Protein AF-0000000077140661 (afdb_homodimer)

Sequence (456 aa):
MSRAQVIERSPKKRAVLEKDKLSKRTSIIQAAATLLQKKDWAELSMDEVAKRAKIAKGTLYLYFPTKEDLCLRIHSADYESWFMDLNEFLINTPKMNADIFSNWFVNSMDRHSRFLKLLPIVPTILEKNASIQTIREFKTNLKNQITSVLPLIIQYFPFLTEQSGFLFLMQCHALAVGSWSHGFPSNQVKEAVKDTELEMFVLDYKKFLEISILNLLKGHSSPQTQTIMSRAQVIERSPKKRAVLEKDKLSKRTSIIQAAATLLQKKDWAELSMDEVAKRAKIAKGTLYLYFPTKEDLCLRIHSADYESWFMDLNEFLINTPKMNADIFSNWFVNSMDRHSRFLKLLPIVPTILEKNASIQTIREFKTNLKNQITSVLPLIIQYFPFLTEQSGFLFLMQCHALAVGSWSHGFPSNQVKEAVKDTELEMFVLDYKKFLEISILNLLKGHSSPQTQTI

Solvent-accessible surface area (backbone atoms only — not comparable to full-atom values): 24532 Å² total; per-residue (Å²): 136,83,76,80,73,79,71,72,70,51,73,66,58,50,49,52,51,50,50,48,46,51,48,50,52,51,38,43,51,52,31,41,48,54,47,45,67,77,40,55,76,90,71,63,46,68,64,61,29,18,57,68,43,70,48,55,57,69,57,47,39,73,78,33,77,37,74,32,34,47,49,48,54,51,47,44,52,38,48,52,53,51,49,51,52,49,45,51,50,62,72,68,47,91,76,72,51,52,66,58,50,22,52,47,58,45,56,49,43,74,81,34,52,54,44,59,67,47,51,56,44,35,67,75,45,30,48,60,63,27,49,43,66,54,50,34,53,42,51,50,53,49,49,53,52,50,64,65,42,47,64,58,53,30,71,68,38,68,73,38,48,76,67,55,43,50,48,48,53,51,48,52,49,10,37,54,34,32,35,40,46,30,43,59,53,42,74,38,44,49,61,39,22,57,99,45,86,54,43,75,63,56,42,61,46,54,60,52,50,26,54,48,45,28,17,36,50,47,14,59,61,43,82,73,78,71,82,119,134,84,78,79,73,79,73,71,70,50,72,66,58,51,50,51,52,48,49,49,48,50,48,49,52,50,39,42,51,53,32,43,49,56,50,46,67,78,40,56,77,89,72,64,46,69,63,60,29,18,58,67,42,71,46,56,57,70,57,47,39,73,76,32,76,36,73,34,34,48,51,48,53,50,47,43,53,38,49,51,53,51,48,49,52,50,46,52,49,63,73,68,48,90,76,70,50,53,65,56,50,21,50,47,56,46,56,50,42,76,81,35,52,53,44,59,69,48,50,55,41,35,69,74,46,29,47,60,63,25,48,44,66,54,51,33,50,42,50,50,53,50,48,53,51,49,64,65,41,47,62,59,53,28,69,67,39,68,73,39,48,74,68,55,42,50,48,48,54,51,50,53,49,10,37,56,34,31,35,40,45,32,45,58,54,42,72,39,44,50,61,39,21,54,98,46,85,53,42,73,63,56,43,63,45,56,61,51,50,26,53,50,44,29,19,34,50,48,14,59,62,44,80,72,80,70,81,119

Organism: Leptospira biflexa serovar Patoc (strain Patoc 1 / ATCC 23582 / Paris) (NCBI:txid456481)

Radius of gyration: 26.0 Å; Cα contacts (8 Å, |Δi|>4): 465; chains: 2; bounding box: 91×81×71 Å

Nearest PDB structures (foldseek):
  2zcx-assembly1_A-2  TM=8.922E-01  e=1.834E-07  Streptomyces coelicolor
  6ho0-assembly1_A-2  TM=6.049E-01  e=1.338E-04  Mycobacterium tuberculosis H37Rv
  6ho6-assembly1_A  TM=6.032E-01  e=2.446E-04  Mycobacterium tuberculosis CDC1551
  3mnl-assembly1_B  TM=6.147E-01  e=4.076E-04  Mycobacterium tuberculosis H37Rv
  2qib-assembly1_A  TM=5.173E-01  e=5.909E-04  Streptomyces coelicolor A3(2)

InterPro domains:
  IPR001647 DNA-binding HTH domain, TetR-type [PF00440] (28-73)
  IPR001647 DNA-binding HTH domain, TetR-type [PR00455] (28-41)
  IPR001647 DNA-binding HTH domain, TetR-type [PR00455] (49-72)
  IPR001647 DNA-binding HTH domain, TetR-type [PS50977] (22-82)
  IPR009057 Homedomain-like superfamily [SSF46689] (19-83)
  IPR041483 Tetracyclin repressor-like, C-terminal domain 34 [PF17929] (77-221)
  IPR050109 HTH-type, TetR-like transcriptional regulator [PTHR30055] (18-79)

Secondary structure (DSSP, 8-state):
----------HHHHHHHHHHHHHHHHHHHHHHHHHHHHS-GGG--HHHHHHHHTS-HHHHHHH-SSHHHHHHHHHHHHHHHHHHHHHHHHHH-SS--HHHHHHHHHHHGGG-HHHHHHTTHIIIIIHHHS-HHHHHHHHHHHHHHHHHHHHHHHHH-TT--HHHHHHHHHHHHHHHHHTHHHHS--HHHHHHHTTSGGGGGS--HHHHHHHHHHHHHHHHHS------/----------HHHHHHHHHHHHHHHHHHHHHHHHHHHHS-GGG--HHHHHHHHTS-HHHHHHH-SSHHHHHHHHHHHHHHHHHHHHHHHHHH-SS--HHHHHHHHHHHGGG-HHHHHHTTHIIIIIHHHS-HHHHHHHHHHHHHHHHHHHHHHHHH-TT--HHHHHHHHHHHHHHHHHTHHHHS--HHHHHHHTTSGGGGGS--HHHHHHHHHHHHHHHHHS------

pLDDT: mean 91.39, std 14.26, range [26.33, 98.75]

Structure (mmCIF, N/CA/C/O backbone):
data_AF-0000000077140661-model_v1
#
loop_
_entity.id
_entity.type
_entity.pdbx_description
1 polymer 'Putative transcriptional regulator, TetR family'
#
loop_
_atom_site.group_PDB
_atom_site.id
_atom_site.type_symbol
_atom_site.label_atom_id
_atom_site.label_alt_id
_atom_site.label_comp_id
_atom_site.label_asym_id
_atom_site.label_entity_id
_atom_site.label_seq_id
_atom_site.pdbx_PDB_ins_code
_atom_site.Cartn_x
_atom_site.Cartn_y
_atom_site.Cartn_z
_atom_site.occupancy
_atom_site.B_iso_or_equiv
_atom_site.auth_seq_id
_atom_site.auth_comp_id
_atom_site.auth_asym_id
_atom_site.auth_atom_id
_atom_site.pdbx_PDB_model_num
ATOM 1 N N . MET A 1 1 ? 65.625 -3.193 2.391 1 33.84 1 MET A N 1
ATOM 2 C CA . MET A 1 1 ? 64.188 -3.229 2.164 1 33.84 1 MET A CA 1
ATOM 3 C C . MET A 1 1 ? 63.656 -1.82 1.989 1 33.84 1 MET A C 1
ATOM 5 O O . MET A 1 1 ? 63.812 -0.976 2.875 1 33.84 1 MET A O 1
ATOM 9 N N . SER A 1 2 ? 63.562 -1.236 0.762 1 41.53 2 SER A N 1
ATOM 10 C CA . SER A 1 2 ? 63.156 0.105 0.338 1 41.53 2 SER A CA 1
ATOM 11 C C . SER A 1 2 ? 61.719 0.417 0.742 1 41.53 2 SER A C 1
ATOM 13 O O . SER A 1 2 ? 60.812 -0.4 0.536 1 41.53 2 SER A O 1
ATOM 15 N N . ARG A 1 3 ? 61.469 1.246 1.67 1 41.91 3 ARG A N 1
ATOM 16 C CA . ARG A 1 3 ? 60.188 1.73 2.148 1 41.91 3 ARG A CA 1
ATOM 17 C C . ARG A 1 3 ? 59.375 2.357 1.016 1 41.91 3 ARG A C 1
ATOM 19 O O . ARG A 1 3 ? 59.844 3.279 0.348 1 41.91 3 ARG A O 1
ATOM 26 N N . ALA A 1 4 ? 58.531 1.628 0.254 1 47.25 4 ALA A N 1
ATOM 27 C CA . ALA A 1 4 ? 57.531 2.176 -0.658 1 47.25 4 ALA A CA 1
ATOM 28 C C . ALA A 1 4 ? 56.875 3.439 -0.084 1 47.25 4 ALA A C 1
ATOM 30 O O . ALA A 1 4 ? 56.25 3.4 0.977 1 47.25 4 ALA A O 1
ATOM 31 N N . GLN A 1 5 ? 57.375 4.625 -0.254 1 40.5 5 GLN A N 1
ATOM 32 C CA . GLN A 1 5 ? 56.812 5.926 0.118 1 40.5 5 GLN A CA 1
ATOM 33 C C . GLN A 1 5 ? 55.375 6.059 -0.328 1 40.5 5 GLN A C 1
ATOM 35 O O . GLN A 1 5 ? 55.062 5.91 -1.512 1 40.5 5 GLN A O 1
ATOM 40 N N . VAL A 1 6 ? 54.344 5.73 0.514 1 51.34 6 VAL A N 1
ATOM 41 C CA . VAL A 1 6 ? 52.969 6.113 0.331 1 51.34 6 VAL A CA 1
ATOM 42 C C . VAL A 1 6 ? 52.875 7.531 -0.229 1 51.34 6 VAL A C 1
ATOM 44 O O . VAL A 1 6 ? 53.25 8.492 0.45 1 51.34 6 VAL A O 1
ATOM 47 N N . ILE A 1 7 ? 53.188 7.758 -1.425 1 51.25 7 ILE A N 1
ATOM 48 C CA . ILE A 1 7 ? 53.031 9.062 -2.051 1 51.25 7 ILE A CA 1
ATOM 49 C C . ILE A 1 7 ? 51.625 9.609 -1.723 1 51.25 7 ILE A C 1
ATOM 51 O O . ILE A 1 7 ? 50.625 9.055 -2.162 1 51.25 7 ILE A O 1
ATOM 55 N N . GLU A 1 8 ? 51.5 10.164 -0.583 1 55.34 8 GLU A N 1
ATOM 56 C CA . GLU A 1 8 ? 50.312 10.938 -0.293 1 55.34 8 GLU A CA 1
ATOM 57 C C . GLU A 1 8 ? 49.938 11.836 -1.47 1 55.34 8 GLU A C 1
ATOM 59 O O . GLU A 1 8 ? 50.781 12.586 -1.973 1 55.34 8 GLU A O 1
ATOM 64 N N . ARG A 1 9 ? 49.031 11.32 -2.223 1 65.69 9 ARG A N 1
ATOM 65 C CA . ARG A 1 9 ? 48.562 12.156 -3.32 1 65.69 9 ARG A CA 1
ATOM 66 C C . ARG A 1 9 ? 48.375 13.602 -2.865 1 65.69 9 ARG A C 1
ATOM 68 O O . ARG A 1 9 ? 48 13.844 -1.717 1 65.69 9 ARG A O 1
ATOM 75 N N . SER A 1 10 ? 48.781 14.5 -3.49 1 66 10 SER A N 1
ATOM 76 C CA . SER A 1 10 ? 48.625 15.914 -3.184 1 66 10 SER A CA 1
ATOM 77 C C . SER A 1 10 ? 47.156 16.25 -2.945 1 66 10 SER A C 1
ATOM 79 O O . SER A 1 10 ? 46.25 15.602 -3.49 1 66 10 SER A O 1
ATOM 81 N N . PRO A 1 11 ? 46.844 17.188 -1.986 1 65.38 11 PRO A N 1
ATOM 82 C CA . PRO A 1 11 ? 45.469 17.609 -1.714 1 65.38 11 PRO A CA 1
ATOM 83 C C . PRO A 1 11 ? 44.719 18 -2.982 1 65.38 11 PRO A C 1
ATOM 85 O O . PRO A 1 11 ? 43.5 17.734 -3.082 1 65.38 11 PRO A O 1
ATOM 88 N N . LYS A 1 12 ? 45.344 18.469 -3.922 1 64.25 12 LYS A N 1
ATOM 89 C CA . LYS A 1 12 ? 44.719 18.875 -5.176 1 64.25 12 LYS A CA 1
ATOM 90 C C . LYS A 1 12 ? 44.25 17.641 -5.965 1 64.25 12 LYS A C 1
ATOM 92 O O . LYS A 1 12 ? 43.125 17.625 -6.508 1 64.25 12 LYS A O 1
ATOM 97 N N . LYS A 1 13 ? 45.094 16.688 -6.172 1 59.25 13 LYS A N 1
ATOM 98 C CA . LYS A 1 13 ? 44.75 15.469 -6.902 1 59.25 13 LYS A CA 1
ATOM 99 C C . LYS A 1 13 ? 43.594 14.727 -6.23 1 59.25 13 LYS A C 1
ATOM 101 O O . LYS A 1 13 ? 42.719 14.188 -6.906 1 59.25 13 LYS A O 1
ATOM 106 N N . ARG A 1 14 ? 43.688 14.695 -4.914 1 62.53 14 ARG A N 1
ATOM 107 C CA . ARG A 1 14 ? 42.625 14.07 -4.16 1 62.53 14 ARG A CA 1
ATOM 108 C C . ARG A 1 14 ? 41.281 14.781 -4.402 1 62.53 14 ARG A C 1
ATOM 110 O O . ARG A 1 14 ? 40.25 14.141 -4.535 1 62.53 14 ARG A O 1
ATOM 117 N N . ALA A 1 15 ? 41.375 16.031 -4.324 1 61.91 15 ALA A N 1
ATOM 118 C CA . ALA A 1 15 ? 40.188 16.828 -4.582 1 61.91 15 ALA A CA 1
ATOM 119 C C . ALA A 1 15 ? 39.656 16.594 -5.996 1 61.91 15 ALA A C 1
ATOM 121 O O . ALA A 1 15 ? 38.469 16.531 -6.211 1 61.91 15 ALA A O 1
ATOM 122 N N . VAL A 1 16 ? 40.5 16.531 -6.996 1 58.41 16 VAL A N 1
ATOM 123 C CA . VAL A 1 16 ? 40.125 16.281 -8.383 1 58.41 16 VAL A CA 1
ATOM 124 C C . VAL A 1 16 ? 39.5 14.883 -8.516 1 58.41 16 VAL A C 1
ATOM 126 O O . VAL A 1 16 ? 38.5 14.703 -9.195 1 58.41 16 VAL A O 1
ATOM 129 N N . LEU A 1 17 ? 40.031 13.914 -7.82 1 62.69 17 LEU A N 1
ATOM 130 C CA . LEU A 1 17 ? 39.531 12.547 -7.836 1 62.69 17 LEU A CA 1
ATOM 131 C C . LEU A 1 17 ? 38.156 12.469 -7.195 1 62.69 17 LEU A C 1
ATOM 133 O O . LEU A 1 17 ? 37.25 11.758 -7.688 1 62.69 17 LEU A O 1
ATOM 137 N N . GLU A 1 18 ? 38.062 13.234 -6.098 1 65.56 18 GLU A N 1
ATOM 138 C CA . GLU A 1 18 ? 36.781 13.273 -5.434 1 65.56 18 GLU A CA 1
ATOM 139 C C . GLU A 1 18 ? 35.719 13.953 -6.316 1 65.56 18 GLU A C 1
ATOM 141 O O . GLU A 1 18 ? 34.562 13.539 -6.352 1 65.56 18 GLU A O 1
ATOM 146 N N . LYS A 1 19 ? 36.094 15.023 -6.875 1 67.38 19 LYS A N 1
ATOM 147 C CA . LYS A 1 19 ? 35.188 15.719 -7.797 1 67.38 19 LYS A CA 1
ATOM 148 C C . LYS A 1 19 ? 34.844 14.828 -8.984 1 67.38 19 LYS A C 1
ATOM 150 O O . LYS A 1 19 ? 33.688 14.82 -9.43 1 67.38 19 LYS A O 1
ATOM 155 N N . ASP A 1 20 ? 35.719 14.156 -9.406 1 67.19 20 ASP A N 1
ATOM 156 C CA . ASP A 1 20 ? 35.469 13.211 -10.492 1 67.19 20 ASP A CA 1
ATOM 157 C C . ASP A 1 20 ? 34.5 12.109 -10.07 1 67.19 20 ASP A C 1
ATOM 159 O O . ASP A 1 20 ? 33.625 11.719 -10.836 1 67.19 20 ASP A O 1
ATOM 163 N N . LYS A 1 21 ? 34.719 11.711 -8.867 1 73.69 21 LYS A N 1
ATOM 164 C CA . LYS A 1 21 ? 33.812 10.695 -8.32 1 73.69 21 LYS A CA 1
ATOM 165 C C . LYS A 1 21 ? 32.406 11.219 -8.188 1 73.69 21 LYS A C 1
ATOM 167 O O . LYS A 1 21 ? 31.438 10.508 -8.508 1 73.69 21 LYS A O 1
ATOM 172 N N . LEU A 1 22 ? 32.375 12.367 -7.742 1 73.62 22 LEU A N 1
ATOM 173 C CA . LEU A 1 22 ? 31.062 12.984 -7.59 1 73.62 22 LEU A CA 1
ATOM 174 C C . LEU A 1 22 ? 30.406 13.203 -8.945 1 73.62 22 LEU A C 1
ATOM 176 O O . LEU A 1 22 ? 29.203 13.031 -9.086 1 73.62 22 LEU A O 1
ATOM 180 N N . SER A 1 23 ? 31.219 13.508 -9.805 1 81.56 23 SER A N 1
ATOM 181 C CA . SER A 1 23 ? 30.703 13.727 -11.156 1 81.56 23 SER A CA 1
ATOM 182 C C . SER A 1 23 ? 30.156 12.438 -11.758 1 81.56 23 SER A C 1
ATOM 184 O O . SER A 1 23 ? 29.078 12.422 -12.344 1 81.56 23 SER A O 1
ATOM 186 N N . LYS A 1 24 ? 30.844 11.32 -11.492 1 89.88 24 LYS A N 1
ATOM 187 C CA . LYS A 1 24 ? 30.375 10.039 -12.023 1 89.88 24 LYS A CA 1
ATOM 188 C C . LYS A 1 24 ? 29.094 9.594 -11.344 1 89.88 24 LYS A C 1
ATOM 190 O O . LYS A 1 24 ? 28.156 9.133 -12.008 1 89.88 24 LYS A O 1
ATOM 195 N N . ARG A 1 25 ? 29.094 9.82 -10.117 1 93.25 25 ARG A N 1
ATOM 196 C CA . ARG A 1 25 ? 27.906 9.469 -9.359 1 93.25 25 ARG A CA 1
ATOM 197 C C . ARG A 1 25 ? 26.688 10.219 -9.875 1 93.25 25 ARG A C 1
ATOM 199 O O . ARG A 1 25 ? 25.625 9.625 -10.094 1 93.25 25 ARG A O 1
ATOM 206 N N . THR A 1 26 ? 26.891 11.484 -10.039 1 93.75 26 THR A N 1
ATOM 207 C CA . THR A 1 26 ? 25.812 12.336 -10.523 1 93.75 26 THR A CA 1
ATOM 208 C C . THR A 1 26 ? 25.391 11.922 -11.93 1 93.75 26 THR A C 1
ATOM 210 O O . THR A 1 26 ? 24.188 11.898 -12.234 1 93.75 26 THR A O 1
ATOM 213 N N . SER A 1 27 ? 26.328 11.594 -12.711 1 94.88 27 SER A N 1
ATOM 214 C CA . SER A 1 27 ? 26.031 11.172 -14.078 1 94.88 27 SER A CA 1
ATOM 215 C C . SER A 1 27 ? 25.219 9.883 -14.086 1 94.88 27 SER A C 1
ATOM 217 O O . SER A 1 27 ? 24.297 9.727 -14.891 1 94.88 27 SER A O 1
ATOM 219 N N . ILE A 1 28 ? 25.562 8.961 -13.219 1 96.88 28 ILE A N 1
ATOM 220 C CA . ILE A 1 28 ? 24.844 7.691 -13.109 1 96.88 28 ILE A CA 1
ATOM 221 C C . ILE A 1 28 ? 23.406 7.941 -12.664 1 96.88 28 ILE A C 1
ATOM 223 O O . ILE A 1 28 ? 22.469 7.426 -13.273 1 96.88 28 ILE A O 1
ATOM 227 N N . ILE A 1 29 ? 23.297 8.789 -11.703 1 97.12 29 ILE A N 1
ATOM 228 C CA . ILE A 1 29 ? 21.969 9.086 -11.156 1 97.12 29 ILE A CA 1
ATOM 229 C C . ILE A 1 29 ? 21.109 9.766 -12.219 1 97.12 29 ILE A C 1
ATOM 231 O O . ILE A 1 29 ? 19.953 9.398 -12.406 1 97.12 29 ILE A O 1
ATOM 235 N N . GLN A 1 30 ? 21.688 10.688 -12.961 1 96.81 30 GLN A N 1
ATOM 236 C CA . GLN A 1 30 ? 20.953 11.398 -13.992 1 96.81 30 GLN A CA 1
ATOM 237 C C . GLN A 1 30 ? 20.531 10.461 -15.117 1 96.81 30 GLN A C 1
ATOM 239 O O . GLN A 1 30 ? 19.422 10.547 -15.625 1 96.81 30 GLN A O 1
ATOM 244 N N . ALA A 1 31 ? 21.391 9.586 -15.484 1 97.5 31 ALA A N 1
ATOM 245 C CA . ALA A 1 31 ? 21.078 8.609 -16.531 1 97.5 31 ALA A CA 1
ATOM 246 C C . ALA A 1 31 ? 19.938 7.703 -16.109 1 97.5 31 ALA A C 1
ATOM 248 O O . ALA A 1 31 ? 18.969 7.512 -16.859 1 97.5 31 ALA A O 1
ATOM 249 N N . ALA A 1 32 ? 20.031 7.172 -14.914 1 97.81 32 ALA A N 1
ATOM 250 C CA . ALA A 1 32 ? 19 6.273 -14.406 1 97.81 32 ALA A CA 1
ATOM 251 C C . ALA A 1 32 ? 17.672 7.004 -14.227 1 97.81 32 ALA A C 1
ATOM 253 O O . ALA A 1 32 ? 16.609 6.461 -14.547 1 97.81 32 ALA A O 1
ATOM 254 N N . ALA A 1 33 ? 17.766 8.25 -13.758 1 97.44 33 ALA A N 1
ATOM 255 C CA . ALA A 1 33 ? 16.562 9.055 -13.562 1 97.44 33 ALA A CA 1
ATOM 256 C C . ALA A 1 33 ? 15.844 9.297 -14.883 1 97.44 33 ALA A C 1
ATOM 258 O O . ALA A 1 33 ? 14.617 9.219 -14.945 1 97.44 33 ALA A O 1
ATOM 259 N N . THR A 1 34 ? 16.562 9.562 -15.883 1 96.81 34 THR A N 1
ATOM 260 C CA . THR A 1 34 ? 16.016 9.789 -17.203 1 96.81 34 THR A CA 1
ATOM 261 C C . THR A 1 34 ? 15.312 8.531 -17.719 1 96.81 34 THR A C 1
ATOM 263 O O . THR A 1 34 ? 14.219 8.602 -18.281 1 96.81 34 THR A O 1
ATOM 266 N N . LEU A 1 35 ? 15.914 7.414 -17.531 1 97.06 35 LEU A N 1
ATOM 267 C CA . LEU A 1 35 ? 15.336 6.145 -17.969 1 97.06 35 LEU A CA 1
ATOM 268 C C . LEU A 1 35 ? 14.062 5.832 -17.203 1 97.06 35 LEU A C 1
ATOM 270 O O . LEU A 1 35 ? 13.07 5.391 -17.781 1 97.06 35 LEU A O 1
ATOM 274 N N . LEU A 1 36 ? 14.047 6.141 -15.914 1 96.69 36 LEU A N 1
ATOM 275 C CA . LEU A 1 36 ? 12.922 5.832 -15.047 1 96.69 36 LEU A CA 1
ATOM 276 C C . LEU A 1 36 ? 11.758 6.789 -15.305 1 96.69 36 LEU A C 1
ATOM 278 O O . LEU A 1 36 ? 10.633 6.531 -14.883 1 96.69 36 LEU A O 1
ATOM 282 N N . GLN A 1 37 ? 12.07 7.898 -15.945 1 94.69 37 GLN A N 1
ATOM 283 C CA . GLN A 1 37 ? 11 8.805 -16.359 1 94.69 37 GLN A CA 1
ATOM 284 C C . GLN A 1 37 ? 10.188 8.211 -17.5 1 94.69 37 GLN A C 1
ATOM 286 O O . GLN A 1 37 ? 8.984 8.477 -17.609 1 94.69 37 GLN A O 1
ATOM 291 N N . LYS A 1 38 ? 10.844 7.352 -18.25 1 92.06 38 LYS A N 1
ATOM 292 C CA . LYS A 1 38 ? 10.234 6.84 -19.469 1 92.06 38 LYS A CA 1
ATOM 293 C C . LYS A 1 38 ? 9.805 5.383 -19.297 1 92.06 38 LYS A C 1
ATOM 295 O O . LYS A 1 38 ? 8.914 4.91 -20 1 92.06 38 LYS A O 1
ATOM 300 N N . LYS A 1 39 ? 10.539 4.711 -18.359 1 92 39 LYS A N 1
ATOM 301 C CA . LYS A 1 39 ? 10.328 3.273 -18.203 1 92 39 LYS A CA 1
ATOM 302 C C . LYS A 1 39 ? 9.914 2.934 -16.781 1 92 39 LYS A C 1
ATOM 304 O O . LYS A 1 39 ? 10.133 3.719 -15.859 1 92 39 LYS A O 1
ATOM 309 N N . ASP A 1 40 ? 9.281 1.76 -16.656 1 89.69 40 ASP A N 1
ATOM 310 C CA . ASP A 1 40 ? 8.977 1.235 -15.336 1 89.69 40 ASP A CA 1
ATOM 311 C C . ASP A 1 40 ? 10.227 0.643 -14.68 1 89.69 40 ASP A C 1
ATOM 313 O O . ASP A 1 40 ? 11.164 0.25 -15.375 1 89.69 40 ASP A O 1
ATOM 317 N N . TRP A 1 41 ? 10.188 0.6 -13.438 1 90.94 41 TRP A N 1
ATOM 318 C CA . TRP A 1 41 ? 11.289 0.063 -12.641 1 90.94 41 TRP A CA 1
ATOM 319 C C . TRP A 1 41 ? 11.711 -1.309 -13.156 1 90.94 41 TRP A C 1
ATOM 321 O O . TRP A 1 41 ? 12.906 -1.612 -13.219 1 90.94 41 TRP A O 1
ATOM 331 N N . ALA A 1 42 ? 10.75 -2.125 -13.484 1 87.81 42 ALA A N 1
ATOM 332 C CA . ALA A 1 42 ? 11.031 -3.5 -13.883 1 87.81 42 ALA A CA 1
ATOM 333 C C . ALA A 1 42 ? 11.828 -3.541 -15.188 1 87.81 42 ALA A C 1
ATOM 335 O O . ALA A 1 42 ? 12.531 -4.512 -15.461 1 87.81 42 ALA A O 1
ATOM 336 N N . GLU A 1 43 ? 11.789 -2.525 -15.938 1 92.44 43 GLU A N 1
ATOM 337 C CA . GLU A 1 43 ? 12.422 -2.471 -17.25 1 92.44 43 GLU A CA 1
ATOM 338 C C . GLU A 1 43 ? 13.797 -1.821 -17.172 1 92.44 43 GLU A C 1
ATOM 340 O O . GLU A 1 43 ? 14.547 -1.812 -18.156 1 92.44 43 GLU A O 1
ATOM 345 N N . LEU A 1 44 ? 14.094 -1.264 -16.047 1 95 44 LEU A N 1
ATOM 346 C CA . LEU A 1 44 ? 15.383 -0.601 -15.898 1 95 44 LEU A CA 1
ATOM 347 C C . LEU A 1 44 ? 16.516 -1.615 -15.914 1 95 44 LEU A C 1
ATOM 349 O O . LEU A 1 44 ? 16.484 -2.604 -15.18 1 95 44 LEU A O 1
ATOM 353 N N . SER A 1 45 ? 17.531 -1.382 -16.734 1 95.62 45 SER A N 1
ATOM 354 C CA . SER A 1 45 ? 18.719 -2.225 -16.844 1 95.62 45 SER A CA 1
ATOM 355 C C . SER A 1 45 ? 19.984 -1.459 -16.453 1 95.62 45 SER A C 1
ATOM 357 O O . SER A 1 45 ? 20.219 -0.359 -16.953 1 95.62 45 SER A O 1
ATOM 359 N N . MET A 1 46 ? 20.797 -2.18 -15.656 1 97.38 46 MET A N 1
ATOM 360 C CA . MET A 1 46 ? 22.047 -1.55 -15.242 1 97.38 46 MET A CA 1
ATOM 361 C C . MET A 1 46 ? 22.984 -1.379 -16.422 1 97.38 46 MET A C 1
ATOM 363 O O . MET A 1 46 ? 23.75 -0.413 -16.484 1 97.38 46 MET A O 1
ATOM 367 N N . ASP A 1 47 ? 22.797 -2.248 -17.359 1 97.31 47 ASP A N 1
ATOM 368 C CA . ASP A 1 47 ? 23.578 -2.129 -18.594 1 97.31 47 ASP A CA 1
ATOM 369 C C . ASP A 1 47 ? 23.203 -0.868 -19.359 1 97.31 47 ASP A C 1
ATOM 371 O O . ASP A 1 47 ? 24.062 -0.129 -19.828 1 97.31 47 ASP A O 1
ATOM 375 N N . GLU A 1 48 ? 21.922 -0.642 -19.516 1 97.44 48 GLU A N 1
ATOM 376 C CA . GLU A 1 48 ? 21.422 0.54 -20.219 1 97.44 48 GLU A CA 1
ATOM 377 C C . GLU A 1 48 ? 21.844 1.821 -19.5 1 97.44 48 GLU A C 1
ATOM 379 O O . GLU A 1 48 ? 22.172 2.818 -20.141 1 97.44 48 GLU A O 1
ATOM 384 N N . VAL A 1 49 ? 21.828 1.806 -18.172 1 98.06 49 VAL A N 1
ATOM 385 C CA . VAL A 1 49 ? 22.219 2.957 -17.359 1 98.06 49 VAL A CA 1
ATOM 386 C C . VAL A 1 49 ? 23.703 3.271 -17.609 1 98.06 49 VAL A C 1
ATOM 388 O O . VAL A 1 49 ? 24.062 4.426 -17.828 1 98.06 49 VAL A O 1
ATOM 391 N N . ALA A 1 50 ? 24.531 2.221 -17.547 1 97.81 50 ALA A N 1
ATOM 392 C CA . ALA A 1 50 ? 25.969 2.389 -17.75 1 97.81 50 ALA A CA 1
ATOM 393 C C . ALA A 1 50 ? 26.25 2.996 -19.125 1 97.81 50 ALA A C 1
ATOM 395 O O . ALA A 1 50 ? 27.047 3.932 -19.25 1 97.81 50 ALA A O 1
ATOM 396 N N . LYS A 1 51 ? 25.609 2.523 -20.125 1 97.62 51 LYS A N 1
ATOM 397 C CA . LYS A 1 51 ? 25.781 3.02 -21.484 1 97.62 51 LYS A CA 1
ATOM 398 C C . LYS A 1 51 ? 25.391 4.492 -21.578 1 97.62 51 LYS A C 1
ATOM 400 O O . LYS A 1 51 ? 26.125 5.293 -22.172 1 97.62 51 LYS A O 1
ATOM 405 N N . ARG A 1 52 ? 24.312 4.852 -21 1 96.56 52 ARG A N 1
ATOM 406 C CA . ARG A 1 52 ? 23.828 6.227 -21.062 1 96.56 52 ARG A CA 1
ATOM 407 C C . ARG A 1 52 ? 24.766 7.168 -20.297 1 96.56 52 ARG A C 1
ATOM 409 O O . ARG A 1 52 ? 24.953 8.312 -20.719 1 96.56 52 ARG A O 1
ATOM 416 N N . ALA A 1 53 ? 25.266 6.66 -19.203 1 96.81 53 ALA A N 1
ATOM 417 C CA . ALA A 1 53 ? 26.172 7.457 -18.375 1 96.81 53 ALA A CA 1
ATOM 418 C C . ALA A 1 53 ? 27.578 7.445 -18.953 1 96.81 53 ALA A C 1
ATOM 420 O O . ALA A 1 53 ? 28.484 8.117 -18.453 1 96.81 53 ALA A O 1
ATOM 421 N N . LYS A 1 54 ? 27.797 6.664 -19.969 1 96.12 54 LYS A N 1
ATOM 422 C CA . LYS A 1 54 ? 29.078 6.551 -20.656 1 96.12 54 LYS A CA 1
ATOM 423 C C . LYS A 1 54 ? 30.172 6.074 -19.703 1 96.12 54 LYS A C 1
ATOM 425 O O . LYS A 1 54 ? 31.25 6.664 -19.656 1 96.12 54 LYS A O 1
ATOM 430 N N . ILE A 1 55 ? 29.812 5.055 -18.953 1 95.69 55 ILE A N 1
ATOM 431 C CA . ILE A 1 55 ? 30.781 4.426 -18.062 1 95.69 55 ILE A CA 1
ATOM 432 C C . ILE A 1 55 ? 30.703 2.908 -18.203 1 95.69 55 ILE A C 1
ATOM 434 O O . ILE A 1 55 ? 29.766 2.379 -18.797 1 95.69 55 ILE A O 1
ATOM 438 N N . ALA A 1 56 ? 31.812 2.254 -17.688 1 95.19 56 ALA A N 1
ATOM 439 C CA . ALA A 1 56 ? 31.812 0.793 -17.672 1 95.19 56 ALA A CA 1
ATOM 440 C C . ALA A 1 56 ? 30.828 0.257 -16.625 1 95.19 56 ALA A C 1
ATOM 442 O O . ALA A 1 56 ? 30.672 0.849 -15.562 1 95.19 56 ALA A O 1
ATOM 443 N N . LYS A 1 57 ? 30.203 -0.896 -16.969 1 94.94 57 LYS A N 1
ATOM 444 C CA . LYS A 1 57 ? 29.25 -1.532 -16.078 1 94.94 57 LYS A CA 1
ATOM 445 C C . LYS A 1 57 ? 29.875 -1.812 -14.711 1 94.94 57 LYS A C 1
ATOM 447 O O . LYS A 1 57 ? 29.234 -1.618 -13.672 1 94.94 57 LYS A O 1
ATOM 452 N N . GLY A 1 58 ? 31.125 -2.244 -14.703 1 95.06 58 GLY A N 1
ATOM 453 C CA . GLY A 1 58 ? 31.828 -2.502 -13.453 1 95.06 58 GLY A CA 1
ATOM 454 C C . GLY A 1 58 ? 31.953 -1.271 -12.578 1 95.06 58 GLY A C 1
ATOM 455 O O . GLY A 1 58 ? 31.812 -1.355 -11.359 1 95.06 58 GLY A O 1
ATOM 456 N N . THR A 1 59 ? 32.25 -0.175 -13.211 1 95.12 59 THR A N 1
ATOM 457 C CA . THR A 1 59 ? 32.344 1.093 -12.492 1 95.12 59 THR A CA 1
ATOM 458 C C . THR A 1 59 ? 31 1.469 -11.859 1 95.12 59 THR A C 1
ATOM 460 O O . THR A 1 59 ? 30.969 1.937 -10.719 1 95.12 59 THR A O 1
ATOM 463 N N . LEU A 1 60 ? 29.922 1.271 -12.602 1 96.81 60 LEU A N 1
ATOM 464 C CA . LEU A 1 60 ? 28.578 1.547 -12.086 1 96.81 60 LEU A CA 1
ATOM 465 C C . LEU A 1 60 ? 28.344 0.814 -10.766 1 96.81 60 LEU A C 1
ATOM 467 O O . LEU A 1 60 ? 27.859 1.404 -9.797 1 96.81 60 LEU A O 1
ATOM 471 N N . TYR A 1 61 ? 28.812 -0.394 -10.664 1 96 61 TYR A N 1
ATOM 472 C CA . TYR A 1 61 ? 28.547 -1.241 -9.508 1 96 61 TYR A CA 1
ATOM 473 C C . TYR A 1 61 ? 29.438 -0.856 -8.336 1 96 61 TYR A C 1
ATOM 475 O O . TYR A 1 61 ? 29.156 -1.236 -7.191 1 96 61 TYR A O 1
ATOM 483 N N . LEU A 1 62 ? 30.547 -0.105 -8.641 1 94.62 62 LEU A N 1
ATOM 484 C CA . LEU A 1 62 ? 31.359 0.443 -7.562 1 94.62 62 LEU A CA 1
ATOM 485 C C . LEU A 1 62 ? 30.594 1.529 -6.809 1 94.62 62 LEU A C 1
ATOM 487 O O . LEU A 1 62 ? 30.766 1.688 -5.598 1 94.62 62 LEU A O 1
ATOM 491 N N . TYR A 1 63 ? 29.734 2.199 -7.523 1 94.81 63 TYR A N 1
ATOM 492 C CA . TYR A 1 63 ? 29 3.305 -6.926 1 94.81 63 TYR A CA 1
ATOM 493 C C . TYR A 1 63 ? 27.656 2.83 -6.375 1 94.81 63 TYR A C 1
ATOM 495 O O . TYR A 1 63 ? 27.219 3.291 -5.32 1 94.81 63 TYR A O 1
ATOM 503 N N . PHE A 1 64 ? 27.047 1.957 -7.125 1 97 64 PHE A N 1
ATOM 504 C CA . PHE A 1 64 ? 25.75 1.416 -6.766 1 97 64 PHE A CA 1
ATOM 505 C C . PHE A 1 64 ? 25.734 -0.102 -6.895 1 97 64 PHE A C 1
ATOM 507 O O . PHE A 1 64 ? 25.391 -0.638 -7.949 1 97 64 PHE A O 1
ATOM 514 N N . PRO A 1 65 ? 25.984 -0.68 -5.797 1 95 65 PRO A N 1
ATOM 515 C CA . PRO A 1 65 ? 26.172 -2.131 -5.805 1 95 65 PRO A CA 1
ATOM 516 C C . PRO A 1 65 ? 24.953 -2.893 -6.289 1 95 65 PRO A C 1
ATOM 518 O O . PRO A 1 65 ? 25.062 -4.004 -6.809 1 95 65 PRO A O 1
ATOM 521 N N . THR A 1 66 ? 23.766 -2.293 -6.07 1 95.56 66 THR A N 1
ATOM 522 C CA . THR A 1 66 ? 22.547 -2.934 -6.555 1 95.56 66 THR A CA 1
ATOM 523 C C . THR A 1 66 ? 21.672 -1.937 -7.316 1 95.56 66 THR A C 1
ATOM 525 O O . THR A 1 66 ? 21.812 -0.724 -7.133 1 95.56 66 THR A O 1
ATOM 528 N N . LYS A 1 67 ? 20.828 -2.486 -8.156 1 97 67 LYS A N 1
ATOM 529 C CA . LYS A 1 67 ? 19.812 -1.684 -8.844 1 97 67 LYS A CA 1
ATOM 530 C C . LYS A 1 67 ? 18.938 -0.938 -7.84 1 97 67 LYS A C 1
ATOM 532 O O . LYS A 1 67 ? 18.562 0.212 -8.078 1 97 67 LYS A O 1
ATOM 537 N N . GLU A 1 68 ? 18.656 -1.562 -6.73 1 97.94 68 GLU A N 1
ATOM 538 C CA . GLU A 1 68 ? 17.797 -1.007 -5.688 1 97.94 68 GLU A CA 1
ATOM 539 C C . GLU A 1 68 ? 18.484 0.15 -4.965 1 97.94 68 GLU A C 1
ATOM 541 O O . GLU A 1 68 ? 17.844 1.139 -4.613 1 97.94 68 GLU A O 1
ATOM 546 N N . ASP A 1 69 ? 19.781 0.058 -4.781 1 98 69 ASP A N 1
ATOM 547 C CA . ASP A 1 69 ? 20.531 1.176 -4.215 1 98 69 ASP A CA 1
ATOM 548 C C . ASP A 1 69 ? 20.391 2.426 -5.078 1 98 69 ASP A C 1
ATOM 550 O O . ASP A 1 69 ? 20.125 3.516 -4.566 1 98 69 ASP A O 1
ATOM 554 N N . LEU A 1 70 ? 20.609 2.201 -6.355 1 98.06 70 LEU A N 1
ATOM 555 C CA . LEU A 1 70 ? 20.531 3.301 -7.309 1 98.06 70 LEU A CA 1
ATOM 556 C C . LEU A 1 70 ? 19.125 3.898 -7.336 1 98.06 70 LEU A C 1
ATOM 558 O O . LEU A 1 70 ? 18.969 5.117 -7.242 1 98.06 70 LEU A O 1
ATOM 562 N N . CYS A 1 71 ? 18.125 3.094 -7.41 1 98 71 CYS A N 1
ATOM 563 C CA . CYS A 1 71 ? 16.734 3.551 -7.504 1 98 71 CYS A CA 1
ATOM 564 C C . CYS A 1 71 ? 16.328 4.285 -6.234 1 98 71 CYS A C 1
ATOM 566 O O . CYS A 1 71 ? 15.609 5.289 -6.301 1 98 71 CYS A O 1
ATOM 568 N N . LEU A 1 72 ? 16.734 3.775 -5.109 1 97.94 72 LEU A N 1
ATOM 569 C CA . LEU A 1 72 ? 16.375 4.422 -3.85 1 97.94 72 LEU A CA 1
ATOM 570 C C . LEU A 1 72 ? 17.016 5.805 -3.754 1 97.94 72 LEU A C 1
ATOM 572 O O . LEU A 1 72 ? 16.406 6.73 -3.203 1 97.94 72 LEU A O 1
ATOM 576 N N . ARG A 1 73 ? 18.188 5.941 -4.277 1 97.31 73 ARG A N 1
ATOM 577 C CA . ARG A 1 73 ? 18.828 7.254 -4.305 1 97.31 73 ARG A CA 1
ATOM 578 C C . ARG A 1 73 ? 18.047 8.219 -5.195 1 97.31 73 ARG A C 1
ATOM 580 O O . ARG A 1 73 ? 17.875 9.383 -4.844 1 97.31 73 ARG A O 1
ATOM 587 N N . ILE A 1 74 ? 17.609 7.758 -6.273 1 97.81 74 ILE A N 1
ATOM 588 C CA . ILE A 1 74 ? 16.781 8.555 -7.18 1 97.81 74 ILE A CA 1
ATOM 589 C C . ILE A 1 74 ? 15.477 8.938 -6.488 1 97.81 74 ILE A C 1
ATOM 591 O O . ILE A 1 74 ? 15.047 10.086 -6.555 1 97.81 74 ILE A O 1
ATOM 595 N N . HIS A 1 75 ? 14.883 8.008 -5.848 1 98 75 HIS A N 1
ATOM 596 C CA . HIS A 1 75 ? 13.617 8.258 -5.168 1 98 75 HIS A CA 1
ATOM 597 C C . HIS A 1 75 ? 13.797 9.25 -4.023 1 98 75 HIS A C 1
ATOM 599 O O . HIS A 1 75 ? 12.891 10.031 -3.732 1 98 75 HIS A O 1
ATOM 605 N N . SER A 1 76 ? 14.938 9.164 -3.363 1 97.94 76 SER A N 1
ATOM 606 C CA . SER A 1 76 ? 15.25 10.141 -2.324 1 97.94 76 SER A CA 1
ATOM 607 C C . SER A 1 76 ? 15.227 11.562 -2.879 1 97.94 76 SER A C 1
ATOM 609 O O . SER A 1 76 ? 14.664 12.469 -2.264 1 97.94 76 SER A O 1
ATOM 611 N N . ALA A 1 77 ? 15.82 11.719 -3.984 1 97 77 ALA A N 1
ATOM 612 C CA . ALA A 1 77 ? 15.82 13.023 -4.641 1 97 77 ALA A CA 1
ATOM 613 C C . ALA A 1 77 ? 14.406 13.422 -5.051 1 97 77 ALA A C 1
ATOM 615 O O . ALA A 1 77 ? 14.039 14.602 -4.977 1 97 77 ALA A O 1
ATOM 616 N N . ASP A 1 78 ? 13.641 12.484 -5.535 1 97.44 78 ASP A N 1
ATOM 617 C CA . ASP A 1 78 ? 12.25 12.742 -5.875 1 97.44 78 ASP A CA 1
ATOM 618 C C . ASP A 1 78 ? 11.469 13.234 -4.656 1 97.44 78 ASP A C 1
ATOM 620 O O . ASP A 1 78 ? 10.68 14.172 -4.758 1 97.44 78 ASP A O 1
ATOM 624 N N . TYR A 1 79 ? 11.688 12.609 -3.512 1 97.81 79 TYR A N 1
ATOM 625 C CA . TYR A 1 79 ? 11.062 13.055 -2.27 1 97.81 79 TYR A CA 1
ATOM 626 C C . TYR A 1 79 ? 11.453 14.492 -1.948 1 97.81 79 TYR A C 1
ATOM 628 O O . TYR A 1 79 ? 10.602 15.305 -1.591 1 97.81 79 TYR A O 1
ATOM 636 N N . GLU A 1 80 ? 12.727 14.727 -2.051 1 97.69 80 GLU A N 1
ATOM 637 C CA . GLU A 1 80 ? 13.211 16.078 -1.761 1 97.69 80 GLU A CA 1
ATOM 638 C C . GLU A 1 80 ? 12.508 17.109 -2.631 1 97.69 80 GLU A C 1
ATOM 640 O O . GLU A 1 80 ? 12.086 18.156 -2.139 1 97.69 80 GLU A O 1
ATOM 645 N N . SER A 1 81 ? 12.438 16.781 -3.873 1 97.69 81 SER A N 1
ATOM 646 C CA . SER A 1 81 ? 11.773 17.688 -4.805 1 97.69 81 SER A CA 1
ATOM 647 C C . SER A 1 81 ? 10.305 17.891 -4.434 1 97.69 81 SER A C 1
ATOM 649 O O . SER A 1 81 ? 9.797 19.016 -4.457 1 97.69 81 SER A O 1
ATOM 651 N N . TRP A 1 82 ? 9.609 16.859 -4.098 1 98.12 82 TRP A N 1
ATOM 652 C CA . TRP A 1 82 ? 8.203 16.938 -3.729 1 98.12 82 TRP A CA 1
ATOM 653 C C . TRP A 1 82 ? 8.023 17.766 -2.457 1 98.12 82 TRP A C 1
ATOM 655 O O . TRP A 1 82 ? 7.137 18.625 -2.383 1 98.12 82 TRP A O 1
ATOM 665 N N . PHE A 1 83 ? 8.875 17.516 -1.487 1 98.12 83 PHE A N 1
ATOM 666 C CA . PHE A 1 83 ? 8.766 18.234 -0.221 1 98.12 83 PHE A CA 1
ATOM 667 C C . PHE A 1 83 ? 9.125 19.703 -0.398 1 98.12 83 PHE A C 1
ATOM 669 O O . PHE A 1 83 ? 8.578 20.562 0.295 1 98.12 83 PHE A O 1
ATOM 676 N N . MET A 1 84 ? 10.008 19.938 -1.308 1 97.5 84 MET A N 1
ATOM 677 C CA . MET A 1 84 ? 10.312 21.328 -1.622 1 97.5 84 MET A CA 1
ATOM 678 C C . MET A 1 84 ? 9.078 22.047 -2.156 1 97.5 84 MET A C 1
ATOM 680 O O . MET A 1 84 ? 8.781 23.172 -1.745 1 97.5 84 MET A O 1
ATOM 684 N N . ASP A 1 85 ? 8.359 21.406 -3.051 1 97.88 85 ASP A N 1
ATOM 685 C CA . ASP A 1 85 ? 7.113 21.969 -3.568 1 97.88 85 ASP A CA 1
ATOM 686 C C . ASP A 1 85 ? 6.086 22.141 -2.453 1 97.88 85 ASP A C 1
ATOM 688 O O . ASP A 1 85 ? 5.348 23.125 -2.43 1 97.88 85 ASP A O 1
ATOM 692 N N . LEU A 1 86 ? 6.035 21.156 -1.552 1 98.12 86 LEU A N 1
ATOM 693 C CA . LEU A 1 86 ? 5.105 21.25 -0.431 1 98.12 86 LEU A CA 1
ATOM 694 C C . LEU A 1 86 ? 5.441 22.438 0.461 1 98.12 86 LEU A C 1
ATOM 696 O O . LEU A 1 86 ? 4.551 23.203 0.851 1 98.12 86 LEU A O 1
ATOM 700 N N . ASN A 1 87 ? 6.699 22.562 0.746 1 97.5 87 ASN A N 1
ATOM 701 C CA . ASN A 1 87 ? 7.152 23.688 1.551 1 97.5 87 ASN A CA 1
ATOM 702 C C . ASN A 1 87 ? 6.773 25.031 0.91 1 97.5 87 ASN A C 1
ATOM 704 O O . ASN A 1 87 ? 6.254 25.922 1.583 1 97.5 87 ASN A O 1
ATOM 708 N N . GLU A 1 88 ? 7.031 25.141 -0.349 1 97.5 88 GLU A N 1
ATOM 709 C CA . GLU A 1 88 ? 6.703 26.375 -1.075 1 97.5 88 GLU A CA 1
ATOM 710 C C . GLU A 1 88 ? 5.203 26.656 -1.029 1 97.5 88 GLU A C 1
ATOM 712 O O . GLU A 1 88 ? 4.785 27.797 -0.823 1 97.5 88 GLU A O 1
ATOM 717 N N . PHE A 1 89 ? 4.426 25.641 -1.237 1 97.94 89 PHE A N 1
ATOM 718 C CA . PHE A 1 89 ? 2.973 25.75 -1.182 1 97.94 89 PHE A CA 1
ATOM 719 C C . PHE A 1 89 ? 2.516 26.234 0.187 1 97.94 89 PHE A C 1
ATOM 721 O O . PHE A 1 89 ? 1.702 27.156 0.281 1 97.94 89 PHE A O 1
ATOM 728 N N . LEU A 1 90 ? 3.068 25.656 1.255 1 97.56 90 LEU A N 1
ATOM 729 C CA . LEU A 1 90 ? 2.656 25.984 2.617 1 97.56 90 LEU A CA 1
ATOM 730 C C . LEU A 1 90 ? 3.072 27.406 2.992 1 97.56 90 LEU A C 1
ATOM 732 O O . LEU A 1 90 ? 2.336 28.109 3.686 1 97.56 90 LEU A O 1
ATOM 736 N N . ILE A 1 91 ? 4.18 27.844 2.514 1 96.44 91 ILE A N 1
ATOM 737 C CA . ILE A 1 91 ? 4.711 29.156 2.85 1 96.44 91 ILE A CA 1
ATOM 738 C C . ILE A 1 91 ? 3.93 30.234 2.104 1 96.44 91 ILE A C 1
ATOM 740 O O . ILE A 1 91 ? 3.693 31.312 2.637 1 96.44 91 ILE A O 1
ATOM 744 N N . ASN A 1 92 ? 3.432 29.922 0.943 1 95.94 92 ASN A N 1
ATOM 745 C CA . ASN A 1 92 ? 2.902 30.953 0.062 1 95.94 92 ASN A CA 1
ATOM 746 C C . ASN A 1 92 ? 1.378 30.938 0.031 1 95.94 92 ASN A C 1
ATOM 748 O O . ASN A 1 92 ? 0.758 31.781 -0.624 1 95.94 92 ASN A O 1
ATOM 752 N N . THR A 1 93 ? 0.83 30 0.663 1 95.31 93 THR A N 1
ATOM 753 C CA . THR A 1 93 ? -0.626 29.922 0.659 1 95.31 93 THR A CA 1
ATOM 754 C C . THR A 1 93 ? -1.221 30.75 1.796 1 95.31 93 THR A C 1
ATOM 756 O O . THR A 1 93 ? -0.929 30.5 2.967 1 95.31 93 THR A O 1
ATOM 759 N N . PRO A 1 94 ? -2.012 31.781 1.433 1 93.06 94 PRO A N 1
ATOM 760 C CA . PRO A 1 94 ? -2.531 32.688 2.471 1 93.06 94 PRO A CA 1
ATOM 761 C C . PRO A 1 94 ? -3.602 32.031 3.336 1 93.06 94 PRO A C 1
ATOM 763 O O . PRO A 1 94 ? -3.691 32.281 4.535 1 93.06 94 PRO A O 1
ATOM 766 N N . LYS A 1 95 ? -4.5 31.219 2.713 1 94.88 95 LYS A N 1
ATOM 767 C CA . LYS A 1 95 ? -5.57 30.516 3.414 1 94.88 95 LYS A CA 1
ATOM 768 C C . LYS A 1 95 ? -5.523 29.016 3.131 1 94.88 95 LYS A C 1
ATOM 770 O O . LYS A 1 95 ? -5.355 28.609 1.983 1 94.88 95 LYS A O 1
ATOM 775 N N . MET A 1 96 ? -5.656 28.312 4.25 1 95.19 96 MET A N 1
ATOM 776 C CA . MET A 1 96 ? -5.543 26.859 4.129 1 95.19 96 MET A CA 1
ATOM 777 C C . MET A 1 96 ? -6.73 26.172 4.781 1 95.19 96 MET A C 1
ATOM 779 O O . MET A 1 96 ? -7.184 26.578 5.852 1 95.19 96 MET A O 1
ATOM 783 N N . ASN A 1 97 ? -7.305 25.297 4.133 1 95.12 97 ASN A N 1
ATOM 784 C CA . ASN A 1 97 ? -8.242 24.328 4.695 1 95.12 97 ASN A CA 1
ATOM 785 C C . ASN A 1 97 ? -8.055 22.953 4.082 1 95.12 97 ASN A C 1
ATOM 787 O O . ASN A 1 97 ? -7.145 22.734 3.277 1 95.12 97 ASN A O 1
ATOM 791 N N . ALA A 1 98 ? -8.82 22.047 4.512 1 95.81 98 ALA A N 1
ATOM 792 C CA . ALA A 1 98 ? -8.656 20.656 4.098 1 95.81 98 ALA A CA 1
ATOM 793 C C . ALA A 1 98 ? -8.82 20.5 2.588 1 95.81 98 ALA A C 1
ATOM 795 O O . ALA A 1 98 ? -8.102 19.734 1.946 1 95.81 98 ALA A O 1
ATOM 796 N N . ASP A 1 99 ? -9.734 21.234 2.002 1 96.31 99 ASP A N 1
ATOM 797 C CA . ASP A 1 99 ? -9.992 21.172 0.566 1 96.31 99 ASP A CA 1
ATOM 798 C C . ASP A 1 99 ? -8.789 21.688 -0.231 1 96.31 99 ASP A C 1
ATOM 800 O O . ASP A 1 99 ? -8.375 21.047 -1.204 1 96.31 99 ASP A O 1
ATOM 804 N N . ILE A 1 100 ? -8.281 22.781 0.176 1 97.5 100 ILE A N 1
ATOM 805 C CA . ILE A 1 100 ? -7.141 23.375 -0.51 1 97.5 100 ILE A CA 1
ATOM 806 C C . ILE A 1 100 ? -5.934 22.453 -0.427 1 97.5 100 ILE A C 1
ATOM 808 O O . ILE A 1 100 ? -5.254 22.219 -1.43 1 97.5 100 ILE A O 1
ATOM 812 N N . PHE A 1 101 ? -5.684 21.891 0.747 1 97.88 101 PHE A N 1
ATOM 813 C CA . PHE A 1 101 ? -4.547 21 0.942 1 97.88 101 PHE A CA 1
ATOM 814 C C . PHE A 1 101 ? -4.688 19.75 0.092 1 97.88 101 PHE A C 1
ATOM 816 O O . PHE A 1 101 ? -3.762 19.375 -0.629 1 97.88 101 PHE A O 1
ATOM 823 N N . SER A 1 102 ? -5.84 19.062 0.202 1 97.62 102 SER A N 1
ATOM 824 C CA . SER A 1 102 ? -6.062 17.828 -0.534 1 97.62 102 SER A CA 1
ATOM 825 C C . SER A 1 102 ? -5.969 18.062 -2.039 1 97.62 102 SER A C 1
ATOM 827 O O . SER A 1 102 ? -5.402 17.234 -2.762 1 97.62 102 SER A O 1
ATOM 829 N N . ASN A 1 103 ? -6.496 19.172 -2.477 1 96.88 103 ASN A N 1
ATOM 830 C CA . ASN A 1 103 ? -6.43 19.516 -3.893 1 96.88 103 ASN A CA 1
ATOM 831 C C . ASN A 1 103 ? -4.992 19.734 -4.352 1 96.88 103 ASN A C 1
ATOM 833 O O . ASN A 1 103 ? -4.586 19.234 -5.402 1 96.88 103 ASN A O 1
ATOM 837 N N . TRP A 1 104 ? -4.258 20.469 -3.621 1 97.75 104 TRP A N 1
ATOM 838 C CA . TRP A 1 104 ? -2.857 20.672 -3.969 1 97.75 104 TRP A CA 1
ATOM 839 C C . TRP A 1 104 ? -2.105 19.344 -4.02 1 97.75 104 TRP A C 1
ATOM 841 O O . TRP A 1 104 ? -1.328 19.094 -4.945 1 97.75 104 TRP A O 1
ATOM 851 N N . PHE A 1 105 ? -2.295 18.547 -2.965 1 97.38 105 PHE A N 1
ATOM 852 C CA . PHE A 1 105 ? -1.606 17.266 -2.848 1 97.38 105 PHE A CA 1
ATOM 853 C C . PHE A 1 105 ? -1.764 16.453 -4.121 1 97.38 105 PHE A C 1
ATOM 855 O O . PHE A 1 105 ? -0.773 16.016 -4.711 1 97.38 105 PHE A O 1
ATOM 862 N N . VAL A 1 106 ? -2.924 16.297 -4.613 1 96.12 106 VAL A N 1
ATOM 863 C CA . VAL A 1 106 ? -3.18 15.422 -5.75 1 96.12 106 VAL A CA 1
ATOM 864 C C . VAL A 1 106 ? -2.688 16.094 -7.035 1 96.12 106 VAL A C 1
ATOM 866 O O . VAL A 1 106 ? -2.213 15.406 -7.949 1 96.12 106 VAL A O 1
ATOM 869 N N . ASN A 1 107 ? -2.793 17.359 -7.133 1 95.75 107 ASN A N 1
ATOM 870 C CA . ASN A 1 107 ? -2.307 18.062 -8.32 1 95.75 107 ASN A CA 1
ATOM 871 C C . ASN A 1 107 ? -0.784 18.031 -8.398 1 95.75 107 ASN A C 1
ATOM 873 O O . ASN A 1 107 ? -0.214 18.062 -9.492 1 95.75 107 ASN A O 1
ATOM 877 N N . SER A 1 108 ? -0.163 18.031 -7.242 1 96 108 SER A N 1
ATOM 878 C CA . SER A 1 108 ? 1.295 17.969 -7.219 1 96 108 SER A CA 1
ATOM 879 C C . SER A 1 108 ? 1.803 16.703 -7.879 1 96 108 SER A C 1
ATOM 881 O O . SER A 1 108 ? 2.951 16.641 -8.32 1 96 108 SER A O 1
ATOM 883 N N . MET A 1 109 ? 1 15.664 -7.914 1 91.19 109 MET A N 1
ATOM 884 C CA . MET A 1 109 ? 1.353 14.367 -8.477 1 91.19 109 MET A CA 1
ATOM 885 C C . MET A 1 109 ? 1.665 14.484 -9.969 1 91.19 109 MET A C 1
ATOM 887 O O . MET A 1 109 ? 2.482 13.727 -10.5 1 91.19 109 MET A O 1
ATOM 891 N N . ASP A 1 110 ? 0.991 15.445 -10.625 1 92.06 110 ASP A N 1
ATOM 892 C CA . ASP A 1 110 ? 1.196 15.633 -12.055 1 92.06 110 ASP A CA 1
ATOM 893 C C . ASP A 1 110 ? 2.633 16.047 -12.352 1 92.06 110 ASP A C 1
ATOM 895 O O . ASP A 1 110 ? 3.186 15.695 -13.398 1 92.06 110 ASP A O 1
ATOM 899 N N . ARG A 1 111 ? 3.266 16.719 -11.438 1 93.75 111 ARG A N 1
ATOM 900 C CA . ARG A 1 111 ? 4.625 17.219 -11.633 1 93.75 111 ARG A CA 1
ATOM 901 C C . ARG A 1 111 ? 5.652 16.219 -11.094 1 93.75 111 ARG A C 1
ATOM 903 O O . ARG A 1 111 ? 6.855 16.406 -11.281 1 93.75 111 ARG A O 1
ATOM 910 N N . HIS A 1 112 ? 5.188 15.219 -10.438 1 95.94 112 HIS A N 1
ATOM 911 C CA . HIS A 1 112 ? 6.078 14.281 -9.773 1 95.94 112 HIS A CA 1
ATOM 912 C C . HIS A 1 112 ? 5.723 12.844 -10.125 1 95.94 112 HIS A C 1
ATOM 914 O O . HIS A 1 112 ? 5.57 12 -9.234 1 95.94 112 HIS A O 1
ATOM 920 N N . SER A 1 113 ? 5.672 12.617 -11.406 1 93.56 113 SER A N 1
ATOM 921 C CA . SER A 1 113 ? 5.172 11.336 -11.898 1 93.56 113 SER A CA 1
ATOM 922 C C . SER A 1 113 ? 6.121 10.203 -11.531 1 93.56 113 SER A C 1
ATOM 924 O O . SER A 1 113 ? 5.68 9.117 -11.141 1 93.56 113 SER A O 1
ATOM 926 N N . ARG A 1 114 ? 7.441 10.375 -11.703 1 95.19 114 ARG A N 1
ATOM 927 C CA . ARG A 1 114 ? 8.406 9.344 -11.352 1 95.19 114 ARG A CA 1
ATOM 928 C C . ARG A 1 114 ? 8.336 9.016 -9.859 1 95.19 114 ARG A C 1
ATOM 930 O O . ARG A 1 114 ? 8.414 7.848 -9.477 1 95.19 114 ARG A O 1
ATOM 937 N N . PHE A 1 115 ? 8.148 10.078 -9.078 1 96.12 115 PHE A N 1
ATOM 938 C CA . PHE A 1 115 ? 7.988 9.922 -7.641 1 96.12 115 PHE A CA 1
ATOM 939 C C . PHE A 1 115 ? 6.855 8.953 -7.328 1 96.12 115 PHE A C 1
ATOM 941 O O . PHE A 1 115 ? 7.039 7.996 -6.57 1 96.12 115 PHE A O 1
ATOM 948 N N . LEU A 1 116 ? 5.766 9.148 -7.957 1 94.56 116 LEU A N 1
ATOM 949 C CA . LEU A 1 116 ? 4.562 8.359 -7.695 1 94.56 116 LEU A CA 1
ATOM 950 C C . LEU A 1 116 ? 4.742 6.922 -8.172 1 94.56 116 LEU A C 1
ATOM 952 O O . LEU A 1 116 ? 4.277 5.988 -7.516 1 94.56 116 LEU A O 1
ATOM 956 N N . LYS A 1 117 ? 5.387 6.809 -9.234 1 93.75 117 LYS A N 1
ATOM 957 C CA . LYS A 1 117 ? 5.582 5.488 -9.828 1 93.75 117 LYS A CA 1
ATOM 958 C C . LYS A 1 117 ? 6.473 4.617 -8.945 1 93.75 117 LYS A C 1
ATOM 960 O O . LYS A 1 117 ? 6.289 3.398 -8.883 1 93.75 117 LYS A O 1
ATOM 965 N N . LEU A 1 118 ? 7.441 5.184 -8.297 1 95.56 118 LEU A N 1
ATOM 966 C CA . LEU A 1 118 ? 8.414 4.445 -7.496 1 95.56 118 LEU A CA 1
ATOM 967 C C . LEU A 1 118 ? 7.895 4.227 -6.078 1 95.56 118 LEU A C 1
ATOM 969 O O . LEU A 1 118 ? 8.344 3.309 -5.383 1 95.56 118 LEU A O 1
ATOM 973 N N . LEU A 1 119 ? 6.895 4.98 -5.676 1 96.12 119 LEU A N 1
ATOM 974 C CA . LEU A 1 119 ? 6.398 5 -4.305 1 96.12 119 LEU A CA 1
ATOM 975 C C . LEU A 1 119 ? 5.961 3.607 -3.865 1 96.12 119 LEU A C 1
ATOM 977 O O . LEU A 1 119 ? 6.391 3.117 -2.82 1 96.12 119 LEU A O 1
ATOM 981 N N . PRO A 1 120 ? 5.207 2.932 -4.66 1 94.75 120 PRO A N 1
ATOM 982 C CA . PRO A 1 120 ? 4.699 1.642 -4.188 1 94.75 120 PRO A CA 1
ATOM 983 C C . PRO A 1 120 ? 5.754 0.542 -4.223 1 94.75 120 PRO A C 1
ATOM 985 O O . PRO A 1 120 ? 5.574 -0.516 -3.611 1 94.75 120 PRO A O 1
ATOM 988 N N . ILE A 1 121 ? 6.84 0.742 -4.902 1 94.06 121 ILE A N 1
ATOM 989 C CA . ILE A 1 121 ? 7.867 -0.28 -5.074 1 94.06 121 ILE A CA 1
ATOM 990 C C . ILE A 1 121 ? 8.859 -0.222 -3.912 1 94.06 121 ILE A C 1
ATOM 992 O O . ILE A 1 121 ? 9.516 -1.216 -3.598 1 94.06 121 ILE A O 1
ATOM 996 N N . VAL A 1 122 ? 8.898 0.844 -3.244 1 96.44 122 VAL A N 1
ATOM 997 C CA . VAL A 1 122 ? 9.898 1.093 -2.211 1 96.44 122 VAL A CA 1
ATOM 998 C C . VAL A 1 122 ? 9.75 0.072 -1.085 1 96.44 122 VAL A C 1
ATOM 1000 O O . VAL A 1 122 ? 10.672 -0.688 -0.796 1 96.44 122 VAL A O 1
ATOM 1003 N N . PRO A 1 123 ? 8.562 -0.061 -0.542 1 93.75 123 PRO A N 1
ATOM 1004 C CA . PRO A 1 123 ? 8.461 -0.949 0.619 1 93.75 123 PRO A CA 1
ATOM 1005 C C . PRO A 1 123 ? 8.594 -2.424 0.247 1 93.75 123 PRO A C 1
ATOM 1007 O O . PRO A 1 123 ? 9.062 -3.23 1.059 1 93.75 123 PRO A O 1
ATOM 1010 N N . THR A 1 124 ? 8.281 -2.812 -0.967 1 89 124 THR A N 1
ATOM 1011 C CA . THR A 1 124 ? 8.195 -4.238 -1.273 1 89 124 THR A CA 1
ATOM 1012 C C . THR A 1 124 ? 9.453 -4.719 -1.988 1 89 124 THR A C 1
ATOM 1014 O O . THR A 1 124 ? 9.758 -5.914 -1.975 1 89 124 THR A O 1
ATOM 1017 N N . ILE A 1 125 ? 10.141 -3.834 -2.615 1 92.31 125 ILE A N 1
ATOM 1018 C CA . ILE A 1 125 ? 11.266 -4.293 -3.428 1 92.31 125 ILE A CA 1
ATOM 1019 C C . ILE A 1 125 ? 12.539 -3.557 -3.016 1 92.31 125 ILE A C 1
ATOM 1021 O O . ILE A 1 125 ? 13.516 -4.18 -2.598 1 92.31 125 ILE A O 1
ATOM 1025 N N . LEU A 1 126 ? 12.5 -2.23 -3.037 1 96.06 126 LEU A N 1
ATOM 1026 C CA . LEU A 1 126 ? 13.719 -1.453 -2.859 1 96.06 126 LEU A CA 1
ATOM 1027 C C . LEU A 1 126 ? 14.289 -1.649 -1.458 1 96.06 126 LEU A C 1
ATOM 1029 O O . LEU A 1 126 ? 15.461 -2.01 -1.303 1 96.06 126 LEU A O 1
ATOM 1033 N N . GLU A 1 127 ? 13.461 -1.52 -0.459 1 96.44 127 GLU A N 1
ATOM 1034 C CA . GLU A 1 127 ? 13.922 -1.561 0.925 1 96.44 127 GLU A CA 1
ATOM 1035 C C . GLU A 1 127 ? 14.242 -2.988 1.358 1 96.44 127 GLU A C 1
ATOM 1037 O O . GLU A 1 127 ? 14.781 -3.207 2.447 1 96.44 127 GLU A O 1
ATOM 1042 N N . LYS A 1 128 ? 13.953 -3.971 0.59 1 93.44 128 LYS A N 1
ATOM 1043 C CA . LYS A 1 128 ? 14.305 -5.355 0.9 1 93.44 128 LYS A CA 1
ATOM 1044 C C . LYS A 1 128 ? 15.664 -5.723 0.315 1 93.44 128 LYS A C 1
ATOM 1046 O O . LYS A 1 128 ? 16.328 -6.648 0.797 1 93.44 128 LYS A O 1
ATOM 1051 N N . ASN A 1 129 ? 16.109 -4.949 -0.7 1 94.38 129 ASN A N 1
ATOM 1052 C CA . ASN A 1 129 ? 17.25 -5.402 -1.475 1 94.38 129 ASN A CA 1
ATOM 1053 C C . ASN A 1 129 ? 18.359 -4.355 -1.5 1 94.38 129 ASN A C 1
ATOM 1055 O O . ASN A 1 129 ? 19.484 -4.641 -1.935 1 94.38 129 ASN A O 1
ATOM 1059 N N . ALA A 1 130 ? 18.062 -3.166 -1.044 1 96.94 130 ALA A N 1
ATOM 1060 C CA . ALA A 1 130 ? 19.094 -2.125 -0.977 1 96.94 130 ALA A CA 1
ATOM 1061 C C . ALA A 1 130 ? 20.016 -2.334 0.225 1 96.94 130 ALA A C 1
ATOM 1063 O O . ALA A 1 130 ? 19.672 -3.064 1.157 1 96.94 130 ALA A O 1
ATOM 1064 N N . SER A 1 131 ? 21.156 -1.729 0.174 1 96.94 131 SER A N 1
ATOM 1065 C CA . SER A 1 131 ? 22.094 -1.813 1.287 1 96.94 131 SER A CA 1
ATOM 1066 C C . SER A 1 131 ? 21.562 -1.077 2.514 1 96.94 131 SER A C 1
ATOM 1068 O O . SER A 1 131 ? 20.781 -0.126 2.387 1 96.94 131 SER A O 1
ATOM 1070 N N . ILE A 1 132 ? 22.031 -1.513 3.672 1 97.38 132 ILE A N 1
ATOM 1071 C CA . ILE A 1 132 ? 21.656 -0.903 4.941 1 97.38 132 ILE A CA 1
ATOM 1072 C C . ILE A 1 132 ? 22.016 0.58 4.934 1 97.38 132 ILE A C 1
ATOM 1074 O O . ILE A 1 132 ? 21.234 1.422 5.359 1 97.38 132 ILE A O 1
ATOM 1078 N N . GLN A 1 133 ? 23.125 0.846 4.41 1 96.75 133 GLN A N 1
ATOM 1079 C CA . GLN A 1 133 ? 23.609 2.227 4.367 1 96.75 133 GLN A CA 1
ATOM 1080 C C . GLN A 1 133 ? 22.703 3.092 3.496 1 96.75 133 GLN A C 1
ATOM 1082 O O . GLN A 1 133 ? 22.328 4.203 3.883 1 96.75 133 GLN A O 1
ATOM 1087 N N . THR A 1 134 ? 22.344 2.59 2.342 1 97.5 134 THR A N 1
ATOM 1088 C CA . THR A 1 134 ? 21.469 3.33 1.438 1 97.5 134 THR A CA 1
ATOM 1089 C C . THR A 1 134 ? 20.109 3.566 2.076 1 97.5 134 THR A C 1
ATOM 1091 O O . THR A 1 134 ? 19.562 4.664 1.986 1 97.5 134 THR A O 1
ATOM 1094 N N . ILE A 1 135 ? 19.578 2.596 2.762 1 98.31 135 ILE A N 1
ATOM 1095 C CA . ILE A 1 135 ? 18.297 2.713 3.432 1 98.31 135 ILE A CA 1
ATOM 1096 C C . ILE A 1 135 ? 18.375 3.754 4.547 1 98.31 135 ILE A C 1
ATOM 1098 O O . ILE A 1 135 ? 17.484 4.59 4.695 1 98.31 135 ILE A O 1
ATOM 1102 N N . ARG A 1 136 ? 19.438 3.717 5.281 1 98.12 136 ARG A N 1
ATOM 1103 C CA . ARG A 1 136 ? 19.625 4.676 6.367 1 98.12 136 ARG A CA 1
ATOM 1104 C C . ARG A 1 136 ? 19.688 6.102 5.836 1 98.12 136 ARG A C 1
ATOM 1106 O O . ARG A 1 136 ? 19.078 7.008 6.406 1 98.12 136 ARG A O 1
ATOM 1113 N N . GLU A 1 137 ? 20.406 6.258 4.793 1 97.56 137 GLU A N 1
ATOM 1114 C CA . GLU A 1 137 ? 20.5 7.578 4.18 1 97.56 137 GLU A CA 1
ATOM 1115 C C . GLU A 1 137 ? 19.141 8.047 3.672 1 97.56 137 GLU A C 1
ATOM 1117 O O . GLU A 1 137 ? 18.781 9.211 3.842 1 97.56 137 GLU A O 1
ATOM 1122 N N . PHE A 1 138 ? 18.453 7.188 3.064 1 98.19 138 PHE A N 1
ATOM 1123 C CA . PHE A 1 138 ? 17.125 7.492 2.553 1 98.19 138 PHE A CA 1
ATOM 1124 C C . PHE A 1 138 ? 16.203 7.93 3.682 1 98.19 138 PHE A C 1
ATOM 1126 O O . PHE A 1 138 ? 15.555 8.977 3.592 1 98.19 138 PHE A O 1
ATOM 1133 N N . LYS A 1 139 ? 16.172 7.191 4.75 1 98.5 139 LYS A N 1
ATOM 1134 C CA . LYS A 1 139 ? 15.273 7.473 5.871 1 98.5 139 LYS A CA 1
ATOM 1135 C C . LYS A 1 139 ? 15.711 8.727 6.617 1 98.5 139 LYS A C 1
ATOM 1137 O O . LYS A 1 139 ? 14.875 9.469 7.137 1 98.5 139 LYS A O 1
ATOM 1142 N N . THR A 1 140 ? 17 8.922 6.691 1 98.5 140 THR A N 1
ATOM 1143 C CA . THR A 1 140 ? 17.5 10.148 7.301 1 98.5 140 THR A CA 1
ATOM 1144 C C . THR A 1 140 ? 17.031 11.367 6.516 1 98.5 140 THR A C 1
ATOM 1146 O O . THR A 1 140 ? 16.547 12.344 7.098 1 98.5 140 THR A O 1
ATOM 1149 N N . ASN A 1 141 ? 17.234 11.273 5.211 1 98.19 141 ASN A N 1
ATOM 1150 C CA . ASN A 1 141 ? 16.781 12.367 4.359 1 98.19 141 ASN A CA 1
ATOM 1151 C C . ASN A 1 141 ? 15.273 12.594 4.492 1 98.19 141 ASN A C 1
ATOM 1153 O O . ASN A 1 141 ? 14.812 13.734 4.562 1 98.19 141 ASN A O 1
ATOM 1157 N N . LEU A 1 142 ? 14.508 11.555 4.516 1 98.19 142 LEU A N 1
ATOM 1158 C CA . LEU A 1 142 ? 13.055 11.641 4.664 1 98.19 142 LEU A CA 1
ATOM 1159 C C . LEU A 1 142 ? 12.688 12.297 5.988 1 98.19 142 LEU A C 1
ATOM 1161 O O . LEU A 1 142 ? 11.828 13.18 6.031 1 98.19 142 LEU A O 1
ATOM 1165 N N . LYS A 1 143 ? 13.336 11.859 7.027 1 98.38 143 LYS A N 1
ATOM 1166 C CA . LYS A 1 143 ? 13.109 12.461 8.344 1 98.38 143 LYS A CA 1
ATOM 1167 C C . LYS A 1 143 ? 13.352 13.961 8.305 1 98.38 143 LYS A C 1
ATOM 1169 O O . LYS A 1 143 ? 12.562 14.742 8.852 1 98.38 143 LYS A O 1
ATOM 1174 N N . ASN A 1 144 ? 14.43 14.344 7.688 1 98.19 144 ASN A N 1
ATOM 1175 C CA . ASN A 1 144 ? 14.758 15.758 7.598 1 98.19 144 ASN A CA 1
ATOM 1176 C C . ASN A 1 144 ? 13.68 16.547 6.863 1 98.19 144 ASN A C 1
ATOM 1178 O O . ASN A 1 144 ? 13.32 17.656 7.273 1 98.19 144 ASN A O 1
ATOM 1182 N N . GLN A 1 145 ? 13.195 16 5.809 1 98.06 145 GLN A N 1
ATOM 1183 C CA . GLN A 1 145 ? 12.141 16.672 5.051 1 98.06 145 GLN A CA 1
ATOM 1184 C C . GLN A 1 145 ? 10.867 16.781 5.879 1 98.06 145 GLN A C 1
ATOM 1186 O O . GLN A 1 145 ? 10.242 17.844 5.926 1 98.06 145 GLN A O 1
ATOM 1191 N N . ILE A 1 146 ? 10.484 15.734 6.543 1 98.25 146 ILE A N 1
ATOM 1192 C CA . ILE A 1 146 ? 9.273 15.711 7.352 1 98.25 146 ILE A CA 1
ATOM 1193 C C . ILE A 1 146 ? 9.398 16.719 8.492 1 98.25 146 ILE A C 1
ATOM 1195 O O . ILE A 1 146 ? 8.469 17.5 8.742 1 98.25 146 ILE A O 1
ATOM 1199 N N . THR A 1 147 ? 10.539 16.719 9.148 1 97.25 147 THR A N 1
ATOM 1200 C CA . THR A 1 147 ? 10.789 17.625 10.266 1 97.25 147 THR A CA 1
ATOM 1201 C C . THR A 1 147 ? 10.664 19.078 9.812 1 97.25 147 THR A C 1
ATOM 1203 O O . THR A 1 147 ? 10.203 19.938 10.578 1 97.25 147 THR A O 1
ATOM 1206 N N . SER A 1 148 ? 11.031 19.328 8.617 1 96.94 148 SER A N 1
ATOM 1207 C CA . SER A 1 148 ? 11.008 20.688 8.078 1 96.94 148 SER A CA 1
ATOM 1208 C C . SER A 1 148 ? 9.578 21.141 7.766 1 96.94 148 SER A C 1
ATOM 1210 O O . SER A 1 148 ? 9.227 22.297 7.965 1 96.94 148 SER A O 1
ATOM 1212 N N . VAL A 1 149 ? 8.734 20.25 7.324 1 97.88 149 VAL A N 1
ATOM 1213 C CA . VAL A 1 149 ? 7.43 20.672 6.812 1 97.88 149 VAL A CA 1
ATOM 1214 C C . VAL A 1 149 ? 6.387 20.594 7.93 1 97.88 149 VAL A C 1
ATOM 1216 O O . VAL A 1 149 ? 5.371 21.281 7.887 1 97.88 149 VAL A O 1
ATOM 1219 N N . LEU A 1 150 ? 6.633 19.766 8.922 1 98 150 LEU A N 1
ATOM 1220 C CA . LEU A 1 150 ? 5.637 19.438 9.938 1 98 150 LEU A CA 1
ATOM 1221 C C . LEU A 1 150 ? 5.176 20.688 10.68 1 98 150 LEU A C 1
ATOM 1223 O O . LEU A 1 150 ? 3.977 20.906 10.836 1 98 150 LEU A O 1
ATOM 1227 N N . PRO A 1 151 ? 6.082 21.594 11.133 1 97.75 151 PRO A N 1
ATOM 1228 C CA . PRO A 1 151 ? 5.641 22.812 11.82 1 97.75 151 PRO A CA 1
ATOM 1229 C C . PRO A 1 151 ? 4.75 23.688 10.953 1 97.75 151 PRO A C 1
ATOM 1231 O O . PRO A 1 151 ? 3.826 24.328 11.461 1 97.75 151 PRO A O 1
ATOM 1234 N N . LEU A 1 152 ? 4.969 23.734 9.656 1 97.88 152 LEU A N 1
ATOM 1235 C CA . LEU A 1 152 ? 4.164 24.531 8.742 1 97.88 152 LEU A CA 1
ATOM 1236 C C . LEU A 1 152 ? 2.762 23.938 8.602 1 97.88 152 LEU A C 1
ATOM 1238 O O . LEU A 1 152 ? 1.774 24.688 8.594 1 97.88 152 LEU A O 1
ATOM 1242 N N . ILE A 1 153 ? 2.697 22.625 8.531 1 98.06 153 ILE A N 1
ATOM 1243 C CA . ILE A 1 153 ? 1.403 21.953 8.453 1 98.06 153 ILE A CA 1
ATOM 1244 C C . ILE A 1 153 ? 0.6 22.234 9.719 1 98.06 153 ILE A C 1
ATOM 1246 O O . ILE A 1 153 ? -0.585 22.562 9.656 1 98.06 153 ILE A O 1
ATOM 1250 N N . ILE A 1 154 ? 1.257 22.141 10.883 1 97.5 154 ILE A N 1
ATOM 1251 C CA . ILE A 1 154 ? 0.608 22.312 12.18 1 97.5 154 ILE A CA 1
ATOM 1252 C C . ILE A 1 154 ? 0.132 23.75 12.336 1 97.5 154 ILE A C 1
ATOM 1254 O O . ILE A 1 154 ? -0.922 24.016 12.922 1 97.5 154 ILE A O 1
ATOM 1258 N N . GLN A 1 155 ? 0.844 24.688 11.758 1 96.69 155 GLN A N 1
ATOM 1259 C CA . GLN A 1 155 ? 0.431 26.094 11.789 1 96.69 155 GLN A CA 1
ATOM 1260 C C . GLN A 1 155 ? -0.917 26.281 11.102 1 96.69 155 GLN A C 1
ATOM 1262 O O . GLN A 1 155 ? -1.752 27.062 11.562 1 96.69 155 GLN A O 1
ATOM 1267 N N . TYR A 1 156 ? -1.202 25.578 10.023 1 96.38 156 TYR A N 1
ATOM 1268 C CA . TYR A 1 156 ? -2.449 25.703 9.273 1 96.38 156 TYR A CA 1
ATOM 1269 C C . TYR A 1 156 ? -3.537 24.828 9.891 1 96.38 156 TYR A C 1
ATOM 1271 O O . TYR A 1 156 ? -4.727 25.125 9.758 1 96.38 156 TYR A O 1
ATOM 1279 N N . PHE A 1 157 ? -3.051 23.766 10.469 1 97.12 157 PHE A N 1
ATOM 1280 C CA . PHE A 1 157 ? -3.969 22.828 11.102 1 97.12 157 PHE A CA 1
ATOM 1281 C C . PHE A 1 157 ? -3.617 22.641 12.57 1 97.12 157 PHE A C 1
ATOM 1283 O O . PHE A 1 157 ? -3.123 21.578 12.961 1 97.12 157 PHE A O 1
ATOM 1290 N N . PRO A 1 158 ? -4.012 23.531 13.43 1 95.94 158 PRO A N 1
ATOM 1291 C CA . PRO A 1 158 ? -3.545 23.578 14.812 1 95.94 158 PRO A CA 1
ATOM 1292 C C . PRO A 1 158 ? -4.109 22.438 15.664 1 95.94 158 PRO A C 1
ATOM 1294 O O . PRO A 1 158 ? -3.654 22.219 16.781 1 95.94 158 PRO A O 1
ATOM 1297 N N . PHE A 1 159 ? -5.102 21.75 15.117 1 95.5 159 PHE A N 1
ATOM 1298 C CA . PHE A 1 159 ? -5.598 20.594 15.852 1 95.5 159 PHE A CA 1
ATOM 1299 C C . PHE A 1 159 ? -4.602 19.438 15.781 1 95.5 159 PHE A C 1
ATOM 1301 O O . PHE A 1 159 ? -4.723 18.469 16.531 1 95.5 159 PHE A O 1
ATOM 1308 N N . LEU A 1 160 ? -3.627 19.516 14.898 1 97.12 160 LEU A N 1
ATOM 1309 C CA . LEU A 1 160 ? -2.578 18.5 14.812 1 97.12 160 LEU A CA 1
ATOM 1310 C C . LEU A 1 160 ? -1.445 18.812 15.789 1 97.12 160 LEU A C 1
ATOM 1312 O O . LEU A 1 160 ? -1.069 19.969 15.961 1 97.12 160 LEU A O 1
ATOM 1316 N N . THR A 1 161 ? -0.989 17.812 16.438 1 97 161 THR A N 1
ATOM 1317 C CA . THR A 1 161 ? 0.264 17.844 17.188 1 97 161 THR A CA 1
ATOM 1318 C C . THR A 1 161 ? 1.415 17.312 16.328 1 97 161 THR A C 1
ATOM 1320 O O . THR A 1 161 ? 1.207 16.891 15.188 1 97 161 THR A O 1
ATOM 1323 N N . GLU A 1 162 ? 2.625 17.344 16.844 1 97.06 162 GLU A N 1
ATOM 1324 C CA . GLU A 1 162 ? 3.746 16.75 16.125 1 97.06 162 GLU A CA 1
ATOM 1325 C C . GLU A 1 162 ? 3.498 15.266 15.844 1 97.06 162 GLU A C 1
ATOM 1327 O O 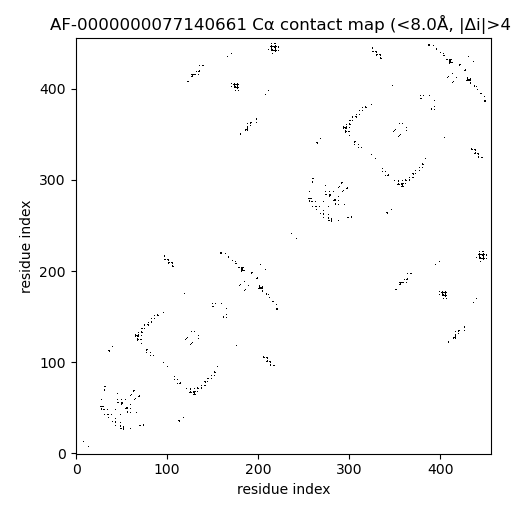. GLU A 1 162 ? 3.752 14.789 14.734 1 97.06 162 GLU A O 1
ATOM 1332 N N . GLN A 1 163 ? 2.934 14.625 16.812 1 96.94 163 GLN A N 1
ATOM 1333 C CA . GLN A 1 163 ? 2.684 13.188 16.703 1 96.94 163 GLN A CA 1
ATOM 1334 C C . GLN A 1 163 ? 1.573 12.914 15.688 1 96.94 163 GLN A C 1
ATOM 1336 O O . GLN A 1 163 ? 1.737 12.086 14.789 1 96.94 163 GLN A O 1
ATOM 1341 N N . SER A 1 164 ? 0.455 13.656 15.836 1 97.25 164 SER A N 1
ATOM 1342 C CA . SER A 1 164 ? -0.67 13.391 14.945 1 97.25 164 SER A CA 1
ATOM 1343 C C . SER A 1 164 ? -0.406 13.938 13.547 1 97.25 164 SER A C 1
ATOM 1345 O O . SER A 1 164 ? -0.945 13.422 12.562 1 97.25 164 SER A O 1
ATOM 1347 N N . GLY A 1 165 ? 0.409 15.016 13.477 1 98.06 165 GLY A N 1
ATOM 1348 C CA . GLY A 1 165 ? 0.827 15.508 12.172 1 98.06 165 GLY A CA 1
ATOM 1349 C C . GLY A 1 165 ? 1.688 14.516 11.414 1 98.06 165 GLY A C 1
ATOM 1350 O O . GLY A 1 165 ? 1.506 14.32 10.211 1 98.06 165 GLY A O 1
ATOM 1351 N N . PHE A 1 166 ? 2.623 13.922 12.133 1 98.38 166 PHE A N 1
ATOM 1352 C CA . PHE A 1 166 ? 3.434 12.859 11.547 1 98.38 166 PHE A CA 1
ATOM 1353 C C . PHE A 1 166 ? 2.561 11.695 11.102 1 98.38 166 PHE A C 1
ATOM 1355 O O . PHE A 1 166 ? 2.715 11.188 9.992 1 98.38 166 PHE A O 1
ATOM 1362 N N . LEU A 1 167 ? 1.66 11.336 11.945 1 98.19 167 LEU A N 1
ATOM 1363 C CA . LEU A 1 167 ? 0.733 10.258 11.625 1 98.19 167 LEU A CA 1
ATOM 1364 C C . LEU A 1 167 ? -0.062 10.578 10.367 1 98.19 167 LEU A C 1
ATOM 1366 O O . LEU A 1 167 ? -0.253 9.711 9.508 1 98.19 167 LEU A O 1
ATOM 1370 N N . PHE A 1 168 ? -0.52 11.812 10.258 1 98.44 168 PHE A N 1
ATOM 1371 C CA . PHE A 1 168 ? -1.276 12.258 9.094 1 98.44 168 PHE A CA 1
ATOM 1372 C C . PHE A 1 168 ? -0.455 12.094 7.82 1 98.44 168 PHE A C 1
ATOM 1374 O O . PHE A 1 168 ? -0.953 11.594 6.812 1 98.44 168 PHE A O 1
ATOM 1381 N N . LEU A 1 169 ? 0.8 12.477 7.867 1 98.31 169 LEU A N 1
ATOM 1382 C CA . LEU A 1 169 ? 1.669 12.344 6.703 1 98.31 169 LEU A CA 1
ATOM 1383 C C . LEU A 1 169 ? 1.885 10.875 6.352 1 98.31 169 LEU A C 1
ATOM 1385 O O . LEU A 1 169 ? 1.891 10.508 5.176 1 98.31 169 LEU A O 1
ATOM 1389 N N . MET A 1 170 ? 2.074 10 7.375 1 98.38 170 MET A N 1
ATOM 1390 C CA . MET A 1 170 ? 2.215 8.562 7.152 1 98.38 170 MET A CA 1
ATOM 1391 C C . MET A 1 170 ? 0.939 7.977 6.559 1 98.38 170 MET A C 1
ATOM 1393 O O . MET A 1 170 ? 0.997 7.078 5.715 1 98.38 170 MET A O 1
ATOM 1397 N N . GLN A 1 171 ? -0.19 8.492 7.02 1 98.75 171 GLN A N 1
ATOM 1398 C CA . GLN A 1 171 ? -1.467 8.039 6.473 1 98.75 171 GLN A CA 1
ATOM 1399 C C . GLN A 1 171 ? -1.597 8.414 5 1 98.75 171 GLN A C 1
ATOM 1401 O O . GLN A 1 171 ? -2.047 7.609 4.184 1 98.75 171 GLN A O 1
ATOM 1406 N N . CYS A 1 172 ? -1.232 9.672 4.66 1 98.38 172 CYS A N 1
ATOM 1407 C CA . CYS A 1 172 ? -1.236 10.086 3.262 1 98.38 172 CYS A CA 1
ATOM 1408 C C . CYS A 1 172 ? -0.343 9.18 2.42 1 98.38 172 CYS A C 1
ATOM 1410 O O . CYS A 1 172 ? -0.74 8.742 1.342 1 98.38 172 CYS A O 1
ATOM 1412 N N . HIS A 1 173 ? 0.803 8.898 2.922 1 97.88 173 HIS A N 1
ATOM 1413 C CA . HIS A 1 173 ? 1.739 8.016 2.236 1 97.88 173 HIS A CA 1
ATOM 1414 C C . HIS A 1 173 ? 1.145 6.625 2.047 1 97.88 173 HIS A C 1
ATOM 1416 O O . HIS A 1 173 ? 1.208 6.059 0.952 1 97.88 173 HIS A O 1
ATOM 1422 N N . ALA A 1 174 ? 0.592 6.059 3.092 1 98.44 174 ALA A N 1
ATOM 1423 C CA . ALA A 1 174 ? 0.013 4.719 3.041 1 98.44 174 ALA A CA 1
ATOM 1424 C C . ALA A 1 174 ? -1.119 4.648 2.021 1 98.44 174 ALA A C 1
ATOM 1426 O O . ALA A 1 174 ? -1.229 3.674 1.273 1 98.44 174 ALA A O 1
ATOM 1427 N N . LEU A 1 175 ? -1.926 5.656 1.985 1 98.56 175 LEU A N 1
ATOM 1428 C CA . LEU A 1 175 ? -3.027 5.703 1.03 1 98.56 175 LEU A CA 1
ATOM 1429 C C . LEU A 1 175 ? -2.506 5.758 -0.401 1 98.56 175 LEU A C 1
ATOM 1431 O O . LEU A 1 175 ? -3.039 5.086 -1.287 1 98.56 175 LEU A O 1
ATOM 1435 N N . ALA A 1 176 ? -1.492 6.566 -0.604 1 97.88 176 ALA A N 1
ATOM 1436 C CA . ALA A 1 176 ? -0.916 6.684 -1.941 1 97.88 176 ALA A CA 1
ATOM 1437 C C . ALA A 1 176 ? -0.316 5.355 -2.396 1 97.88 176 ALA A C 1
ATOM 1439 O O . ALA A 1 176 ? -0.547 4.918 -3.527 1 97.88 176 ALA A O 1
ATOM 1440 N N . VAL A 1 177 ? 0.374 4.734 -1.521 1 97.56 177 VAL A N 1
ATOM 1441 C CA . VAL A 1 177 ? 1.02 3.461 -1.829 1 97.56 177 VAL A CA 1
ATOM 1442 C C . VAL A 1 177 ? -0.039 2.377 -2.021 1 97.56 177 VAL A C 1
ATOM 1444 O O . VAL A 1 177 ? -0.022 1.655 -3.021 1 97.56 177 VAL A O 1
ATOM 1447 N N . GLY A 1 178 ? -0.946 2.307 -1.139 1 97.88 178 GLY A N 1
ATOM 1448 C CA . GLY A 1 178 ? -1.888 1.2 -1.089 1 97.88 178 GLY A CA 1
ATOM 1449 C C . GLY A 1 178 ? -2.941 1.265 -2.178 1 97.88 178 GLY A C 1
ATOM 1450 O O . GLY A 1 178 ? -3.576 0.257 -2.496 1 97.88 178 GLY A O 1
ATOM 1451 N N . SER A 1 179 ? -3.158 2.426 -2.77 1 97.69 179 SER A N 1
ATOM 1452 C CA . SER A 1 179 ? -4.199 2.562 -3.783 1 97.69 179 SER A CA 1
ATOM 1453 C C . SER A 1 179 ? -3.607 2.566 -5.188 1 97.69 179 SER A C 1
ATOM 1455 O O . SER A 1 179 ? -4.34 2.635 -6.176 1 97.69 179 SER A O 1
ATOM 1457 N N . TRP A 1 180 ? -2.352 2.471 -5.277 1 96.69 180 TRP A N 1
ATOM 1458 C CA . TRP A 1 180 ? -1.682 2.611 -6.566 1 96.69 180 TRP A CA 1
ATOM 1459 C C . TRP A 1 180 ? -2.24 1.62 -7.582 1 96.69 180 TRP A C 1
ATOM 1461 O O . TRP A 1 180 ? -2.609 2.004 -8.695 1 96.69 180 TRP A O 1
ATOM 1471 N N . SER A 1 181 ? -2.402 0.376 -7.188 1 95.88 181 SER A N 1
ATOM 1472 C CA . SER A 1 181 ? -2.812 -0.671 -8.117 1 95.88 181 SER A CA 1
ATOM 1473 C C . SER A 1 181 ? -4.266 -0.492 -8.547 1 95.88 181 SER A C 1
ATOM 1475 O O . SER A 1 181 ? -4.688 -1.033 -9.57 1 95.88 181 SER A O 1
ATOM 1477 N N . HIS A 1 182 ? -5.043 0.193 -7.746 1 96.94 182 HIS A N 1
ATOM 1478 C CA . HIS A 1 182 ? -6.414 0.496 -8.148 1 96.94 182 HIS A CA 1
ATOM 1479 C C . HIS A 1 182 ? -6.449 1.582 -9.211 1 96.94 182 HIS A C 1
ATOM 1481 O O . HIS A 1 182 ? -7.348 1.597 -10.062 1 96.94 182 HIS A O 1
ATOM 1487 N N . GLY A 1 183 ? -5.543 2.498 -9.141 1 97.19 183 GLY A N 1
ATOM 1488 C CA . GLY A 1 183 ? -5.461 3.572 -10.117 1 97.19 183 GLY A CA 1
ATOM 1489 C C . GLY A 1 183 ? -4.715 3.18 -11.375 1 97.19 183 GLY A C 1
ATOM 1490 O O . GLY A 1 183 ? -5.031 3.66 -12.469 1 97.19 183 GLY A O 1
ATOM 1491 N N . PHE A 1 184 ? -3.748 2.355 -11.211 1 95.38 184 PHE A N 1
ATOM 1492 C CA . PHE A 1 184 ? -2.873 1.922 -12.289 1 95.38 184 PHE A CA 1
ATOM 1493 C C . PHE A 1 184 ? -2.713 0.406 -12.281 1 95.38 184 PHE A C 1
ATOM 1495 O O . PHE A 1 184 ? -1.631 -0.107 -11.992 1 95.38 184 PHE A O 1
A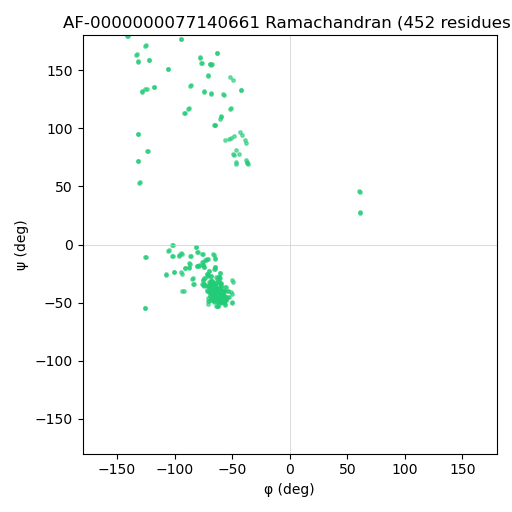TOM 1502 N N . PRO A 1 185 ? -3.754 -0.319 -12.672 1 96.19 185 PRO A N 1
ATOM 1503 C CA . PRO A 1 185 ? -3.736 -1.782 -12.617 1 96.19 185 PRO A CA 1
ATOM 1504 C C . PRO A 1 185 ? -2.783 -2.396 -13.641 1 96.19 185 PRO A C 1
ATOM 1506 O O . PRO A 1 185 ? -2.449 -1.756 -14.641 1 96.19 185 PRO A O 1
ATOM 1509 N N . SER A 1 186 ? -2.318 -3.604 -13.359 1 93.94 186 SER A N 1
ATOM 1510 C CA . SER A 1 186 ? -1.527 -4.371 -14.312 1 93.94 186 SER A CA 1
ATOM 1511 C C . SER A 1 186 ? -2.338 -4.711 -15.562 1 93.94 186 SER A C 1
ATOM 1513 O O . SER A 1 186 ? -3.566 -4.602 -15.555 1 93.94 186 SER A O 1
ATOM 1515 N N . ASN A 1 187 ? -1.592 -5.129 -16.594 1 94.81 187 ASN A N 1
ATOM 1516 C CA . ASN A 1 187 ? -2.27 -5.547 -17.812 1 94.81 187 ASN A CA 1
ATOM 1517 C C . ASN A 1 187 ? -3.211 -6.723 -17.547 1 94.81 187 ASN A C 1
ATOM 1519 O O . ASN A 1 187 ? -4.305 -6.777 -18.109 1 94.81 187 ASN A O 1
ATOM 1523 N N . GLN A 1 188 ? -2.83 -7.602 -16.672 1 96.06 188 GLN A N 1
ATOM 1524 C CA . GLN A 1 188 ? -3.658 -8.75 -16.328 1 96.06 188 GLN A CA 1
ATOM 1525 C C . GLN A 1 188 ? -4.973 -8.305 -15.688 1 96.06 188 GLN A C 1
ATOM 1527 O O . GLN A 1 188 ? -6.039 -8.812 -16.031 1 96.06 188 GLN A O 1
ATOM 1532 N N . VAL A 1 189 ? -4.895 -7.371 -14.805 1 97.88 189 VAL A N 1
ATOM 1533 C CA . VAL A 1 189 ? -6.086 -6.891 -14.109 1 97.88 189 VAL A CA 1
ATOM 1534 C C . VAL A 1 189 ? -6.977 -6.125 -15.086 1 97.88 189 VAL A C 1
ATOM 1536 O O . VAL A 1 189 ? -8.195 -6.309 -15.094 1 97.88 189 VAL A O 1
ATOM 1539 N N . LYS A 1 190 ? -6.352 -5.262 -15.891 1 97.75 190 LYS A N 1
ATOM 1540 C CA . LYS A 1 190 ? -7.109 -4.523 -16.891 1 97.75 190 LYS A CA 1
ATOM 1541 C C . LYS A 1 190 ? -7.93 -5.469 -17.766 1 97.75 190 LYS A C 1
ATOM 1543 O O . LYS A 1 190 ? -9.117 -5.234 -18 1 97.75 190 LYS A O 1
ATOM 1548 N N . GLU A 1 191 ? -7.285 -6.48 -18.156 1 97.88 191 GLU A N 1
ATOM 1549 C CA . GLU A 1 191 ? -7.953 -7.453 -19.031 1 97.88 191 GLU A CA 1
ATOM 1550 C C . GLU A 1 191 ? -9.039 -8.211 -18.266 1 97.88 191 GLU A C 1
ATOM 1552 O O . GLU A 1 191 ? -10.133 -8.438 -18.797 1 97.88 191 GLU A O 1
ATOM 1557 N N . ALA A 1 192 ? -8.773 -8.57 -17.094 1 97.81 192 ALA A N 1
ATOM 1558 C CA . ALA A 1 192 ? -9.688 -9.367 -16.281 1 97.81 192 ALA A CA 1
ATOM 1559 C C . ALA A 1 192 ? -10.977 -8.602 -16 1 97.81 192 ALA A C 1
ATOM 1561 O O . ALA A 1 192 ? -12.055 -9.195 -15.914 1 97.81 192 ALA A O 1
ATOM 1562 N N . VAL A 1 193 ? -10.875 -7.301 -15.883 1 97.88 193 VAL A N 1
ATOM 1563 C CA . VAL A 1 193 ? -12.031 -6.543 -15.43 1 97.88 193 VAL A CA 1
ATOM 1564 C C . VAL A 1 193 ? -12.703 -5.852 -16.609 1 97.88 193 VAL A C 1
ATOM 1566 O O . VAL A 1 193 ? -13.812 -5.336 -16.5 1 97.88 193 VAL A O 1
ATOM 1569 N N . LYS A 1 194 ? -12.062 -5.871 -17.766 1 96.75 194 LYS A N 1
ATOM 1570 C CA . LYS A 1 194 ? -12.523 -5.125 -18.938 1 96.75 194 LYS A CA 1
ATOM 1571 C C . LYS A 1 194 ? -13.938 -5.527 -19.328 1 96.75 194 LYS A C 1
ATOM 1573 O O . LYS A 1 194 ? -14.25 -6.715 -19.438 1 96.75 194 LYS A O 1
ATOM 1578 N N . ASP A 1 195 ? -14.758 -4.496 -19.484 1 95.75 195 ASP A N 1
ATOM 1579 C CA . ASP A 1 195 ? -16.125 -4.641 -19.969 1 95.75 195 ASP A CA 1
ATOM 1580 C C . ASP A 1 195 ? -16.953 -5.52 -19.031 1 95.75 195 ASP A C 1
ATOM 1582 O O . ASP A 1 195 ? -17.75 -6.34 -19.484 1 95.75 195 ASP A O 1
ATOM 1586 N N . THR A 1 196 ? -16.609 -5.555 -17.734 1 96.5 196 THR A N 1
ATOM 1587 C CA . THR A 1 196 ? -17.375 -6.254 -16.703 1 96.5 196 THR A CA 1
ATOM 1588 C C . THR A 1 196 ? -17.719 -5.309 -15.555 1 96.5 196 THR A C 1
ATOM 1590 O O . THR A 1 196 ? -17.266 -4.168 -15.516 1 96.5 196 THR A O 1
ATOM 1593 N N . GLU A 1 197 ? -18.578 -5.809 -14.656 1 96.88 197 GLU A N 1
ATOM 1594 C CA . GLU A 1 197 ? -18.922 -5.059 -13.453 1 96.88 197 GLU A CA 1
ATOM 1595 C C . GLU A 1 197 ? -17.719 -4.91 -12.523 1 96.88 197 GLU A C 1
ATOM 1597 O O . GLU A 1 197 ? -17.75 -4.105 -11.594 1 96.88 197 GLU A O 1
ATOM 1602 N N . LEU A 1 198 ? -16.672 -5.594 -12.867 1 98.12 198 LEU A N 1
ATOM 1603 C CA . LEU A 1 198 ? -15.5 -5.598 -12.016 1 98.12 198 LEU A CA 1
ATOM 1604 C C . LEU A 1 198 ? -14.648 -4.352 -12.25 1 98.12 198 LEU A C 1
ATOM 1606 O O . LEU A 1 198 ? -13.672 -4.121 -11.539 1 98.12 198 LEU A O 1
ATOM 1610 N N . GLU A 1 199 ? -15.039 -3.492 -13.18 1 97.44 199 GLU A N 1
ATOM 1611 C CA . GLU A 1 199 ? -14.359 -2.227 -13.438 1 97.44 199 GLU A CA 1
ATOM 1612 C C . GLU A 1 199 ? -14.469 -1.286 -12.242 1 97.44 199 GLU A C 1
ATOM 1614 O O . GLU A 1 199 ? -13.727 -0.308 -12.141 1 97.44 199 GLU A O 1
ATOM 1619 N N . MET A 1 200 ? -15.344 -1.64 -11.266 1 97.06 200 MET A N 1
ATOM 1620 C CA . MET A 1 200 ? -15.508 -0.841 -10.055 1 97.06 200 MET A CA 1
ATOM 1621 C C . MET A 1 200 ? -14.227 -0.845 -9.227 1 97.06 200 MET A C 1
ATOM 1623 O O . MET A 1 200 ? -14.016 0.037 -8.391 1 97.06 200 MET A O 1
ATOM 1627 N N . PHE A 1 201 ? -13.32 -1.842 -9.453 1 97.81 201 PHE A N 1
ATOM 1628 C CA . PHE A 1 201 ? -12.094 -1.952 -8.68 1 97.81 201 PHE A CA 1
ATOM 1629 C C . PHE A 1 201 ? -10.992 -1.096 -9.281 1 97.81 201 PHE A C 1
ATOM 1631 O O . PHE A 1 201 ? -9.922 -0.934 -8.688 1 97.81 201 PHE A O 1
ATOM 1638 N N . VAL A 1 202 ? -11.242 -0.56 -10.523 1 97.75 202 VAL A N 1
ATOM 1639 C CA . VAL A 1 202 ? -10.352 0.427 -11.125 1 97.75 202 VAL A CA 1
ATOM 1640 C C . VAL A 1 202 ? -10.812 1.835 -10.75 1 97.75 202 VAL A C 1
ATOM 1642 O O . VAL A 1 202 ? -11.852 2.297 -11.227 1 97.75 202 VAL A O 1
ATOM 1645 N N . LEU A 1 203 ? -9.977 2.5 -9.969 1 97.62 203 LEU A N 1
ATOM 1646 C CA . LEU A 1 203 ? -10.391 3.775 -9.391 1 97.62 203 LEU A CA 1
ATOM 1647 C C . LEU A 1 203 ? -9.695 4.938 -10.094 1 97.62 203 LEU A C 1
ATOM 1649 O O . LEU A 1 203 ? -8.633 4.766 -10.688 1 97.62 203 LEU A O 1
ATOM 1653 N N . ASP A 1 204 ? -10.391 6.105 -10.102 1 97.44 204 ASP A N 1
ATOM 1654 C CA . ASP A 1 204 ? -9.68 7.359 -10.328 1 97.44 204 ASP A CA 1
ATOM 1655 C C . ASP A 1 204 ? -8.719 7.668 -9.18 1 97.44 204 ASP A C 1
ATOM 1657 O O . ASP A 1 204 ? -9.141 8.133 -8.117 1 97.44 204 ASP A O 1
ATOM 1661 N N . TYR A 1 205 ? -7.512 7.418 -9.461 1 97.38 205 TYR A N 1
ATOM 1662 C CA . TYR A 1 205 ? -6.484 7.465 -8.422 1 97.38 205 TYR A CA 1
ATOM 1663 C C . TYR A 1 205 ? -6.445 8.828 -7.75 1 97.38 205 TYR A C 1
ATOM 1665 O O . T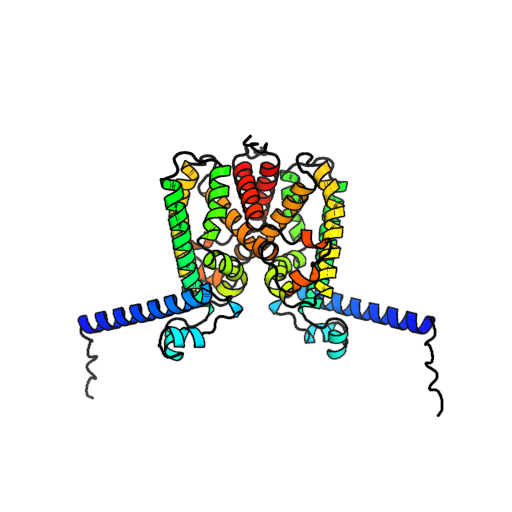YR A 1 205 ? -6.434 8.922 -6.52 1 97.38 205 TYR A O 1
ATOM 1673 N N . LYS A 1 206 ? -6.469 9.898 -8.508 1 97 206 LYS A N 1
ATOM 1674 C CA . LYS A 1 206 ? -6.387 11.25 -7.977 1 97 206 LYS A CA 1
ATOM 1675 C C . LYS A 1 206 ? -7.613 11.578 -7.129 1 97 206 LYS A C 1
ATOM 1677 O O . LYS A 1 206 ? -7.488 12.117 -6.027 1 97 206 LYS A O 1
ATOM 1682 N N . LYS A 1 207 ? -8.734 11.289 -7.617 1 97.56 207 LYS A N 1
ATOM 1683 C CA . LYS A 1 207 ? -9.969 11.57 -6.879 1 97.56 207 LYS A CA 1
ATOM 1684 C C . LYS A 1 207 ? -10.023 10.766 -5.582 1 97.56 207 LYS A C 1
ATOM 1686 O O . LYS A 1 207 ? -10.438 11.281 -4.543 1 97.56 207 LYS A O 1
ATOM 1691 N N . PHE A 1 208 ? -9.617 9.508 -5.66 1 98.25 208 PHE A N 1
ATOM 1692 C CA . PHE A 1 208 ? -9.555 8.664 -4.473 1 98.25 208 PHE A CA 1
ATOM 1693 C C . PHE A 1 208 ? -8.68 9.305 -3.4 1 98.25 208 PHE A C 1
ATOM 1695 O O . PHE A 1 208 ? -9.094 9.43 -2.246 1 98.25 208 PHE A O 1
ATOM 1702 N N . LEU A 1 209 ? -7.469 9.688 -3.791 1 98.31 209 LEU A N 1
ATOM 1703 C CA . LEU A 1 209 ? -6.535 10.266 -2.83 1 98.31 209 LEU A CA 1
ATOM 1704 C C . LEU A 1 209 ? -7.055 11.586 -2.287 1 98.31 209 LEU A C 1
ATOM 1706 O O . LEU A 1 209 ? -6.93 11.867 -1.092 1 98.31 209 LEU A O 1
ATOM 1710 N N . GLU A 1 210 ? -7.629 12.352 -3.18 1 98.12 210 GLU A N 1
ATOM 1711 C CA . GLU A 1 210 ? -8.148 13.656 -2.768 1 98.12 210 GLU A CA 1
ATOM 1712 C C . GLU A 1 210 ? -9.211 13.5 -1.68 1 98.12 210 GLU A C 1
ATOM 1714 O O . GLU A 1 210 ? -9.125 14.148 -0.631 1 98.12 210 GLU A O 1
ATOM 1719 N N . ILE A 1 211 ? -10.164 12.641 -1.924 1 97.88 211 ILE A N 1
ATOM 1720 C CA . ILE A 1 211 ? -11.258 12.43 -0.978 1 97.88 211 ILE A CA 1
ATOM 1721 C C . ILE A 1 211 ? -10.711 11.805 0.304 1 97.88 211 ILE A C 1
ATOM 1723 O O . ILE A 1 211 ? -11.148 12.148 1.404 1 97.88 211 ILE A O 1
ATOM 1727 N N . SER A 1 212 ? -9.758 10.898 0.193 1 98.56 212 SER A N 1
ATOM 1728 C CA . SER A 1 212 ? -9.188 10.219 1.353 1 98.56 212 SER A CA 1
ATOM 1729 C C . SER A 1 212 ? -8.438 11.195 2.252 1 98.56 212 SER A C 1
ATOM 1731 O O . SER A 1 212 ? -8.602 11.172 3.475 1 98.56 212 SER A O 1
ATOM 1733 N N . ILE A 1 213 ? -7.613 12.039 1.619 1 98.12 213 ILE A N 1
ATOM 1734 C CA . ILE A 1 213 ? -6.832 13.016 2.373 1 98.12 213 ILE A CA 1
ATOM 1735 C C . ILE A 1 213 ? -7.77 14.031 3.027 1 98.12 213 ILE A C 1
ATOM 1737 O O . ILE A 1 213 ? -7.582 14.398 4.188 1 98.12 213 ILE A O 1
ATOM 1741 N N . LEU A 1 214 ? -8.773 14.445 2.287 1 97.56 214 LEU A N 1
ATOM 1742 C CA . LEU A 1 214 ? -9.789 15.344 2.83 1 97.56 214 LEU A CA 1
ATOM 1743 C C . LEU A 1 214 ? -10.453 14.734 4.059 1 97.56 214 LEU A C 1
ATOM 1745 O O . LEU A 1 214 ? -10.539 15.375 5.109 1 97.56 214 LEU A O 1
ATOM 1749 N N . ASN A 1 215 ? -10.891 13.484 3.934 1 97.12 215 ASN A N 1
ATOM 1750 C CA . ASN A 1 215 ? -11.555 12.797 5.035 1 97.12 215 ASN A CA 1
ATOM 1751 C C . ASN A 1 215 ? -10.625 12.617 6.23 1 97.12 215 ASN A C 1
ATOM 1753 O O . ASN A 1 215 ? -11.047 12.766 7.379 1 97.12 215 ASN A O 1
ATOM 1757 N N . LEU A 1 216 ? -9.391 12.273 5.977 1 97.44 216 LEU A N 1
ATOM 1758 C CA . LEU A 1 216 ? -8.43 12.109 7.062 1 97.44 216 LEU A CA 1
ATOM 1759 C C . LEU A 1 216 ? -8.258 13.406 7.84 1 97.44 216 LEU A C 1
ATOM 1761 O O . LEU A 1 216 ? -8.281 13.406 9.07 1 97.44 216 LEU A O 1
ATOM 1765 N N . LEU A 1 217 ? -8.055 14.469 7.062 1 96.56 217 LEU A N 1
ATOM 1766 C CA . LEU A 1 217 ? -7.836 15.758 7.715 1 96.56 217 LEU A CA 1
ATOM 1767 C C . LEU A 1 217 ? -9.055 16.156 8.539 1 96.56 217 LEU A C 1
ATOM 1769 O O . LEU A 1 217 ? -8.914 16.625 9.672 1 96.56 217 LEU A O 1
ATOM 1773 N N . LYS A 1 218 ? -10.227 15.977 8.008 1 95.38 218 LYS A N 1
ATOM 1774 C CA . LYS A 1 218 ? -11.453 16.266 8.742 1 95.38 218 LYS A CA 1
ATOM 1775 C C . LYS A 1 218 ? -11.57 15.383 9.977 1 95.38 218 LYS A C 1
ATOM 1777 O O . LYS A 1 218 ? -12.008 15.836 11.039 1 95.38 218 LYS A O 1
ATOM 1782 N N . GLY A 1 219 ? -11.18 14.125 9.812 1 96 219 GLY A N 1
ATOM 1783 C CA . GLY A 1 219 ? -11.203 13.203 10.945 1 96 219 GLY A CA 1
ATOM 1784 C C . GLY A 1 219 ? -10.266 13.602 12.062 1 96 219 GLY A C 1
ATOM 1785 O O . GLY A 1 219 ? -10.625 13.508 13.242 1 96 219 GLY A O 1
ATOM 1786 N N . HIS A 1 220 ? -9.086 14.023 11.711 1 95 220 HIS A N 1
ATOM 1787 C CA . HIS A 1 220 ? -8.117 14.484 12.695 1 95 220 HIS A CA 1
ATOM 1788 C C . HIS A 1 220 ? -8.633 15.703 13.453 1 95 220 HIS A C 1
ATOM 1790 O O . HIS A 1 220 ? -8.234 15.953 14.594 1 95 220 HIS A O 1
ATOM 1796 N N . SER A 1 221 ? -9.477 16.469 12.82 1 93 221 SER A N 1
ATOM 1797 C CA . SER A 1 221 ? -9.992 17.688 13.422 1 93 221 SER A CA 1
ATOM 1798 C C . SER A 1 221 ? -11.133 17.406 14.391 1 93 221 SER A C 1
ATOM 1800 O O . SER A 1 221 ? -11.484 18.25 15.211 1 93 221 SER A O 1
ATOM 1802 N N . SER A 1 222 ? -11.695 16.234 14.25 1 87.5 222 SER A N 1
ATOM 1803 C CA . SER A 1 222 ? -12.836 15.891 15.086 1 87.5 222 SER A CA 1
ATOM 1804 C C . SER A 1 222 ? -12.406 15.57 16.516 1 87.5 222 SER A C 1
ATOM 1806 O O . SER A 1 222 ? -11.391 14.914 16.734 1 87.5 222 SER A O 1
ATOM 1808 N N . PRO A 1 223 ? -13.102 16.172 17.5 1 74 223 PRO A N 1
ATOM 1809 C CA . PRO A 1 223 ? -12.734 15.914 18.891 1 74 223 PRO A CA 1
ATOM 1810 C C . PRO A 1 223 ? -12.656 14.422 19.219 1 74 223 PRO A C 1
ATOM 1812 O O . PRO A 1 223 ? -13.445 13.633 18.688 1 74 223 PRO A O 1
ATOM 1815 N N . GLN A 1 224 ? -11.484 13.938 19.578 1 61.47 224 GLN A N 1
ATOM 1816 C CA . GLN A 1 224 ? -11.305 12.547 19.969 1 61.47 224 GLN A CA 1
ATOM 1817 C C . GLN A 1 224 ? -12.18 12.195 21.172 1 61.47 224 GLN A C 1
ATOM 1819 O O . GLN A 1 224 ? -12.344 13.008 22.094 1 61.47 224 GLN A O 1
ATOM 1824 N N . THR A 1 225 ? -13.172 11.43 21.031 1 47.09 225 THR A N 1
ATOM 1825 C CA . THR A 1 225 ? -13.969 11 22.172 1 47.09 225 THR A CA 1
ATOM 1826 C C . THR A 1 225 ? -13.078 10.484 23.297 1 47.09 225 THR A C 1
ATOM 1828 O O . THR A 1 225 ? -12.336 9.523 23.109 1 47.09 225 THR A O 1
ATOM 1831 N N . GLN A 1 226 ? -12.438 11.289 24.062 1 37.94 226 GLN A N 1
ATOM 1832 C CA . GLN A 1 226 ? -11.836 10.852 25.328 1 37.94 226 GLN A CA 1
ATOM 1833 C C . GLN A 1 226 ? -12.719 9.828 26.031 1 37.94 226 GLN A C 1
ATOM 1835 O O . GLN A 1 226 ? -13.852 10.133 26.406 1 37.94 226 GLN A O 1
ATOM 1840 N N . THR A 1 227 ? -12.914 8.625 25.625 1 32.12 227 THR A N 1
ATOM 1841 C CA . THR A 1 227 ? -13.477 7.77 26.656 1 32.12 227 THR A CA 1
ATOM 1842 C C . THR A 1 227 ? -12.727 7.953 27.969 1 32.12 227 THR A C 1
ATOM 1844 O O . THR A 1 227 ? -11.547 7.621 28.078 1 32.12 227 THR A O 1
ATOM 1847 N N . ILE A 1 228 ? -12.898 9.055 28.594 1 26.33 228 ILE A N 1
ATOM 1848 C CA . ILE A 1 228 ? -12.812 8.922 30.047 1 26.33 228 ILE A CA 1
ATOM 1849 C C . ILE A 1 228 ? -13.734 7.793 30.516 1 26.33 228 ILE A C 1
ATOM 1851 O O . ILE A 1 228 ? -14.875 7.688 30.062 1 26.33 228 ILE A O 1
ATOM 1855 N N . MET B 1 1 ? -13.445 -48.719 -42 1 33.53 1 MET B N 1
ATOM 1856 C CA . MET B 1 1 ? -13.039 -47.656 -41.094 1 33.53 1 MET B CA 1
ATOM 1857 C C . MET B 1 1 ? -13.859 -47.719 -39.812 1 33.53 1 MET B C 1
ATOM 1859 O O . MET B 1 1 ? -15.086 -47.594 -39.844 1 33.53 1 MET B O 1
ATOM 1863 N N . SER B 1 2 ? -13.5 -48.406 -38.719 1 41.97 2 SER B N 1
ATOM 1864 C CA . SER B 1 2 ? -14.125 -48.719 -37.438 1 41.97 2 SER B CA 1
ATOM 1865 C C . SER B 1 2 ? -14.344 -47.438 -36.625 1 41.97 2 SER B C 1
ATOM 1867 O O . SER B 1 2 ? -13.422 -46.625 -36.469 1 41.97 2 SER B O 1
ATOM 1869 N N . ARG B 1 3 ? -15.5 -46.906 -36.531 1 43.69 3 ARG B N 1
ATOM 1870 C CA . ARG B 1 3 ? -15.898 -45.75 -35.719 1 43.69 3 ARG B CA 1
ATOM 1871 C C . ARG B 1 3 ? -15.5 -45.906 -34.25 1 43.69 3 ARG B C 1
ATOM 1873 O O . ARG B 1 3 ? -15.883 -46.906 -33.625 1 43.69 3 ARG B O 1
ATOM 1880 N N . ALA B 1 4 ? -14.359 -45.469 -33.844 1 49.25 4 ALA B N 1
ATOM 1881 C CA . ALA B 1 4 ? -13.984 -45.344 -32.438 1 49.25 4 ALA B CA 1
ATOM 1882 C C . ALA B 1 4 ? -15.164 -44.844 -31.578 1 49.25 4 ALA B C 1
ATOM 1884 O O . ALA B 1 4 ? -15.688 -43.75 -31.797 1 49.25 4 ALA B O 1
ATOM 1885 N N . GLN B 1 5 ? -16.062 -45.625 -30.984 1 42.91 5 GLN B N 1
ATOM 1886 C CA . GLN B 1 5 ? -17.156 -45.312 -30.062 1 42.91 5 GLN B CA 1
ATOM 1887 C C . GLN B 1 5 ? -16.688 -44.469 -28.906 1 42.91 5 GLN B C 1
ATOM 1889 O O . GLN B 1 5 ? -15.758 -44.812 -28.172 1 42.91 5 GLN B O 1
ATOM 1894 N N . VAL B 1 6 ? -16.734 -43.125 -28.969 1 52.16 6 VAL B N 1
ATOM 1895 C CA . VAL B 1 6 ? -16.609 -42.219 -27.844 1 52.16 6 VAL B CA 1
ATOM 1896 C C . VAL B 1 6 ? -17.312 -42.812 -26.625 1 52.16 6 VAL B C 1
ATOM 1898 O O . VAL B 1 6 ? -18.547 -42.969 -26.609 1 52.16 6 VAL B O 1
ATOM 1901 N N . ILE B 1 7 ? -16.844 -43.812 -26 1 51.66 7 ILE B N 1
ATOM 1902 C CA . ILE B 1 7 ? -17.406 -44.344 -24.766 1 51.66 7 ILE B CA 1
ATOM 1903 C C . ILE B 1 7 ? -17.75 -43.188 -23.812 1 51.66 7 ILE B C 1
ATOM 1905 O O . ILE B 1 7 ? -16.844 -42.5 -23.328 1 51.66 7 ILE B O 1
ATOM 1909 N N . GLU B 1 8 ? -18.812 -42.531 -24.047 1 55.97 8 GLU B N 1
ATOM 1910 C CA . GLU B 1 8 ? -19.344 -41.625 -23.047 1 55.97 8 GLU B CA 1
ATOM 1911 C C . GLU B 1 8 ? -19.266 -42.219 -21.656 1 55.97 8 GLU B C 1
ATOM 1913 O O . GLU B 1 8 ? -19.75 -43.344 -21.422 1 55.97 8 GLU B O 1
ATOM 1918 N N . ARG B 1 9 ? -18.219 -41.875 -21.016 1 65.44 9 ARG B N 1
ATOM 1919 C CA . ARG B 1 9 ? -18.125 -42.344 -19.641 1 65.44 9 ARG B CA 1
ATOM 1920 C C . ARG B 1 9 ? -19.469 -42.219 -18.922 1 65.44 9 ARG B C 1
ATOM 1922 O O . ARG B 1 9 ? -20.25 -41.312 -19.203 1 65.44 9 ARG B O 1
ATOM 1929 N N . SER B 1 10 ? -19.906 -43.094 -18.297 1 65 10 SER B N 1
ATOM 1930 C CA . SER B 1 10 ? -21.141 -43.125 -17.516 1 65 10 SER B CA 1
ATOM 1931 C C . SER B 1 10 ? -21.234 -41.906 -16.594 1 65 10 SER B C 1
ATOM 1933 O O . SER B 1 10 ? -20.203 -41.375 -16.156 1 65 10 SER B O 1
ATOM 1935 N N . PRO B 1 11 ? -22.453 -41.312 -16.406 1 65 11 PRO B N 1
ATOM 1936 C CA . PRO B 1 11 ? -22.641 -40.188 -15.508 1 65 11 PRO B CA 1
ATOM 1937 C C . PRO B 1 11 ? -22.031 -40.406 -14.133 1 65 11 PRO B C 1
ATOM 1939 O O . PRO B 1 11 ? -21.5 -39.469 -13.516 1 65 11 PRO B O 1
ATOM 1942 N N . LYS B 1 12 ? -22.016 -41.562 -13.703 1 64.69 12 LYS B N 1
ATOM 1943 C CA . LYS B 1 12 ? -21.438 -41.875 -12.406 1 64.69 12 LYS B CA 1
ATOM 1944 C C . LYS B 1 12 ? -19.922 -41.75 -12.43 1 64.69 12 LYS B C 1
ATOM 1946 O O . LYS B 1 12 ? -19.328 -41.188 -11.492 1 64.69 12 LYS B O 1
ATOM 1951 N N . LYS B 1 13 ? -19.234 -42.25 -13.375 1 63.22 13 LYS B N 1
ATOM 1952 C CA . LYS B 1 13 ? -17.781 -42.156 -13.492 1 63.22 13 LYS B CA 1
ATOM 1953 C C . LYS B 1 13 ? -17.328 -40.719 -13.633 1 63.22 13 LYS B C 1
ATOM 1955 O O . LYS B 1 13 ? -16.328 -40.312 -13.055 1 63.22 13 LYS B O 1
ATOM 1960 N N . ARG B 1 14 ? -18.078 -40 -14.391 1 63.16 14 ARG B N 1
ATOM 1961 C CA . ARG B 1 14 ? -17.797 -38.562 -14.547 1 63.16 14 ARG B CA 1
ATOM 1962 C C . ARG B 1 14 ? -17.922 -37.844 -13.219 1 63.16 14 ARG B C 1
ATOM 1964 O O . ARG B 1 14 ? -17.109 -36.969 -12.906 1 63.16 14 ARG B O 1
ATOM 1971 N N . ALA B 1 15 ? -19 -38.156 -12.562 1 63.09 15 ALA B N 1
ATOM 1972 C CA . ALA B 1 15 ? -19.219 -37.562 -11.242 1 63.09 15 ALA B CA 1
ATOM 1973 C C . ALA B 1 15 ? -18.078 -37.938 -10.289 1 63.09 15 ALA B C 1
ATOM 1975 O O . ALA B 1 15 ? -17.625 -37.094 -9.5 1 63.09 15 ALA B O 1
ATOM 1976 N N . VAL B 1 16 ? -17.547 -39.094 -10.281 1 58.12 16 VAL B N 1
ATOM 1977 C CA . VAL B 1 16 ? -16.453 -39.562 -9.438 1 58.12 16 VAL B CA 1
ATOM 1978 C C . VAL B 1 16 ? -15.164 -38.844 -9.828 1 58.12 16 VAL B C 1
ATOM 1980 O O . VAL B 1 16 ? -14.398 -38.438 -8.961 1 58.12 16 VAL B O 1
ATOM 1983 N N . LEU B 1 17 ? -14.93 -38.688 -11.094 1 62.59 17 LEU B N 1
ATOM 1984 C CA . LEU B 1 17 ? -13.742 -38 -11.594 1 62.59 17 LEU B CA 1
ATOM 1985 C C . LEU B 1 17 ? -13.75 -36.531 -11.188 1 62.59 17 LEU B C 1
ATOM 1987 O O . LEU B 1 17 ? -12.711 -35.969 -10.812 1 62.59 17 LEU B O 1
ATOM 1991 N N . GLU B 1 18 ? -14.945 -35.969 -11.312 1 65.12 18 GLU B N 1
ATOM 1992 C CA . GLU B 1 18 ? -15.086 -34.594 -10.891 1 65.12 18 GLU B CA 1
ATOM 1993 C C . GLU B 1 18 ? -14.859 -34.438 -9.391 1 65.12 18 GLU B C 1
ATOM 1995 O O . GLU B 1 18 ? -14.258 -33.469 -8.945 1 65.12 18 GLU B O 1
ATOM 2000 N N . LYS B 1 19 ? -15.445 -35.281 -8.664 1 67.56 19 LYS B N 1
ATOM 2001 C CA . LYS B 1 19 ? -15.242 -35.25 -7.219 1 67.56 19 LYS B CA 1
ATOM 2002 C C . LYS B 1 19 ? -13.766 -35.469 -6.875 1 67.56 19 LYS B C 1
ATOM 2004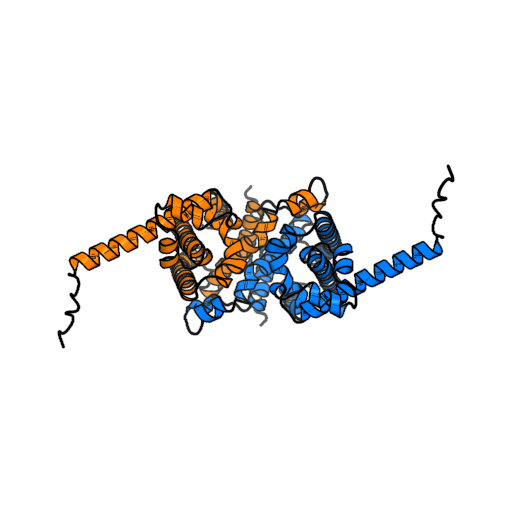 O O . LYS B 1 19 ? -13.242 -34.844 -5.961 1 67.56 19 LYS B O 1
ATOM 2009 N N . ASP B 1 20 ? -13.227 -36.281 -7.539 1 68 20 ASP B N 1
ATOM 2010 C CA . ASP B 1 20 ? -11.805 -36.531 -7.348 1 68 20 ASP B CA 1
ATOM 2011 C C . ASP B 1 20 ? -10.984 -35.281 -7.672 1 68 20 ASP B C 1
ATOM 2013 O O . ASP B 1 20 ? -10.031 -34.938 -6.961 1 68 20 ASP B O 1
ATOM 2017 N N . LYS B 1 21 ? -11.422 -34.625 -8.711 1 73.69 21 LYS B N 1
ATOM 2018 C CA . LYS B 1 21 ? -10.75 -33.375 -9.094 1 73.69 21 LYS B CA 1
ATOM 2019 C C . LYS B 1 21 ? -10.922 -32.312 -8.023 1 73.69 21 LYS B C 1
ATOM 2021 O O . LYS B 1 21 ? -9.977 -31.594 -7.699 1 73.69 21 LYS B O 1
ATOM 2026 N N . LEU B 1 22 ? -12.078 -32.312 -7.582 1 73.38 22 LEU B N 1
ATOM 2027 C CA . LEU B 1 22 ? -12.359 -31.328 -6.527 1 73.38 22 LEU B CA 1
ATOM 2028 C C . LEU B 1 22 ? -11.586 -31.672 -5.262 1 73.38 22 LEU B C 1
ATOM 2030 O O . LEU B 1 22 ? -11.102 -30.766 -4.57 1 73.38 22 LEU B O 1
ATOM 2034 N N . SER B 1 23 ? -11.5 -32.875 -5.086 1 81.62 23 SER B N 1
ATOM 2035 C CA . SER B 1 23 ? -10.758 -33.312 -3.908 1 81.62 23 SER B CA 1
ATOM 2036 C C . SER B 1 23 ? -9.281 -32.938 -4.012 1 81.62 23 SER B C 1
ATOM 2038 O O . SER B 1 23 ? -8.688 -32.438 -3.057 1 81.62 23 SER B O 1
ATOM 2040 N N . LYS B 1 24 ? -8.719 -33.094 -5.211 1 89.88 24 LYS B N 1
ATOM 2041 C CA . LYS B 1 24 ? -7.312 -32.75 -5.402 1 89.88 24 LYS B CA 1
ATOM 2042 C C . LYS B 1 24 ? -7.082 -31.25 -5.281 1 89.88 24 LYS B C 1
ATOM 2044 O O . LYS B 1 24 ? -6.121 -30.812 -4.641 1 89.88 24 LYS B O 1
ATOM 2049 N N . ARG B 1 25 ? -7.973 -30.578 -5.836 1 93.25 25 ARG B N 1
ATOM 2050 C CA . ARG B 1 25 ? -7.875 -29.125 -5.762 1 93.25 25 ARG B CA 1
ATOM 2051 C C . ARG B 1 25 ? -7.895 -28.641 -4.312 1 93.25 25 ARG B C 1
ATOM 2053 O O . ARG B 1 25 ? -7.07 -27.812 -3.914 1 93.25 25 ARG B O 1
ATOM 2060 N N . THR B 1 26 ? -8.828 -29.203 -3.613 1 93.81 26 THR B N 1
ATOM 2061 C CA . THR B 1 26 ? -8.977 -28.828 -2.211 1 93.81 26 THR B CA 1
ATOM 2062 C C . THR B 1 26 ? -7.734 -29.219 -1.416 1 93.81 26 THR B C 1
ATOM 2064 O O . THR B 1 26 ? -7.266 -28.469 -0.562 1 93.81 26 THR B O 1
ATOM 2067 N N . SER B 1 27 ? -7.219 -30.344 -1.722 1 94.88 27 SER B N 1
ATOM 2068 C CA . SER B 1 27 ? -6.02 -30.812 -1.033 1 94.88 27 SER B CA 1
ATOM 2069 C C . SER B 1 27 ? -4.832 -29.891 -1.304 1 94.88 27 SER B C 1
ATOM 2071 O O . SER B 1 27 ? -4.039 -29.625 -0.402 1 94.88 27 SER B O 1
ATOM 2073 N N . ILE B 1 28 ? -4.699 -29.453 -2.533 1 96.94 28 ILE B N 1
ATOM 2074 C CA . ILE B 1 28 ? -3.619 -28.547 -2.922 1 96.94 28 ILE B CA 1
ATOM 2075 C C . ILE B 1 28 ? -3.76 -27.219 -2.176 1 96.94 28 ILE B C 1
ATOM 2077 O O . ILE B 1 28 ? -2.795 -26.734 -1.582 1 96.94 28 ILE B O 1
ATOM 2081 N N . ILE B 1 29 ? -4.961 -26.766 -2.148 1 97.12 29 ILE B N 1
ATOM 2082 C CA . ILE B 1 29 ? -5.227 -25.484 -1.507 1 97.12 29 ILE B CA 1
ATOM 2083 C C . ILE B 1 29 ? -4.938 -25.578 -0.011 1 97.12 29 ILE B C 1
ATOM 2085 O O . ILE B 1 29 ? -4.289 -24.703 0.562 1 97.12 29 ILE B O 1
ATOM 2089 N N . GLN B 1 30 ? -5.355 -26.672 0.602 1 96.81 30 GLN B N 1
ATOM 2090 C CA . GLN B 1 30 ? -5.145 -26.875 2.033 1 96.81 30 GLN B CA 1
ATOM 2091 C C . GLN B 1 30 ? -3.658 -26.984 2.357 1 96.81 30 GLN B C 1
ATOM 2093 O O . GLN B 1 30 ? -3.186 -26.438 3.35 1 96.81 30 GLN B O 1
ATOM 2098 N N . ALA B 1 31 ? -2.953 -27.672 1.551 1 97.5 31 ALA B N 1
ATOM 2099 C CA . ALA B 1 31 ? -1.512 -27.828 1.737 1 97.5 31 ALA B CA 1
ATOM 2100 C C . ALA B 1 31 ? -0.801 -26.484 1.648 1 97.5 31 ALA B C 1
ATOM 2102 O O . ALA B 1 31 ? 0.001 -26.141 2.52 1 97.5 31 ALA B O 1
ATOM 2103 N N . ALA B 1 32 ? -1.104 -25.734 0.615 1 97.81 32 ALA B N 1
ATOM 2104 C CA . ALA B 1 32 ? -0.478 -24.438 0.411 1 97.81 32 ALA B CA 1
ATOM 2105 C C . ALA B 1 32 ? -0.862 -23.469 1.521 1 97.81 32 ALA B C 1
ATOM 2107 O O . ALA B 1 32 ? -0.022 -22.703 2.004 1 97.81 32 ALA B O 1
ATOM 2108 N N . ALA B 1 33 ? -2.129 -23.547 1.933 1 97.44 33 ALA B N 1
ATOM 2109 C CA . ALA B 1 33 ? -2.611 -22.672 3.002 1 97.44 33 ALA B CA 1
ATOM 2110 C C . ALA B 1 33 ? -1.861 -22.938 4.305 1 97.44 33 ALA B C 1
ATOM 2112 O O . ALA B 1 33 ? -1.491 -22 5.016 1 97.44 33 ALA B O 1
ATOM 2113 N N . THR B 1 34 ? -1.647 -24.141 4.59 1 96.81 34 THR B N 1
ATOM 2114 C CA . THR B 1 34 ? -0.92 -24.531 5.789 1 96.81 34 THR B CA 1
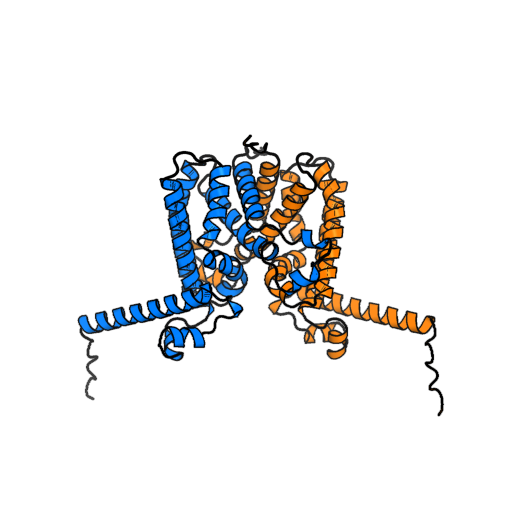ATOM 2115 C C . THR B 1 34 ? 0.514 -24.016 5.75 1 96.81 34 THR B C 1
ATOM 2117 O O . THR B 1 34 ? 1.023 -23.5 6.746 1 96.81 34 THR B O 1
ATOM 2120 N N . LEU B 1 35 ? 1.147 -24.125 4.637 1 97.06 35 LEU B N 1
ATOM 2121 C CA . LEU B 1 35 ? 2.518 -23.656 4.477 1 97.06 35 LEU B CA 1
ATOM 2122 C C . LEU B 1 35 ? 2.586 -22.125 4.609 1 97.06 35 LEU B C 1
ATOM 2124 O O . LEU B 1 35 ? 3.49 -21.594 5.258 1 97.06 35 LEU B O 1
ATOM 2128 N N . LEU B 1 36 ? 1.597 -21.438 4.078 1 96.69 36 LEU B N 1
ATOM 2129 C CA . LEU B 1 36 ? 1.576 -19.969 4.074 1 96.69 36 LEU B CA 1
ATOM 2130 C C . LEU B 1 36 ? 1.233 -19.438 5.461 1 96.69 36 LEU B C 1
ATOM 2132 O O . LEU B 1 36 ? 1.435 -18.25 5.738 1 96.69 36 LEU B O 1
ATOM 2136 N N . GLN B 1 37 ? 0.678 -20.312 6.281 1 94.62 37 GLN B N 1
ATOM 2137 C CA . GLN B 1 37 ? 0.443 -19.922 7.672 1 94.62 37 GLN B CA 1
ATOM 2138 C C . GLN B 1 37 ? 1.756 -19.812 8.445 1 94.62 37 GLN B C 1
ATOM 2140 O O . GLN B 1 37 ? 1.879 -19.016 9.367 1 94.62 37 GLN B O 1
ATOM 2145 N N . LYS B 1 38 ? 2.711 -20.578 7.977 1 92 38 LYS B N 1
ATOM 2146 C CA . LYS B 1 38 ? 3.961 -20.703 8.727 1 92 38 LYS B CA 1
ATOM 2147 C C . LYS B 1 38 ? 5.094 -19.953 8.031 1 92 38 LYS B C 1
ATOM 2149 O O . LYS B 1 38 ? 6.074 -19.562 8.672 1 92 38 LYS B O 1
ATOM 2154 N N . LYS B 1 39 ? 4.906 -19.812 6.676 1 91.94 39 LYS B N 1
ATOM 2155 C CA . LYS B 1 39 ? 5.98 -19.234 5.875 1 91.94 39 LYS B CA 1
ATOM 2156 C C . LYS B 1 39 ? 5.5 -18 5.121 1 91.94 39 LYS B C 1
ATOM 2158 O O . LYS B 1 39 ? 4.297 -17.812 4.93 1 91.94 39 LYS B O 1
ATOM 2163 N N . ASP B 1 40 ? 6.484 -17.172 4.738 1 89.62 40 ASP B N 1
ATOM 2164 C CA . ASP B 1 40 ? 6.18 -16.047 3.863 1 89.62 40 ASP B CA 1
ATOM 2165 C C . ASP B 1 40 ? 5.984 -16.5 2.42 1 89.62 40 ASP B C 1
ATOM 2167 O O . ASP B 1 40 ? 6.492 -17.562 2.027 1 89.62 40 ASP B O 1
ATOM 2171 N N . TRP B 1 41 ? 5.289 -15.734 1.715 1 90.81 41 TRP B N 1
ATOM 2172 C CA . TRP B 1 41 ? 5 -16.016 0.312 1 90.81 41 TRP B CA 1
ATOM 2173 C C . TRP B 1 41 ? 6.277 -16.328 -0.454 1 90.81 41 TRP B C 1
ATOM 2175 O O . TRP B 1 41 ? 6.293 -17.234 -1.299 1 90.81 41 TRP B O 1
ATOM 2185 N N . ALA B 1 42 ? 7.32 -15.602 -0.183 1 87.69 42 ALA B N 1
ATOM 2186 C CA . ALA B 1 42 ? 8.562 -15.75 -0.928 1 87.69 42 ALA B CA 1
ATOM 2187 C C . ALA B 1 42 ? 9.188 -17.125 -0.688 1 87.69 42 ALA B C 1
ATOM 2189 O O . ALA B 1 42 ? 9.953 -17.625 -1.519 1 87.69 42 ALA B O 1
ATOM 2190 N N . GLU B 1 43 ? 8.844 -17.75 0.344 1 92.44 43 GLU B N 1
ATOM 2191 C CA . GLU B 1 43 ? 9.438 -19.031 0.736 1 92.44 43 GLU B CA 1
ATOM 2192 C C . GLU B 1 43 ? 8.578 -20.203 0.264 1 92.44 43 GLU B C 1
ATOM 2194 O O . GLU B 1 43 ? 8.984 -21.359 0.384 1 92.44 43 GLU B O 1
ATOM 2199 N N . LEU B 1 44 ? 7.43 -19.906 -0.211 1 95 44 LEU B N 1
ATOM 2200 C CA . LEU B 1 44 ? 6.543 -20.969 -0.664 1 95 44 LEU B CA 1
ATOM 2201 C C . LEU B 1 44 ? 7.098 -21.641 -1.914 1 95 44 LEU B C 1
ATOM 2203 O O . LEU B 1 44 ? 7.441 -20.969 -2.889 1 95 44 LEU B O 1
ATOM 2207 N N . SER B 1 45 ? 7.168 -22.938 -1.919 1 95.62 45 SER B N 1
ATOM 2208 C CA . SER B 1 45 ? 7.637 -23.75 -3.043 1 95.62 45 SER B CA 1
ATOM 2209 C C . SER B 1 45 ? 6.535 -24.672 -3.553 1 95.62 45 SER B C 1
ATOM 2211 O O . SER B 1 45 ? 5.918 -25.406 -2.773 1 95.62 45 SER B O 1
ATOM 2213 N N . MET B 1 46 ? 6.441 -24.688 -4.898 1 97.38 46 MET B N 1
ATOM 2214 C CA . MET B 1 46 ? 5.43 -25.547 -5.496 1 97.38 46 MET B CA 1
ATOM 2215 C C . MET B 1 46 ? 5.789 -27.016 -5.293 1 97.38 46 MET B C 1
ATOM 2217 O O . MET B 1 46 ? 4.902 -27.859 -5.148 1 97.38 46 MET B O 1
ATOM 2221 N N . ASP B 1 47 ? 7.07 -27.234 -5.172 1 97.31 47 ASP B N 1
ATOM 2222 C CA . ASP B 1 47 ? 7.523 -28.578 -4.875 1 97.31 47 ASP B CA 1
ATOM 2223 C C . ASP B 1 47 ? 7.078 -29.016 -3.482 1 97.31 47 ASP B C 1
ATOM 2225 O O . ASP B 1 47 ? 6.582 -30.141 -3.305 1 97.31 47 ASP B O 1
ATOM 2229 N N . GLU B 1 48 ? 7.266 -28.156 -2.506 1 97.44 48 GLU B N 1
ATOM 2230 C CA . GLU B 1 48 ? 6.863 -28.453 -1.134 1 97.44 48 GLU B CA 1
ATOM 2231 C C . GLU B 1 48 ? 5.352 -28.641 -1.026 1 97.44 48 GLU B C 1
ATOM 2233 O O . GLU B 1 48 ? 4.879 -29.5 -0.283 1 97.44 48 GLU B O 1
ATOM 2238 N N . VAL B 1 49 ? 4.578 -27.844 -1.767 1 98.12 49 VAL B N 1
ATOM 2239 C CA . VAL B 1 49 ? 3.123 -27.938 -1.773 1 98.12 49 VAL B CA 1
ATOM 2240 C C . VAL B 1 49 ? 2.697 -29.297 -2.322 1 98.12 49 VAL B C 1
ATOM 2242 O O . VAL B 1 49 ? 1.853 -29.984 -1.733 1 98.12 49 VAL B O 1
ATOM 2245 N N . ALA B 1 50 ? 3.299 -29.688 -3.471 1 97.81 50 ALA B N 1
ATOM 2246 C CA . ALA B 1 50 ? 2.979 -30.969 -4.098 1 97.81 50 ALA B CA 1
ATOM 2247 C C . ALA B 1 50 ? 3.248 -32.125 -3.141 1 97.81 50 ALA B C 1
ATOM 2249 O O . ALA B 1 50 ? 2.416 -33.031 -2.99 1 97.81 50 ALA B O 1
ATOM 2250 N N . LYS B 1 51 ? 4.355 -32.125 -2.488 1 97.62 51 LYS B N 1
ATOM 2251 C CA . LYS B 1 51 ? 4.734 -33.156 -1.533 1 97.62 51 LYS B CA 1
ATOM 2252 C C . LYS B 1 51 ? 3.729 -33.219 -0.388 1 97.62 51 LYS B C 1
ATOM 2254 O O . LYS B 1 51 ? 3.293 -34.312 -0.018 1 97.62 51 LYS B O 1
ATOM 2259 N N . ARG B 1 52 ? 3.334 -32.125 0.139 1 96.5 52 ARG B N 1
ATOM 2260 C CA . ARG B 1 52 ? 2.4 -32.094 1.26 1 96.5 52 ARG B CA 1
ATOM 2261 C C . ARG B 1 52 ? 1.021 -32.594 0.842 1 96.5 52 ARG B C 1
ATOM 2263 O O . ARG B 1 52 ? 0.324 -33.25 1.625 1 96.5 52 ARG B O 1
ATOM 2270 N N . ALA B 1 53 ? 0.657 -32.219 -0.369 1 96.81 53 ALA B N 1
ATOM 2271 C CA . ALA B 1 53 ? -0.642 -32.625 -0.897 1 96.81 53 ALA B CA 1
ATOM 2272 C C . ALA B 1 53 ? -0.597 -34.062 -1.412 1 96.81 53 ALA B C 1
ATOM 2274 O O . ALA B 1 53 ? -1.619 -34.625 -1.832 1 96.81 53 ALA B O 1
ATOM 2275 N N . LYS B 1 54 ? 0.568 -34.656 -1.437 1 96.19 54 LYS B N 1
ATOM 2276 C CA . LYS B 1 54 ? 0.78 -36.031 -1.87 1 96.19 54 LYS B CA 1
ATOM 2277 C C . LYS B 1 54 ? 0.355 -36.219 -3.324 1 96.19 54 LYS B C 1
ATOM 2279 O O . LYS B 1 54 ? -0.368 -37.156 -3.646 1 96.19 54 LYS B O 1
ATOM 2284 N N . ILE B 1 55 ? 0.773 -35.281 -4.125 1 95.75 55 ILE B N 1
ATOM 2285 C CA . ILE B 1 55 ? 0.526 -35.375 -5.559 1 95.75 55 ILE B CA 1
ATOM 2286 C C . ILE B 1 55 ? 1.811 -35.062 -6.324 1 95.75 55 ILE B C 1
ATOM 2288 O O . ILE B 1 55 ? 2.775 -34.562 -5.75 1 95.75 55 ILE B O 1
ATOM 2292 N N . ALA B 1 56 ? 1.765 -35.469 -7.652 1 95.12 56 ALA B N 1
ATOM 2293 C CA . ALA B 1 56 ? 2.893 -35.125 -8.516 1 95.12 56 ALA B CA 1
ATOM 2294 C C . ALA B 1 56 ? 2.916 -33.625 -8.828 1 95.12 56 ALA B C 1
ATOM 2296 O O . ALA B 1 56 ? 1.863 -33 -8.961 1 95.12 56 ALA B O 1
ATOM 2297 N N . LYS B 1 57 ? 4.148 -33.062 -8.961 1 94.94 57 LYS B N 1
ATOM 2298 C CA . LYS B 1 57 ? 4.324 -31.656 -9.266 1 94.94 57 LYS B CA 1
ATOM 2299 C C . LYS B 1 57 ? 3.604 -31.281 -10.562 1 94.94 57 LYS B C 1
ATOM 2301 O O . LYS B 1 57 ? 2.986 -30.219 -10.648 1 94.94 57 LYS B O 1
ATOM 2306 N N . GLY B 1 58 ? 3.674 -32.156 -11.547 1 95 58 GLY B N 1
ATOM 2307 C CA . GLY B 1 58 ? 2.988 -31.906 -12.805 1 95 58 GLY B CA 1
ATOM 2308 C C . GLY B 1 58 ? 1.485 -31.766 -12.648 1 95 58 GLY B C 1
ATOM 2309 O O . GLY B 1 58 ? 0.865 -30.906 -13.289 1 95 58 GLY B O 1
ATOM 2310 N N . THR B 1 59 ? 0.943 -32.594 -11.828 1 95.06 59 THR B N 1
ATOM 2311 C CA . THR B 1 59 ? -0.487 -32.531 -11.547 1 95.06 59 THR B CA 1
ATOM 2312 C C . THR B 1 59 ? -0.862 -31.219 -10.891 1 95.06 59 THR B C 1
ATOM 2314 O O . THR B 1 59 ? -1.888 -30.625 -11.234 1 95.06 59 THR B O 1
ATOM 2317 N N . LEU B 1 60 ? -0.035 -30.766 -9.945 1 96.81 60 LEU B N 1
ATOM 2318 C CA . LEU B 1 60 ? -0.261 -29.484 -9.289 1 96.81 60 LEU B C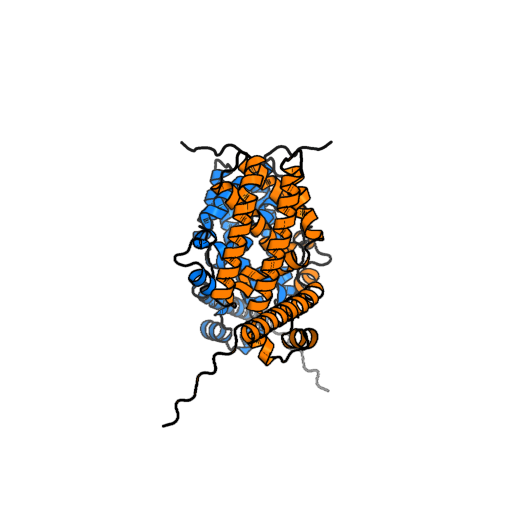A 1
ATOM 2319 C C . LEU B 1 60 ? -0.413 -28.359 -10.312 1 96.81 60 LEU B C 1
ATOM 2321 O O . LEU B 1 60 ? -1.331 -27.547 -10.219 1 96.81 60 LEU B O 1
ATOM 2325 N N . TYR B 1 61 ? 0.37 -28.391 -11.352 1 96 61 TYR B N 1
ATOM 2326 C CA . TYR B 1 61 ? 0.411 -27.312 -12.336 1 96 61 TYR B CA 1
ATOM 2327 C C . TYR B 1 61 ? -0.775 -27.406 -13.289 1 96 61 TYR B C 1
ATOM 2329 O O . TYR B 1 61 ? -1.089 -26.438 -13.984 1 96 61 TYR B O 1
ATOM 2337 N N . LEU B 1 62 ? -1.419 -28.625 -13.336 1 94.62 62 LEU B N 1
ATOM 2338 C CA . LEU B 1 62 ? -2.658 -28.75 -14.094 1 94.62 62 LEU B CA 1
ATOM 2339 C C . LEU B 1 62 ? -3.781 -27.953 -13.43 1 94.62 62 LEU B C 1
ATOM 2341 O O . LEU B 1 62 ? -4.648 -27.406 -14.117 1 94.62 62 LEU B O 1
ATOM 2345 N N . TYR B 1 63 ? -3.695 -27.875 -12.133 1 94.88 63 TYR B N 1
ATOM 2346 C CA . TYR B 1 63 ? -4.742 -27.188 -11.383 1 94.88 63 TYR B CA 1
ATOM 2347 C C . TYR B 1 63 ? -4.402 -25.719 -11.18 1 94.88 63 TYR B C 1
ATOM 2349 O O . TYR B 1 63 ? -5.285 -24.859 -11.227 1 94.88 63 TYR B O 1
ATOM 2357 N N . PHE B 1 64 ? -3.154 -25.469 -10.914 1 97 64 PHE B N 1
ATOM 2358 C CA . PHE B 1 64 ? -2.656 -24.125 -10.664 1 97 64 PHE B CA 1
ATOM 2359 C C . PHE B 1 64 ? -1.395 -23.859 -11.477 1 97 64 PHE B C 1
ATOM 2361 O O . PHE B 1 64 ? -0.282 -24.094 -10.992 1 97 64 PHE B O 1
ATOM 2368 N N . PRO B 1 65 ? -1.637 -23.281 -12.57 1 95 65 PRO B N 1
ATOM 2369 C CA . PRO B 1 65 ? -0.544 -23.125 -13.531 1 95 65 PRO B CA 1
ATOM 2370 C C . PRO B 1 65 ? 0.603 -22.281 -12.984 1 95 65 PRO B C 1
ATOM 2372 O O . PRO B 1 65 ? 1.748 -22.422 -13.414 1 95 65 PRO B O 1
ATOM 2375 N N . THR B 1 66 ? 0.259 -21.359 -12.055 1 95.56 66 THR B N 1
ATOM 2376 C CA . THR B 1 66 ? 1.307 -20.547 -11.445 1 95.56 66 THR B CA 1
ATOM 2377 C C . THR B 1 66 ? 1.168 -20.531 -9.922 1 95.56 66 THR B C 1
ATOM 2379 O O . THR B 1 66 ? 0.089 -20.812 -9.391 1 95.56 66 THR B O 1
ATOM 2382 N N . LYS B 1 67 ? 2.271 -20.25 -9.281 1 97 67 LYS B N 1
ATOM 2383 C CA . LYS B 1 67 ? 2.27 -20.031 -7.836 1 97 67 LYS B CA 1
ATOM 2384 C C . LYS B 1 67 ? 1.291 -18.938 -7.441 1 97 67 LYS B C 1
ATOM 2386 O O . LYS B 1 67 ? 0.616 -19.031 -6.414 1 97 67 LYS B O 1
ATOM 2391 N N . GLU B 1 68 ? 1.185 -17.938 -8.266 1 97.94 68 GLU B N 1
ATOM 2392 C CA . GLU B 1 68 ? 0.328 -16.781 -8.016 1 97.94 68 GLU B CA 1
ATOM 2393 C C . GLU B 1 68 ? -1.147 -17.141 -8.141 1 97.94 68 GLU B C 1
ATOM 2395 O O . GLU B 1 68 ? -1.983 -16.656 -7.383 1 97.94 68 GLU B O 1
ATOM 2400 N N . ASP B 1 69 ? -1.463 -18.016 -9.062 1 98 69 ASP B N 1
ATOM 2401 C CA . ASP B 1 69 ? -2.832 -18.516 -9.156 1 98 69 ASP B CA 1
ATOM 2402 C C . ASP B 1 69 ? -3.266 -19.188 -7.859 1 98 69 ASP B C 1
ATOM 2404 O O . ASP B 1 69 ? -4.355 -18.922 -7.348 1 98 69 ASP B O 1
ATOM 2408 N N . LEU B 1 70 ? -2.387 -20.062 -7.414 1 98 70 LEU B N 1
ATOM 2409 C CA . LEU B 1 70 ? -2.664 -20.797 -6.188 1 98 70 LEU B CA 1
ATOM 2410 C C . LEU B 1 70 ? -2.809 -19.859 -5 1 98 70 LEU B C 1
ATOM 2412 O O . LEU B 1 70 ? -3.777 -19.953 -4.246 1 98 70 LEU B O 1
ATOM 2416 N N . CYS B 1 71 ? -1.919 -18.938 -4.84 1 98 71 CYS B N 1
ATOM 2417 C CA . CYS B 1 71 ? -1.919 -18.016 -3.709 1 98 71 CYS B CA 1
ATOM 2418 C C . CYS B 1 71 ? -3.145 -17.125 -3.74 1 98 71 CYS B C 1
ATOM 2420 O O . CYS B 1 71 ? -3.732 -16.828 -2.697 1 98 71 CYS B O 1
ATOM 2422 N N . LEU B 1 72 ? -3.5 -16.672 -4.902 1 97.88 72 LEU B N 1
ATOM 2423 C CA . LEU B 1 72 ? -4.668 -15.797 -5.02 1 97.88 72 LEU B CA 1
ATOM 2424 C C . LEU B 1 72 ? -5.941 -16.547 -4.629 1 97.88 72 LEU B C 1
ATOM 2426 O O . LEU B 1 72 ? -6.852 -15.961 -4.039 1 97.88 72 LEU B O 1
ATOM 2430 N N . ARG B 1 73 ? -6 -17.797 -4.961 1 97.31 73 ARG B N 1
ATOM 2431 C CA . ARG B 1 73 ? -7.141 -18.609 -4.551 1 97.31 73 ARG B CA 1
ATOM 2432 C C . ARG B 1 73 ? -7.199 -18.734 -3.031 1 97.31 73 ARG B C 1
ATOM 2434 O O . ARG B 1 73 ? -8.273 -18.641 -2.436 1 97.31 73 ARG B O 1
ATOM 2441 N N . ILE B 1 74 ? -6.109 -18.922 -2.441 1 97.81 74 ILE B N 1
ATOM 2442 C CA . ILE B 1 74 ? -6.023 -19 -0.986 1 97.81 74 ILE B CA 1
ATOM 2443 C C . ILE B 1 74 ? -6.434 -17.656 -0.379 1 97.81 74 ILE B C 1
ATOM 2445 O O . ILE B 1 74 ? -7.199 -17.625 0.587 1 97.81 74 ILE B O 1
ATOM 2449 N N . HIS B 1 75 ? -5.953 -16.609 -0.93 1 98 75 HIS B N 1
ATOM 2450 C CA . HIS B 1 75 ? -6.273 -15.281 -0.418 1 98 75 HIS B CA 1
ATOM 2451 C C . HIS B 1 75 ? -7.758 -14.969 -0.579 1 98 75 HIS B C 1
ATOM 2453 O O . HIS B 1 75 ? -8.344 -14.273 0.252 1 98 75 HIS B O 1
ATOM 2459 N N . SER B 1 76 ? -8.328 -15.453 -1.667 1 97.94 76 SER B N 1
ATOM 2460 C CA . SER B 1 76 ? -9.766 -15.305 -1.853 1 97.94 76 SER B CA 1
ATOM 2461 C C . SER B 1 76 ? -10.547 -15.93 -0.697 1 97.94 76 SER B C 1
ATOM 2463 O O . SER B 1 76 ? -11.484 -15.328 -0.177 1 97.94 76 SER B O 1
ATOM 2465 N N . ALA B 1 77 ? -10.148 -17.078 -0.342 1 97 77 ALA B N 1
ATOM 2466 C CA . ALA B 1 77 ? -10.773 -17.75 0.792 1 97 77 ALA B CA 1
ATOM 2467 C C . ALA B 1 77 ? -10.539 -16.969 2.088 1 97 77 ALA B C 1
ATOM 2469 O O . ALA B 1 77 ? -11.414 -16.906 2.949 1 97 77 ALA B O 1
ATOM 2470 N N . ASP B 1 78 ? -9.352 -16.453 2.248 1 97.44 78 ASP B N 1
ATOM 2471 C CA . ASP B 1 78 ? -9.055 -15.625 3.412 1 97.44 78 ASP B CA 1
ATOM 2472 C C . ASP B 1 78 ? -9.984 -14.414 3.477 1 97.44 78 ASP B C 1
ATOM 2474 O O . ASP B 1 78 ? -10.484 -14.062 4.547 1 97.44 78 ASP B O 1
ATOM 2478 N N . TYR B 1 79 ? -10.211 -13.773 2.344 1 97.81 79 TYR B N 1
ATOM 2479 C CA . TYR B 1 79 ? -11.156 -12.656 2.275 1 97.81 79 TYR B CA 1
ATOM 2480 C C . TYR B 1 79 ? -12.547 -13.094 2.707 1 97.81 79 TYR B C 1
ATOM 2482 O O . TYR B 1 79 ? -13.211 -12.406 3.484 1 97.81 79 TYR B O 1
ATOM 2490 N N . GLU B 1 80 ? -12.953 -14.195 2.158 1 97.75 80 GLU B N 1
ATOM 2491 C CA . GLU B 1 80 ? -14.273 -14.703 2.502 1 97.75 80 GLU B CA 1
ATOM 2492 C C . GLU B 1 80 ? -14.414 -14.898 4.008 1 97.75 80 GLU B C 1
ATOM 2494 O O . GLU B 1 80 ? -15.43 -14.508 4.598 1 97.75 80 GLU B O 1
ATOM 2499 N N . SER B 1 81 ? -13.422 -15.5 4.559 1 97.69 81 SER B N 1
ATOM 2500 C CA . SER B 1 81 ? -13.43 -15.734 6 1 97.69 81 SER B CA 1
ATOM 2501 C C . SER B 1 81 ? -13.477 -14.414 6.77 1 97.69 81 SER B C 1
ATOM 2503 O O . SER B 1 81 ? -14.227 -14.289 7.742 1 97.69 81 SER B O 1
ATOM 2505 N N . TRP B 1 82 ? -12.719 -13.445 6.375 1 98.12 82 TRP B N 1
ATOM 2506 C CA . TRP B 1 82 ? -12.695 -12.156 7.047 1 98.12 82 TRP B CA 1
ATOM 2507 C C . TRP B 1 82 ? -14.039 -11.453 6.926 1 98.12 82 TRP B C 1
ATOM 2509 O O . TRP B 1 82 ? -14.555 -10.914 7.906 1 98.12 82 TRP B O 1
ATOM 2519 N N . PHE B 1 83 ? -14.609 -11.492 5.746 1 98.12 83 PHE B N 1
ATOM 2520 C CA . PHE B 1 83 ? -15.883 -10.828 5.523 1 98.12 83 PHE B CA 1
ATOM 2521 C C . PHE B 1 83 ? -17 -11.531 6.273 1 98.12 83 PHE B C 1
ATOM 2523 O O . PHE B 1 83 ? -17.969 -10.898 6.711 1 98.12 83 PHE B O 1
ATOM 2530 N N . MET B 1 84 ? -16.844 -12.812 6.398 1 97.5 84 MET B N 1
ATOM 2531 C CA . MET B 1 84 ? -17.812 -13.539 7.211 1 97.5 84 MET B CA 1
ATOM 2532 C C . MET B 1 84 ? -17.797 -13.055 8.656 1 97.5 84 MET B C 1
ATOM 2534 O O . MET B 1 84 ? -18.844 -12.828 9.258 1 97.5 84 MET B O 1
ATOM 2538 N N . ASP B 1 85 ? -16.609 -12.875 9.195 1 97.81 85 ASP B N 1
ATOM 2539 C CA . ASP B 1 85 ? -16.469 -12.336 10.547 1 97.81 85 ASP B CA 1
ATOM 2540 C C . ASP B 1 85 ? -17.031 -10.914 10.633 1 97.81 85 ASP B C 1
ATOM 2542 O O . ASP B 1 85 ? -17.656 -10.547 11.633 1 97.81 85 ASP B O 1
ATOM 2546 N N . LEU B 1 86 ? -16.781 -10.125 9.586 1 98.06 86 LEU B N 1
ATOM 2547 C CA . LEU B 1 86 ? -17.312 -8.766 9.562 1 98.06 86 LEU B CA 1
ATOM 2548 C C . LEU B 1 86 ? -18.844 -8.773 9.562 1 98.06 86 LEU B C 1
ATOM 2550 O O . LEU B 1 86 ? -19.469 -8.023 10.312 1 98.06 86 LEU B O 1
ATOM 2554 N N . ASN B 1 87 ? -19.375 -9.617 8.742 1 97.5 87 ASN B N 1
ATOM 2555 C CA . ASN B 1 87 ? -20.828 -9.742 8.688 1 97.5 87 ASN B CA 1
ATOM 2556 C C . ASN B 1 87 ? -21.406 -10.125 10.047 1 97.5 87 ASN B C 1
ATOM 2558 O O . ASN B 1 87 ? -22.375 -9.523 10.5 1 97.5 87 ASN B O 1
ATOM 2562 N N . GLU B 1 88 ? -20.812 -11.094 10.656 1 97.44 88 GLU B N 1
ATOM 2563 C CA . GLU B 1 88 ? -21.266 -11.531 11.977 1 97.44 88 GLU B CA 1
ATOM 2564 C C . GLU B 1 88 ? -21.188 -10.406 13 1 97.44 88 GLU B C 1
ATOM 2566 O O . GLU B 1 88 ? -22.109 -10.219 13.797 1 97.44 88 GLU B O 1
ATOM 2571 N N . PHE B 1 89 ? -20.109 -9.703 12.984 1 97.88 89 PHE B N 1
ATOM 2572 C CA . PHE B 1 89 ? -19.906 -8.562 13.867 1 97.88 89 PHE B CA 1
ATOM 2573 C C . PHE B 1 89 ? -20.984 -7.512 13.664 1 97.88 89 PHE B C 1
ATOM 2575 O O . PHE B 1 89 ? -21.578 -7.031 14.633 1 97.88 89 PHE B O 1
ATOM 2582 N N . LEU B 1 90 ? -21.297 -7.18 12.406 1 97.5 90 LEU B N 1
ATOM 2583 C CA . LEU B 1 90 ? -22.25 -6.133 12.086 1 97.5 90 LEU B CA 1
ATOM 2584 C C . LEU B 1 90 ? -23.672 -6.555 12.461 1 97.5 90 LEU B C 1
ATOM 2586 O O . LEU B 1 90 ? -24.469 -5.73 12.922 1 97.5 90 LEU B O 1
ATOM 2590 N N . ILE B 1 91 ? -23.969 -7.793 12.336 1 96.44 91 ILE B N 1
ATOM 2591 C CA . ILE B 1 91 ? -25.297 -8.305 12.602 1 96.44 91 ILE B CA 1
ATOM 2592 C C . ILE B 1 91 ? -25.531 -8.375 14.109 1 96.44 91 ILE B C 1
ATOM 2594 O O . ILE B 1 91 ? -26.641 -8.125 14.594 1 96.44 91 ILE B O 1
ATOM 2598 N N . ASN B 1 92 ? -24.484 -8.602 14.867 1 95.81 92 ASN B N 1
ATOM 2599 C CA . ASN B 1 92 ? -24.656 -8.93 16.281 1 95.81 92 ASN B CA 1
ATOM 2600 C C . ASN B 1 92 ? -24.297 -7.758 17.172 1 95.81 92 ASN B C 1
ATOM 2602 O O . ASN B 1 92 ? -24.422 -7.848 18.406 1 95.81 92 ASN B O 1
ATOM 2606 N N . THR B 1 93 ? -23.828 -6.746 16.609 1 95.19 93 THR B N 1
ATOM 2607 C CA . THR B 1 93 ? -23.438 -5.59 17.406 1 95.19 93 THR B CA 1
ATOM 2608 C C . THR B 1 93 ? -24.625 -4.648 17.609 1 95.19 93 THR B C 1
ATOM 2610 O O . THR B 1 93 ? -25.188 -4.137 16.641 1 95.19 93 THR B O 1
ATOM 2613 N N . PRO B 1 94 ? -25.031 -4.492 18.875 1 92.81 94 PRO B N 1
ATOM 2614 C CA . PRO B 1 94 ? -26.234 -3.684 19.125 1 92.81 94 PRO B CA 1
ATOM 2615 C C . PRO B 1 94 ? -25.984 -2.193 18.891 1 92.81 94 PRO B C 1
ATOM 2617 O O . PRO B 1 94 ? -26.906 -1.484 18.453 1 92.81 94 PRO B O 1
ATOM 2620 N N . LYS B 1 95 ? -24.812 -1.656 19.297 1 94.75 95 LYS B N 1
ATOM 2621 C CA . LYS B 1 95 ? -24.438 -0.254 19.125 1 94.75 95 LYS B CA 1
ATOM 2622 C C . LYS B 1 95 ? -23.125 -0.121 18.375 1 94.75 95 LYS B C 1
ATOM 2624 O O . LYS B 1 95 ? -22.156 -0.837 18.656 1 94.75 95 LYS B O 1
ATOM 2629 N N . MET B 1 96 ? -23.203 0.785 17.422 1 95.06 96 MET B N 1
ATOM 2630 C CA . MET B 1 96 ? -22.031 0.95 16.562 1 95.06 96 MET B CA 1
ATOM 2631 C C . MET B 1 96 ? -21.609 2.414 16.5 1 95.06 96 MET B C 1
ATOM 2633 O O . MET B 1 96 ? -22.453 3.307 16.422 1 95.06 96 MET B O 1
ATOM 2637 N N . ASN B 1 97 ? -20.422 2.672 16.672 1 95 97 ASN B N 1
ATOM 2638 C CA . ASN B 1 97 ? -19.797 3.947 16.344 1 95 97 ASN B CA 1
ATOM 2639 C C . ASN B 1 97 ? -18.391 3.752 15.766 1 95 97 ASN B C 1
ATOM 2641 O O . ASN B 1 97 ? -17.953 2.619 15.555 1 95 97 ASN B O 1
ATOM 2645 N N . ALA B 1 98 ? -17.781 4.797 15.453 1 95.69 98 ALA B N 1
ATOM 2646 C CA . ALA B 1 98 ? -16.5 4.734 14.773 1 95.69 98 ALA B CA 1
ATOM 2647 C C . ALA B 1 98 ? -15.453 4.012 15.625 1 95.69 98 ALA B C 1
ATOM 2649 O O . ALA B 1 98 ? -14.641 3.246 15.109 1 95.69 98 ALA B O 1
ATOM 2650 N N . ASP B 1 99 ? -15.492 4.219 16.922 1 96.25 99 ASP B N 1
ATOM 2651 C CA . ASP B 1 99 ? -14.539 3.592 17.844 1 96.25 99 ASP B CA 1
ATOM 2652 C C . ASP B 1 99 ? -14.727 2.076 17.875 1 96.25 99 ASP B C 1
ATOM 2654 O O . ASP B 1 99 ? -13.758 1.323 17.797 1 96.25 99 ASP B O 1
ATOM 2658 N N . ILE B 1 100 ? -15.922 1.672 17.984 1 97.44 100 ILE B N 1
ATOM 2659 C CA . ILE B 1 100 ? -16.234 0.25 18.047 1 97.44 100 ILE B CA 1
ATOM 2660 C C . ILE B 1 100 ? -15.82 -0.433 16.75 1 97.44 100 ILE B C 1
ATOM 2662 O O . ILE B 1 100 ? -15.195 -1.495 16.766 1 97.44 100 ILE B O 1
ATOM 2666 N N . PHE B 1 101 ? -16.141 0.178 15.625 1 97.88 101 PHE B N 1
ATOM 2667 C CA . PHE B 1 101 ? -15.812 -0.395 14.328 1 97.88 101 PHE B CA 1
ATOM 2668 C C . PHE B 1 101 ? -14.297 -0.501 14.148 1 97.88 101 PHE B C 1
ATOM 2670 O O . PHE B 1 101 ? -13.781 -1.562 13.789 1 97.88 101 PHE B O 1
ATOM 2677 N N . SER B 1 102 ? -13.578 0.618 14.359 1 97.62 102 SER B N 1
ATOM 2678 C CA . SER B 1 102 ? -12.133 0.636 14.172 1 97.62 102 SER B CA 1
ATOM 2679 C C . SER B 1 102 ? -11.445 -0.37 15.094 1 97.62 102 SER B C 1
ATOM 2681 O O . SER B 1 102 ? -10.5 -1.05 14.68 1 97.62 102 SER B O 1
ATOM 2683 N N . ASN B 1 103 ? -11.953 -0.464 16.297 1 96.88 103 ASN B N 1
ATOM 2684 C CA . ASN B 1 103 ? -11.398 -1.421 17.25 1 96.88 103 ASN B CA 1
ATOM 2685 C C . ASN B 1 103 ? -11.617 -2.859 16.797 1 96.88 103 ASN B C 1
ATOM 2687 O O . ASN B 1 103 ? -10.695 -3.68 16.844 1 96.88 103 ASN B O 1
ATOM 2691 N N . TRP B 1 104 ? -12.766 -3.158 16.391 1 97.75 104 TRP B N 1
ATOM 2692 C CA . TRP B 1 104 ? -13.031 -4.5 15.875 1 97.75 104 TRP B CA 1
ATOM 2693 C C . TRP B 1 104 ? -12.133 -4.824 14.688 1 97.75 104 TRP B C 1
ATOM 2695 O O . TRP B 1 104 ? -11.57 -5.918 14.602 1 97.75 104 TRP B O 1
ATOM 2705 N N . PHE B 1 105 ? -12.094 -3.881 13.75 1 97.38 105 PHE B N 1
ATOM 2706 C CA . PHE B 1 105 ? -11.32 -4.062 12.523 1 97.38 105 PHE B CA 1
ATOM 2707 C C . PHE B 1 105 ? -9.898 -4.504 12.844 1 97.38 105 PHE B C 1
ATOM 2709 O O . PHE B 1 105 ? -9.43 -5.523 12.336 1 97.38 105 PHE B O 1
ATOM 2716 N N . VAL B 1 106 ? -9.242 -3.857 13.719 1 96.06 106 VAL B N 1
ATOM 2717 C CA . VAL B 1 106 ? -7.836 -4.129 13.984 1 96.06 106 VAL B CA 1
ATOM 2718 C C . VAL B 1 106 ? -7.703 -5.414 14.805 1 96.06 106 VAL B C 1
ATOM 2720 O O . VAL B 1 106 ? -6.742 -6.168 14.633 1 96.06 106 VAL B O 1
ATOM 2723 N N . ASN B 1 107 ? -8.617 -5.672 15.656 1 95.69 107 ASN B N 1
ATOM 2724 C CA . ASN B 1 107 ? -8.57 -6.902 16.438 1 95.69 107 ASN B CA 1
ATOM 2725 C C . ASN B 1 107 ? -8.836 -8.133 15.578 1 95.69 107 ASN B C 1
ATOM 2727 O O . ASN B 1 107 ? -8.352 -9.219 15.875 1 95.69 107 ASN B O 1
ATOM 2731 N N . SER B 1 108 ? -9.656 -7.941 14.57 1 95.94 108 SER B N 1
ATOM 2732 C CA . SER B 1 108 ? -9.938 -9.047 13.664 1 95.94 108 SER B CA 1
ATOM 2733 C C . SER B 1 108 ? -8.664 -9.547 12.984 1 95.94 108 SER B C 1
ATOM 2735 O O . SER B 1 108 ? -8.602 -10.68 12.516 1 95.94 108 SER B O 1
ATOM 2737 N N . MET B 1 109 ? -7.652 -8.711 12.875 1 91.06 109 MET B N 1
ATOM 2738 C CA . MET B 1 109 ? -6.383 -9.023 12.227 1 91.06 109 MET B CA 1
ATOM 2739 C C . MET B 1 109 ? -5.676 -10.172 12.938 1 91.06 109 MET B C 1
ATOM 2741 O O . MET B 1 109 ? -4.961 -10.953 12.305 1 91.06 109 MET B O 1
ATOM 2745 N N . ASP B 1 110 ? -5.895 -10.25 14.266 1 91.94 110 ASP B N 1
ATOM 2746 C CA . ASP B 1 110 ? -5.246 -11.297 15.047 1 91.94 110 ASP B CA 1
ATOM 2747 C C . ASP B 1 110 ? -5.723 -12.68 14.617 1 91.94 110 ASP B C 1
ATOM 2749 O O . ASP B 1 110 ? -4.957 -13.648 14.664 1 91.94 110 ASP B O 1
ATOM 2753 N N . ARG B 1 111 ? -6.91 -12.766 14.117 1 93.69 111 ARG B N 1
ATOM 2754 C CA . ARG B 1 111 ? -7.492 -14.047 13.719 1 93.69 111 ARG B CA 1
ATOM 2755 C C . ARG B 1 111 ? -7.266 -14.312 12.234 1 93.69 111 ARG B C 1
ATOM 2757 O O . ARG B 1 111 ? -7.57 -15.398 11.734 1 93.69 111 ARG B O 1
ATOM 2764 N N . HIS B 1 112 ? -6.758 -13.359 11.555 1 95.94 112 HIS B N 1
ATOM 2765 C CA . HIS B 1 112 ? -6.617 -13.453 10.102 1 95.94 112 HIS B CA 1
ATOM 2766 C C . HIS B 1 112 ? -5.211 -13.062 9.664 1 95.94 112 HIS B C 1
ATOM 2768 O O . HIS B 1 112 ? -5.043 -12.234 8.758 1 95.94 112 HIS B O 1
ATOM 2774 N N . SER B 1 113 ? -4.266 -13.711 10.289 1 93.56 113 SER B N 1
ATOM 2775 C CA . SER B 1 113 ? -2.869 -13.32 10.102 1 93.56 113 SER B CA 1
ATOM 2776 C C . SER B 1 113 ? -2.408 -13.594 8.672 1 93.56 113 SER B C 1
ATOM 2778 O O . SER B 1 113 ? -1.704 -12.773 8.078 1 93.56 113 SER B O 1
ATOM 2780 N N . ARG B 1 114 ? -2.73 -14.766 8.094 1 95.12 114 ARG B N 1
ATOM 2781 C CA . ARG B 1 114 ? -2.344 -15.078 6.727 1 95.12 114 ARG B CA 1
ATOM 2782 C C . ARG B 1 114 ? -2.947 -14.086 5.742 1 95.12 114 ARG B C 1
ATOM 2784 O O . ARG B 1 114 ? -2.279 -13.648 4.801 1 95.12 114 ARG B O 1
ATOM 2791 N N . PHE B 1 115 ? -4.195 -13.711 6.035 1 96.06 115 PHE B N 1
ATOM 2792 C CA . PHE B 1 115 ? -4.883 -12.711 5.234 1 96.06 115 PHE B CA 1
ATOM 2793 C C . PHE B 1 115 ? -4.062 -11.422 5.152 1 96.06 115 PHE B C 1
ATOM 2795 O O . PHE B 1 115 ? -3.807 -10.914 4.062 1 96.06 115 PHE B O 1
ATOM 2802 N N . LEU B 1 116 ? -3.609 -10.984 6.258 1 94.62 116 LEU B N 1
ATOM 2803 C CA . LEU B 1 116 ? -2.889 -9.719 6.355 1 94.62 116 LEU B CA 1
ATOM 2804 C C . LEU B 1 116 ? -1.528 -9.82 5.672 1 94.62 116 LEU B C 1
ATOM 2806 O O . LEU B 1 116 ? -1.083 -8.859 5.031 1 94.62 116 LEU B O 1
ATOM 2810 N N . LYS B 1 117 ? -0.947 -10.922 5.828 1 93.75 117 LYS B N 1
ATOM 2811 C CA . LYS B 1 117 ? 0.386 -11.125 5.27 1 93.75 117 LYS B CA 1
ATOM 2812 C C . LYS B 1 117 ? 0.352 -11.109 3.746 1 93.75 117 LYS B C 1
ATOM 2814 O O . LYS B 1 117 ? 1.303 -10.656 3.104 1 93.75 117 LYS B O 1
ATOM 2819 N N . LEU B 1 118 ? -0.698 -11.602 3.148 1 95.56 118 LEU B N 1
ATOM 2820 C CA . LEU B 1 118 ? -0.802 -11.727 1.699 1 95.56 118 LEU B CA 1
ATOM 2821 C C . LEU B 1 118 ? -1.35 -10.445 1.081 1 95.56 118 LEU B C 1
ATOM 2823 O O . LEU B 1 118 ? -1.142 -10.18 -0.106 1 95.56 118 LEU B O 1
ATOM 2827 N N . LEU B 1 119 ? -1.942 -9.586 1.882 1 96.12 119 LEU B N 1
ATOM 2828 C CA . LEU B 1 119 ? -2.65 -8.398 1.413 1 96.12 119 LEU B CA 1
ATOM 2829 C C . LEU B 1 119 ? -1.725 -7.5 0.605 1 96.12 119 LEU B C 1
ATOM 2831 O O . LEU B 1 119 ? -2.049 -7.121 -0.523 1 96.12 119 LEU B O 1
ATOM 2835 N N . PRO B 1 120 ? -0.569 -7.219 1.101 1 94.69 120 PRO B N 1
ATOM 2836 C CA . PRO B 1 120 ? 0.27 -6.262 0.376 1 94.69 120 PRO B CA 1
ATOM 2837 C C . PRO B 1 120 ? 0.911 -6.867 -0.872 1 94.69 120 PRO B C 1
ATOM 2839 O O . PRO B 1 120 ? 1.412 -6.133 -1.729 1 94.69 120 PRO B O 1
ATOM 2842 N N . ILE B 1 121 ? 0.909 -8.164 -1.003 1 94 121 ILE B N 1
ATOM 2843 C CA . ILE B 1 121 ? 1.577 -8.844 -2.104 1 94 121 ILE B CA 1
ATOM 2844 C C . ILE B 1 121 ? 0.632 -8.945 -3.299 1 94 121 ILE B C 1
ATOM 2846 O O . ILE B 1 121 ? 1.079 -9.055 -4.445 1 94 121 ILE B O 1
ATOM 2850 N N . VAL B 1 122 ? -0.591 -8.828 -3.076 1 96.38 122 VAL B N 1
ATOM 2851 C CA . VAL B 1 122 ? -1.612 -9.062 -4.09 1 96.38 122 VAL B CA 1
ATOM 2852 C C . VAL B 1 122 ? -1.445 -8.062 -5.23 1 96.38 122 VAL B C 1
ATOM 2854 O O . VAL B 1 122 ? -1.228 -8.445 -6.383 1 96.38 122 VAL B O 1
ATOM 2857 N N . PRO B 1 123 ? -1.398 -6.781 -4.926 1 93.75 123 PRO B N 1
ATOM 2858 C CA . PRO B 1 123 ? -1.364 -5.832 -6.039 1 93.75 123 PRO B CA 1
ATOM 2859 C C . PRO B 1 123 ? -0.025 -5.828 -6.773 1 93.75 123 PRO B C 1
ATOM 2861 O O . PRO B 1 123 ? 0.025 -5.555 -7.973 1 93.75 123 PRO B O 1
ATOM 2864 N N . THR B 1 124 ? 1.056 -6.203 -6.129 1 89 124 THR B N 1
ATOM 2865 C CA . THR B 1 124 ? 2.365 -5.996 -6.734 1 89 124 THR B CA 1
ATOM 2866 C C . THR B 1 124 ? 2.883 -7.289 -7.359 1 89 124 THR B C 1
ATOM 2868 O O . THR B 1 124 ? 3.721 -7.254 -8.266 1 89 124 THR B O 1
ATOM 2871 N N . ILE B 1 125 ? 2.412 -8.383 -6.898 1 92.31 125 ILE B N 1
ATOM 2872 C CA . ILE B 1 125 ? 3 -9.633 -7.371 1 92.31 125 ILE B CA 1
ATOM 2873 C C . ILE B 1 125 ? 1.904 -10.547 -7.914 1 92.31 125 ILE B C 1
ATOM 2875 O O . ILE B 1 125 ? 1.931 -10.93 -9.086 1 92.31 125 ILE B O 1
ATOM 2879 N N . LEU B 1 126 ? 0.894 -10.82 -7.102 1 96.06 126 LEU B N 1
ATOM 2880 C CA . LEU B 1 126 ? -0.086 -11.836 -7.461 1 96.06 126 LEU B CA 1
ATOM 2881 C C . LEU B 1 126 ? -0.882 -11.414 -8.688 1 96.06 126 LEU B C 1
ATOM 2883 O O . LEU B 1 126 ? -0.95 -12.156 -9.672 1 96.06 126 LEU B O 1
ATOM 2887 N N . GLU B 1 127 ? -1.392 -10.211 -8.688 1 96.5 127 GLU B N 1
ATOM 2888 C CA . GLU B 1 127 ? -2.275 -9.75 -9.75 1 96.5 127 GLU B CA 1
ATOM 2889 C C . GLU B 1 127 ? -1.488 -9.422 -11.016 1 96.5 127 GLU B C 1
ATOM 2891 O O . GLU B 1 127 ? -2.076 -9.148 -12.062 1 96.5 127 GLU B O 1
ATOM 2896 N N . LYS B 1 128 ? -0.208 -9.422 -10.992 1 93.44 128 LYS B N 1
ATOM 2897 C CA . LYS B 1 128 ? 0.611 -9.203 -12.18 1 93.44 128 LYS B CA 1
ATOM 2898 C C . LYS B 1 128 ? 0.941 -10.523 -12.875 1 93.44 128 LYS B C 1
ATOM 2900 O O . LYS B 1 128 ? 1.229 -10.547 -14.07 1 93.44 128 LYS B O 1
ATOM 2905 N N . ASN B 1 129 ? 0.835 -11.641 -12.117 1 94.44 129 ASN B N 1
ATOM 2906 C CA . ASN B 1 129 ? 1.394 -12.883 -12.625 1 94.44 129 ASN B CA 1
ATOM 2907 C C . ASN B 1 129 ? 0.35 -14 -12.648 1 94.44 129 ASN B C 1
ATOM 2909 O O . ASN B 1 129 ? 0.579 -15.055 -13.242 1 94.44 129 ASN B O 1
ATOM 2913 N N . ALA B 1 130 ? -0.774 -13.773 -12.031 1 97 130 ALA B N 1
ATOM 2914 C CA . ALA B 1 130 ? -1.847 -14.766 -12.062 1 97 130 ALA B CA 1
ATOM 2915 C C . ALA B 1 130 ? -2.594 -14.727 -13.391 1 97 130 ALA B C 1
ATOM 2917 O O . ALA B 1 130 ? -2.494 -13.75 -14.133 1 97 130 ALA B O 1
ATOM 2918 N N . SER B 1 131 ? -3.283 -15.781 -13.688 1 97 131 SER B N 1
ATOM 2919 C CA . SER B 1 131 ? -4.078 -15.844 -14.906 1 97 131 SER B CA 1
ATOM 2920 C C . SER B 1 131 ? -5.258 -14.875 -14.852 1 97 131 SER B C 1
ATOM 2922 O O . SER B 1 131 ? -5.75 -14.555 -13.766 1 97 131 SER B O 1
ATOM 2924 N N . ILE B 1 132 ? -5.711 -14.477 -16.031 1 97.38 132 ILE B N 1
ATOM 2925 C CA . ILE B 1 132 ? -6.852 -13.578 -16.156 1 97.38 132 ILE B CA 1
ATOM 2926 C C . ILE B 1 132 ? -8.078 -14.195 -15.484 1 97.38 132 ILE B C 1
ATOM 2928 O O . ILE B 1 132 ? -8.812 -13.516 -14.766 1 97.38 132 ILE B O 1
ATOM 2932 N N . GLN B 1 133 ? -8.219 -15.422 -15.695 1 96.75 133 GLN B N 1
ATOM 2933 C CA . GLN B 1 133 ? -9.375 -16.125 -15.141 1 96.75 133 GLN B CA 1
ATOM 2934 C C . GLN B 1 133 ? -9.336 -16.109 -13.609 1 96.75 133 GLN B C 1
ATOM 2936 O O . GLN B 1 133 ? -10.352 -15.852 -12.961 1 96.75 133 GLN B O 1
ATOM 2941 N N . THR B 1 134 ? -8.188 -16.422 -13.062 1 97.56 134 THR B N 1
ATOM 2942 C CA . THR B 1 134 ? -8.039 -16.438 -11.609 1 97.56 134 THR B CA 1
ATOM 2943 C C . THR B 1 134 ? -8.305 -15.047 -11.023 1 97.56 134 THR B C 1
ATOM 2945 O O . THR B 1 134 ? -8.984 -14.914 -10.008 1 97.56 134 THR B O 1
ATOM 2948 N N . ILE B 1 135 ? -7.828 -14.016 -11.664 1 98.38 135 ILE B N 1
ATOM 2949 C CA . ILE B 1 135 ? -8.031 -12.648 -11.211 1 98.38 135 ILE B CA 1
ATOM 2950 C C . ILE B 1 135 ? -9.516 -12.297 -11.273 1 98.38 135 ILE B C 1
ATOM 2952 O O . ILE B 1 135 ? -10.055 -11.695 -10.344 1 98.38 135 ILE B O 1
ATOM 2956 N N . ARG B 1 136 ? -10.148 -12.68 -12.328 1 98.12 136 ARG B N 1
ATOM 2957 C CA . ARG B 1 136 ? -11.578 -12.406 -12.484 1 98.12 136 ARG B CA 1
ATOM 2958 C C . ARG B 1 136 ? -12.383 -13.078 -11.383 1 98.12 136 ARG B C 1
ATOM 2960 O O . ARG B 1 136 ? -13.289 -12.469 -10.812 1 98.12 136 ARG B O 1
ATOM 2967 N N . GLU B 1 137 ? -12.062 -14.289 -11.133 1 97.56 137 GLU B N 1
ATOM 2968 C CA . GLU B 1 137 ? -12.75 -15.016 -10.07 1 97.56 137 GLU B CA 1
ATOM 2969 C C . GLU B 1 137 ? -12.516 -14.352 -8.719 1 97.56 137 GLU B C 1
ATOM 2971 O O . GLU B 1 137 ? -13.445 -14.234 -7.914 1 97.56 137 GLU B O 1
ATOM 2976 N N . PHE B 1 138 ? -11.336 -13.992 -8.477 1 98.19 138 PHE B N 1
ATOM 2977 C CA . PHE B 1 138 ? -10.977 -13.32 -7.234 1 98.19 138 PHE B CA 1
ATOM 2978 C C . PHE B 1 138 ? -11.781 -12.031 -7.062 1 98.19 138 PHE B C 1
ATOM 2980 O O . PHE B 1 138 ? -12.406 -11.82 -6.02 1 98.19 138 PHE B O 1
ATOM 2987 N N . LYS B 1 139 ? -11.836 -11.219 -8.07 1 98.44 139 LYS B N 1
ATOM 2988 C CA . LYS B 1 139 ? -12.516 -9.93 -8.008 1 98.44 139 LYS B CA 1
ATOM 2989 C C . LYS B 1 139 ? -14.031 -10.109 -7.941 1 98.44 139 LYS B C 1
ATOM 2991 O O . LYS B 1 139 ? -14.734 -9.32 -7.305 1 98.44 139 LYS B O 1
ATOM 2996 N N . THR B 1 140 ? -14.5 -11.102 -8.625 1 98.5 140 THR B N 1
ATOM 2997 C CA . THR B 1 140 ? -15.922 -11.414 -8.539 1 98.5 140 THR B CA 1
ATOM 2998 C C . THR B 1 140 ? -16.312 -11.789 -7.113 1 98.5 140 THR B C 1
ATOM 3000 O O . THR B 1 140 ? -17.312 -11.281 -6.586 1 98.5 140 THR B O 1
ATOM 3003 N N . ASN B 1 141 ? -15.516 -12.68 -6.559 1 98.19 141 ASN B N 1
ATOM 3004 C CA . ASN B 1 141 ? -15.766 -13.07 -5.172 1 98.19 141 ASN B CA 1
ATOM 3005 C C . ASN B 1 141 ? -15.688 -11.867 -4.234 1 98.19 141 ASN B C 1
ATOM 3007 O O . ASN B 1 141 ? -16.516 -11.727 -3.334 1 98.19 141 ASN B O 1
ATOM 3011 N N . LEU B 1 142 ? -14.734 -11.031 -4.402 1 98.19 142 LEU B N 1
ATOM 3012 C CA . LEU B 1 142 ? -14.57 -9.828 -3.588 1 98.19 142 LEU B CA 1
ATOM 3013 C C . LEU B 1 142 ? -15.781 -8.914 -3.723 1 98.19 142 LEU B C 1
ATOM 3015 O O . LEU B 1 142 ? -16.297 -8.414 -2.723 1 98.19 142 LEU B O 1
ATOM 3019 N N . LYS B 1 143 ? -16.188 -8.711 -4.941 1 98.38 143 LYS B N 1
ATOM 3020 C CA . LYS B 1 143 ? -17.375 -7.898 -5.188 1 98.38 143 LYS B CA 1
ATOM 3021 C C . LYS B 1 143 ? -18.594 -8.445 -4.426 1 98.38 143 LYS B C 1
ATOM 3023 O O . LYS B 1 143 ? -19.328 -7.684 -3.811 1 98.38 143 LYS B O 1
ATOM 3028 N N . ASN B 1 144 ? -18.75 -9.727 -4.488 1 98.19 144 ASN B N 1
ATOM 3029 C CA . ASN B 1 144 ? -19.875 -10.359 -3.803 1 98.19 144 ASN B CA 1
ATOM 3030 C C . ASN B 1 144 ? -19.812 -10.117 -2.297 1 98.19 144 ASN B C 1
ATOM 3032 O O . ASN B 1 144 ? -20.844 -9.852 -1.668 1 98.19 144 ASN B O 1
ATOM 3036 N N . GLN B 1 145 ? -18.672 -10.242 -1.738 1 98.06 145 GLN B N 1
ATOM 3037 C CA . GLN B 1 145 ? -18.5 -10.008 -0.308 1 98.06 145 GLN B CA 1
ATOM 3038 C C . GLN B 1 145 ? -18.797 -8.555 0.048 1 98.06 145 GLN B C 1
ATOM 3040 O O . GLN B 1 145 ? -19.516 -8.273 1.009 1 98.06 145 GLN B O 1
ATOM 3045 N N . ILE B 1 146 ? -18.297 -7.637 -0.721 1 98.19 146 ILE B N 1
ATOM 3046 C CA . ILE B 1 146 ? -18.484 -6.215 -0.477 1 98.19 146 ILE B CA 1
ATOM 3047 C C . ILE B 1 146 ? -19.969 -5.871 -0.587 1 98.19 146 ILE B C 1
ATOM 3049 O O . ILE B 1 146 ? -20.516 -5.172 0.268 1 98.19 146 ILE B O 1
ATOM 3053 N N . THR B 1 147 ? -20.609 -6.371 -1.631 1 97.25 147 THR B N 1
ATOM 3054 C CA . THR B 1 147 ? -22.016 -6.113 -1.867 1 97.25 147 THR B CA 1
ATOM 3055 C C . THR B 1 147 ? -22.859 -6.609 -0.696 1 97.25 147 THR B C 1
ATOM 3057 O O . THR B 1 147 ? -23.875 -5.996 -0.35 1 97.25 147 THR B O 1
ATOM 3060 N N . SER B 1 148 ? -22.438 -7.652 -0.087 1 96.94 148 SER B N 1
ATOM 3061 C CA . SER B 1 148 ? -23.172 -8.25 1.021 1 96.94 148 SER B CA 1
ATOM 3062 C C . SER B 1 148 ? -23.031 -7.422 2.293 1 96.94 148 SER B C 1
ATOM 3064 O O . SER B 1 148 ? -23.984 -7.289 3.07 1 96.94 148 SER B O 1
ATOM 3066 N N . VAL B 1 149 ? -21.891 -6.824 2.521 1 97.88 149 VAL B N 1
ATOM 3067 C CA . VAL B 1 149 ? -21.625 -6.199 3.812 1 97.88 149 VAL B CA 1
ATOM 3068 C C . VAL B 1 149 ? -22 -4.719 3.756 1 97.88 149 VAL B C 1
ATOM 3070 O O . VAL B 1 149 ? -22.297 -4.105 4.785 1 97.88 149 VAL B O 1
ATOM 3073 N N . LEU B 1 150 ? -21.984 -4.137 2.568 1 98 150 LEU B N 1
ATOM 3074 C CA . LEU B 1 150 ? -22.109 -2.695 2.395 1 98 150 LEU B CA 1
ATOM 3075 C C . LEU B 1 150 ? -23.406 -2.182 2.986 1 98 150 LEU B C 1
ATOM 3077 O O . LEU B 1 150 ? -23.422 -1.203 3.736 1 98 150 LEU B O 1
ATOM 3081 N N . PRO B 1 151 ? -24.594 -2.83 2.744 1 97.75 151 PRO B N 1
ATOM 3082 C CA . PRO B 1 151 ? -25.844 -2.35 3.33 1 97.75 151 PRO B CA 1
ATOM 3083 C C . PRO B 1 151 ? -25.812 -2.361 4.855 1 97.75 151 PRO B C 1
ATOM 3085 O O . PRO B 1 151 ? -26.406 -1.485 5.492 1 97.75 151 PRO B O 1
ATOM 3088 N N . LEU B 1 152 ? -25.141 -3.287 5.469 1 97.81 152 LEU B N 1
ATOM 3089 C CA . LEU B 1 152 ? -25.047 -3.373 6.922 1 97.81 152 LEU B CA 1
ATOM 3090 C C . LEU B 1 152 ? -24.203 -2.23 7.477 1 97.81 152 LEU B C 1
ATOM 3092 O O . LEU B 1 152 ? -24.562 -1.629 8.492 1 97.81 152 LEU B O 1
ATOM 3096 N N . ILE B 1 153 ? -23.125 -1.933 6.785 1 98 153 ILE B N 1
ATOM 3097 C CA . ILE B 1 153 ? -22.266 -0.825 7.195 1 98 153 ILE B CA 1
ATOM 3098 C C . ILE B 1 153 ? -23.047 0.486 7.117 1 98 153 ILE B C 1
ATOM 3100 O O . ILE B 1 153 ? -23 1.296 8.047 1 98 153 ILE B O 1
ATOM 3104 N N . ILE B 1 154 ? -23.797 0.664 6.031 1 97.44 154 ILE B N 1
ATOM 3105 C CA . ILE B 1 154 ? -24.547 1.891 5.789 1 97.44 154 ILE B CA 1
ATOM 3106 C C . ILE B 1 154 ? -25.656 2.033 6.828 1 97.44 154 ILE B C 1
ATOM 3108 O O . ILE B 1 154 ? -25.969 3.143 7.27 1 97.44 154 ILE B O 1
ATOM 3112 N N . GLN B 1 155 ? -26.219 0.943 7.273 1 96.62 155 GLN B N 1
ATOM 3113 C CA . GLN B 1 155 ? -27.234 0.971 8.32 1 96.62 155 GLN B CA 1
ATOM 3114 C C . GLN B 1 155 ? -26.672 1.571 9.609 1 96.62 155 GLN B C 1
ATOM 3116 O O . GLN B 1 155 ? -27.359 2.322 10.297 1 96.62 155 GLN B O 1
ATOM 3121 N N . TYR B 1 156 ? -25.438 1.299 9.969 1 96.38 156 TYR B N 1
ATOM 3122 C CA . TYR B 1 156 ? -24.812 1.803 11.188 1 96.38 156 TYR B CA 1
ATOM 3123 C C . TYR B 1 156 ? -24.25 3.207 10.977 1 96.38 156 TYR B C 1
ATOM 3125 O O . TYR B 1 156 ? -24.141 3.984 11.93 1 96.38 156 TYR B O 1
ATOM 3133 N N . PHE B 1 157 ? -23.891 3.414 9.75 1 97.06 157 PHE B N 1
ATOM 3134 C CA . PHE B 1 157 ? -23.328 4.711 9.391 1 97.06 157 PHE B CA 1
ATOM 3135 C C . PHE B 1 157 ? -24.125 5.344 8.25 1 97.06 157 PHE B C 1
ATOM 3137 O O . PHE B 1 157 ? -23.625 5.426 7.121 1 97.06 157 PHE B O 1
ATOM 3144 N N . PRO B 1 158 ? -25.234 5.941 8.531 1 95.88 158 PRO B N 1
ATOM 3145 C CA . PRO B 1 158 ? -26.188 6.379 7.504 1 95.88 158 PRO B CA 1
ATOM 3146 C C . PRO B 1 158 ? -25.672 7.574 6.699 1 95.88 158 PRO B C 1
ATOM 3148 O O . PRO B 1 158 ? -26.266 7.93 5.676 1 95.88 158 PRO B O 1
ATOM 3151 N N . PHE B 1 159 ? -24.594 8.195 7.184 1 95.5 159 PHE B N 1
ATOM 3152 C CA . PHE B 1 159 ? -24.016 9.273 6.387 1 95.5 159 PHE B CA 1
ATOM 3153 C C . PHE B 1 159 ? -23.297 8.711 5.164 1 95.5 159 PHE B C 1
ATOM 3155 O O . PHE B 1 159 ? -22.938 9.461 4.25 1 95.5 159 PHE B O 1
ATOM 3162 N N . LEU B 1 160 ? -23.062 7.406 5.129 1 97.12 160 LEU B N 1
ATOM 3163 C CA . LEU B 1 160 ? -22.453 6.762 3.971 1 97.12 160 LEU B CA 1
ATOM 3164 C C . LEU B 1 160 ? -23.516 6.379 2.943 1 97.12 160 LEU B C 1
ATOM 3166 O O . LEU B 1 160 ? -24.594 5.926 3.307 1 97.12 160 LEU B O 1
ATOM 3170 N N . THR B 1 161 ? -23.203 6.645 1.714 1 96.94 161 THR B N 1
ATOM 3171 C CA . THR B 1 161 ? -23.953 6.098 0.583 1 96.94 161 THR B CA 1
ATOM 3172 C C . THR B 1 161 ? -23.297 4.816 0.075 1 96.94 161 THR B C 1
ATOM 3174 O O . THR B 1 161 ? -22.25 4.402 0.588 1 96.94 161 THR B O 1
ATOM 3177 N N . GLU B 1 162 ? -23.875 4.164 -0.893 1 97.12 162 GLU B N 1
ATOM 3178 C CA . GLU B 1 162 ? -23.234 3.002 -1.501 1 97.12 162 GLU B CA 1
ATOM 3179 C C . GLU B 1 162 ? -21.875 3.361 -2.068 1 97.12 162 GLU B C 1
ATOM 3181 O O . GLU B 1 162 ? -20.906 2.619 -1.884 1 97.12 162 GLU B O 1
ATOM 3186 N N . GLN B 1 163 ? -21.828 4.516 -2.666 1 97 163 GLN B N 1
ATOM 3187 C CA . GLN B 1 163 ? -20.578 4.961 -3.287 1 97 163 GLN B CA 1
ATOM 3188 C C . GLN B 1 163 ? -19.531 5.297 -2.236 1 97 163 GLN B C 1
ATOM 3190 O O . GLN B 1 163 ? -18.391 4.828 -2.32 1 97 163 GLN B O 1
ATOM 3195 N N . SER B 1 164 ? -19.938 6.094 -1.229 1 97.25 164 SER B N 1
ATOM 3196 C CA . SER B 1 164 ? -18.969 6.504 -0.224 1 97.25 164 SER B CA 1
ATOM 3197 C C . SER B 1 164 ? -18.625 5.355 0.72 1 97.25 164 SER B C 1
ATOM 3199 O O . SER B 1 164 ? -17.531 5.316 1.289 1 97.25 164 SER B O 1
ATOM 3201 N N . GLY B 1 165 ? -19.609 4.438 0.906 1 98 165 GLY B N 1
ATOM 3202 C CA . GLY B 1 165 ? -19.312 3.236 1.673 1 98 165 GLY B CA 1
ATOM 3203 C C . GLY B 1 165 ? -18.281 2.344 1.008 1 98 165 GLY B C 1
ATOM 3204 O O . GLY B 1 165 ? -17.391 1.82 1.672 1 98 165 GLY B O 1
ATOM 3205 N N . PHE B 1 166 ? -18.453 2.168 -0.286 1 98.38 166 PHE B N 1
ATOM 3206 C CA . PHE B 1 166 ? -17.469 1.427 -1.056 1 98.38 166 PHE B CA 1
ATOM 3207 C C . PHE B 1 166 ? -16.094 2.105 -0.977 1 98.38 166 PHE B C 1
ATOM 3209 O O . PHE B 1 166 ? -15.086 1.445 -0.742 1 98.38 166 PHE B O 1
ATOM 3216 N N . LEU B 1 167 ? -16.125 3.385 -1.126 1 98.19 167 LEU B N 1
ATOM 3217 C CA . LEU B 1 167 ? -14.883 4.156 -1.034 1 98.19 167 LEU B CA 1
ATOM 3218 C C . LEU B 1 167 ? -14.227 3.965 0.325 1 98.19 167 LEU B C 1
ATOM 3220 O O . LEU B 1 167 ? -13 3.803 0.409 1 98.19 167 LEU B O 1
ATOM 3224 N N . PHE B 1 168 ? -15.023 3.982 1.379 1 98.44 168 PHE B N 1
ATOM 3225 C CA . PHE B 1 168 ? -14.516 3.787 2.732 1 98.44 168 PHE B CA 1
ATOM 3226 C C . PHE B 1 168 ? -13.828 2.436 2.865 1 98.44 168 PHE B C 1
ATOM 3228 O O . PHE B 1 168 ? -12.727 2.344 3.422 1 98.44 168 PHE B O 1
ATOM 3235 N N . LEU B 1 169 ? -14.422 1.405 2.32 1 98.25 169 LEU B N 1
ATOM 3236 C CA . LEU B 1 169 ? -13.82 0.075 2.377 1 98.25 169 LEU B CA 1
ATOM 3237 C C . LEU B 1 169 ? -12.516 0.029 1.585 1 98.25 169 LEU B C 1
ATOM 3239 O O . LEU B 1 169 ? -11.539 -0.583 2.023 1 98.25 169 LEU B O 1
ATOM 3243 N N . MET B 1 170 ? -12.484 0.682 0.395 1 98.38 170 MET B N 1
ATOM 3244 C CA . MET B 1 170 ? -11.266 0.758 -0.406 1 98.38 170 MET B CA 1
ATOM 3245 C C . MET B 1 170 ? -10.172 1.532 0.332 1 98.38 170 MET B C 1
ATOM 3247 O O . MET B 1 170 ? -8.992 1.192 0.24 1 98.38 170 MET B O 1
ATOM 3251 N N . GLN B 1 171 ? -10.602 2.57 1.032 1 98.75 171 GLN B N 1
ATOM 3252 C CA . GLN B 1 171 ? -9.648 3.344 1.822 1 98.75 171 GLN B CA 1
ATOM 3253 C C . GLN B 1 171 ? -9.047 2.498 2.941 1 98.75 171 GLN B C 1
ATOM 3255 O O . GLN B 1 171 ? -7.84 2.549 3.188 1 98.75 171 GLN B O 1
ATOM 3260 N N . CYS B 1 172 ? -9.898 1.733 3.652 1 98.31 172 CYS B N 1
ATOM 3261 C CA . CYS B 1 172 ? -9.398 0.823 4.68 1 98.31 172 CYS B CA 1
ATOM 3262 C C . CYS B 1 172 ? -8.398 -0.164 4.09 1 98.31 172 CYS B C 1
ATOM 3264 O O . CYS B 1 172 ? -7.336 -0.389 4.668 1 98.31 172 CYS B O 1
ATOM 3266 N N . HIS B 1 173 ? -8.719 -0.693 2.973 1 97.81 173 HIS B N 1
ATOM 3267 C CA . HIS B 1 173 ? -7.836 -1.628 2.285 1 97.81 173 HIS B CA 1
ATOM 3268 C C . HIS B 1 173 ? -6.512 -0.968 1.924 1 97.81 173 HIS B C 1
ATOM 3270 O O . HIS B 1 173 ? -5.445 -1.536 2.166 1 97.81 173 HIS B O 1
ATOM 3276 N N . ALA B 1 174 ? -6.566 0.201 1.333 1 98.44 174 ALA B N 1
ATOM 3277 C CA . ALA B 1 174 ? -5.367 0.921 0.915 1 98.44 174 ALA B CA 1
ATOM 3278 C C . ALA B 1 174 ? -4.461 1.224 2.107 1 98.44 174 ALA B C 1
ATOM 3280 O O . ALA B 1 174 ? -3.24 1.091 2.018 1 98.44 174 ALA B O 1
ATOM 3281 N N . LEU B 1 175 ? -5.051 1.603 3.199 1 98.56 175 LEU B N 1
ATOM 3282 C CA . LEU B 1 175 ? -4.285 1.89 4.406 1 98.56 175 LEU B CA 1
ATOM 3283 C C . LEU B 1 175 ? -3.6 0.631 4.926 1 98.56 175 LEU B C 1
ATOM 3285 O O . LEU B 1 175 ? -2.439 0.677 5.34 1 98.56 175 LEU B O 1
ATOM 3289 N N . ALA B 1 176 ? -4.336 -0.454 4.918 1 97.81 176 ALA B N 1
ATOM 3290 C CA . 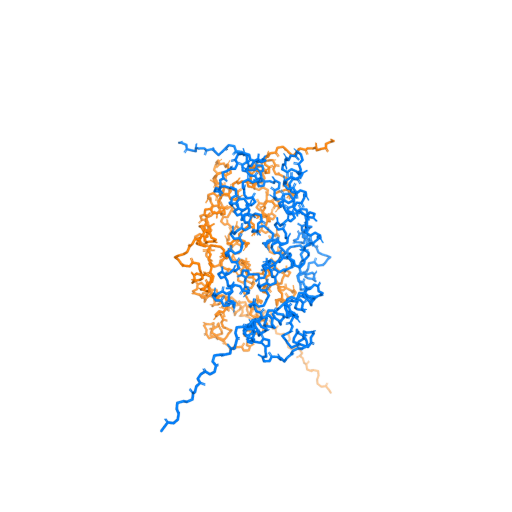ALA B 1 176 ? -3.768 -1.713 5.391 1 97.81 176 ALA B CA 1
ATOM 3291 C C . ALA B 1 176 ? -2.598 -2.15 4.516 1 97.81 176 ALA B C 1
ATOM 3293 O O . ALA B 1 176 ? -1.542 -2.533 5.023 1 97.81 176 ALA B O 1
ATOM 3294 N N . VAL B 1 177 ? -2.775 -2.039 3.262 1 97.56 177 VAL B N 1
ATOM 3295 C CA . VAL B 1 177 ? -1.747 -2.438 2.307 1 97.56 177 VAL B CA 1
ATOM 3296 C C . VAL B 1 177 ? -0.557 -1.487 2.402 1 97.56 177 VAL B C 1
ATOM 3298 O O . VAL B 1 177 ? 0.589 -1.927 2.521 1 97.56 177 VAL B O 1
ATOM 3301 N N . GLY B 1 178 ? -0.822 -0.248 2.412 1 97.94 178 GLY B N 1
ATOM 3302 C CA . GLY B 1 178 ? 0.219 0.76 2.289 1 97.94 178 GLY B CA 1
ATOM 3303 C C . GLY B 1 178 ? 1.039 0.928 3.555 1 97.94 178 GLY B C 1
ATOM 3304 O O . GLY B 1 178 ? 2.15 1.461 3.514 1 97.94 178 GLY B O 1
ATOM 3305 N N . SER B 1 179 ? 0.528 0.488 4.695 1 97.69 179 SER B N 1
ATOM 3306 C CA . SER B 1 179 ? 1.244 0.674 5.953 1 97.69 179 SER B CA 1
ATOM 3307 C C . SER B 1 179 ? 1.94 -0.611 6.387 1 97.69 179 SER B C 1
ATOM 3309 O O . SER B 1 179 ? 2.627 -0.636 7.41 1 97.69 179 SER B O 1
ATOM 3311 N N . TRP B 1 180 ? 1.797 -1.616 5.637 1 96.69 180 TRP B N 1
ATOM 3312 C CA . TRP B 1 180 ? 2.297 -2.926 6.043 1 96.69 180 TRP B CA 1
ATOM 3313 C C . TRP B 1 180 ? 3.789 -2.865 6.355 1 96.69 180 TRP B C 1
ATOM 3315 O O . TRP B 1 180 ? 4.227 -3.312 7.414 1 96.69 180 TRP B O 1
ATOM 3325 N N . SER B 1 181 ? 4.555 -2.229 5.496 1 95.94 181 SER B N 1
ATOM 3326 C CA . SER B 1 181 ? 6.008 -2.219 5.641 1 95.94 181 SER B CA 1
ATOM 3327 C C . SER B 1 181 ? 6.438 -1.379 6.84 1 95.94 181 SER B C 1
ATOM 3329 O O . SER B 1 181 ? 7.555 -1.529 7.34 1 95.94 181 SER B O 1
ATOM 3331 N N . HIS B 1 182 ? 5.598 -0.457 7.25 1 97 182 HIS B N 1
ATOM 3332 C CA . HIS B 1 182 ? 5.898 0.312 8.453 1 97 182 HIS B CA 1
ATOM 3333 C C . HIS B 1 182 ? 5.691 -0.528 9.711 1 97 182 HIS B C 1
ATOM 3335 O O . HIS B 1 182 ? 6.371 -0.323 10.719 1 97 182 HIS B O 1
ATOM 3341 N N . GLY B 1 183 ? 4.742 -1.395 9.672 1 97.12 183 GLY B N 1
ATOM 3342 C CA . GLY B 1 183 ? 4.465 -2.268 10.805 1 97.12 183 GLY B CA 1
ATOM 3343 C C . GLY B 1 183 ? 5.348 -3.5 10.836 1 97.12 183 GLY B C 1
ATOM 3344 O O . GLY B 1 183 ? 5.684 -3.998 11.914 1 97.12 183 GLY B O 1
ATOM 3345 N N . PHE B 1 184 ? 5.672 -3.975 9.695 1 95.44 184 PHE B N 1
ATOM 3346 C CA . PHE B 1 184 ? 6.457 -5.191 9.531 1 95.44 184 PHE B CA 1
ATOM 3347 C C . PHE B 1 184 ? 7.598 -4.973 8.547 1 95.44 184 PHE B C 1
ATOM 3349 O O . PHE B 1 184 ? 7.586 -5.523 7.441 1 95.44 184 PHE B O 1
ATOM 3356 N N . PRO B 1 185 ? 8.617 -4.227 8.953 1 96.19 185 PRO B N 1
ATOM 3357 C CA . PRO B 1 185 ? 9.727 -3.881 8.055 1 96.19 185 PRO B CA 1
ATOM 3358 C C . PRO B 1 185 ? 10.594 -5.086 7.703 1 96.19 185 PRO B C 1
ATOM 3360 O O . PRO B 1 185 ? 10.609 -6.074 8.438 1 96.19 185 PRO B O 1
ATOM 3363 N N . SER B 1 186 ? 11.266 -5.012 6.562 1 93.94 186 SER B N 1
ATOM 3364 C CA . SER B 1 186 ? 12.258 -6.016 6.18 1 93.94 186 SER B CA 1
ATOM 3365 C C . SER B 1 186 ? 13.43 -6.039 7.152 1 93.94 186 SER B C 1
ATOM 3367 O O . SER B 1 186 ? 13.617 -5.102 7.934 1 93.94 186 SER B O 1
ATOM 3369 N N . ASN B 1 187 ? 14.188 -7.129 7.039 1 94.88 187 ASN B N 1
ATOM 3370 C CA . ASN B 1 187 ? 15.383 -7.219 7.875 1 94.88 187 ASN B CA 1
ATOM 3371 C C . ASN B 1 187 ? 16.344 -6.074 7.598 1 94.88 187 ASN B C 1
ATOM 3373 O O . ASN B 1 187 ? 16.969 -5.539 8.523 1 94.88 187 ASN B O 1
ATOM 3377 N N . GLN B 1 188 ? 16.438 -5.668 6.379 1 96.06 188 GLN B N 1
ATOM 3378 C CA . GLN B 1 188 ? 17.297 -4.559 5.996 1 96.06 188 GLN B CA 1
ATOM 3379 C C . GLN B 1 188 ? 16.875 -3.262 6.676 1 96.06 188 GLN B C 1
ATOM 3381 O O . GLN B 1 188 ? 17.703 -2.521 7.199 1 96.06 188 GLN B O 1
ATOM 3386 N N . VAL B 1 189 ? 15.602 -3.018 6.684 1 97.88 189 VAL B N 1
ATOM 3387 C CA . VAL B 1 189 ? 15.078 -1.792 7.281 1 97.88 189 VAL B CA 1
ATOM 3388 C C . VAL B 1 189 ? 15.25 -1.843 8.797 1 97.88 189 VAL B C 1
ATOM 3390 O O . VAL B 1 189 ? 15.664 -0.859 9.414 1 97.88 189 VAL B O 1
ATOM 3393 N N . LYS B 1 190 ? 14.922 -2.994 9.383 1 97.75 190 LYS B N 1
ATOM 3394 C CA . LYS B 1 190 ? 15.102 -3.156 10.82 1 97.75 190 LYS B CA 1
ATOM 3395 C C . LYS B 1 190 ? 16.531 -2.82 11.242 1 97.75 190 LYS B C 1
ATOM 3397 O O . LYS B 1 190 ? 16.75 -2.084 12.203 1 97.75 190 LYS B O 1
ATOM 3402 N N . GLU B 1 191 ? 17.406 -3.326 10.477 1 97.88 191 GLU B N 1
ATOM 3403 C CA . GLU B 1 191 ? 18.812 -3.094 10.781 1 97.88 191 GLU B CA 1
ATOM 3404 C C . GLU B 1 191 ? 19.203 -1.634 10.555 1 97.88 191 GLU B C 1
ATOM 3406 O O . GLU B 1 191 ? 19.922 -1.044 11.359 1 97.88 191 GLU B O 1
ATOM 3411 N N . ALA B 1 192 ? 18.734 -1.077 9.539 1 97.81 192 ALA B N 1
ATOM 3412 C CA . ALA B 1 192 ? 19.078 0.291 9.156 1 97.81 192 ALA B CA 1
ATOM 3413 C C . ALA B 1 192 ? 18.594 1.287 10.211 1 97.81 192 ALA B C 1
ATOM 3415 O O . ALA B 1 192 ? 19.25 2.309 10.445 1 97.81 192 ALA B O 1
ATOM 3416 N N . VAL B 1 193 ? 17.5 0.988 10.828 1 97.88 193 VAL B N 1
ATOM 3417 C CA . VAL B 1 193 ? 16.891 1.989 11.703 1 97.88 193 VAL B CA 1
ATOM 3418 C C . VAL B 1 193 ? 17.203 1.664 13.156 1 97.88 193 VAL B C 1
ATOM 3420 O O . VAL B 1 193 ? 16.984 2.488 14.047 1 97.88 193 VAL B O 1
ATOM 3423 N N . LYS B 1 194 ? 17.75 0.496 13.422 1 96.81 194 LYS B N 1
ATOM 3424 C CA . LYS B 1 194 ? 17.969 -0.003 14.781 1 96.81 194 LYS B CA 1
ATOM 3425 C C . LYS B 1 194 ? 18.812 0.966 15.594 1 96.81 194 LYS B C 1
ATOM 3427 O O . LYS B 1 194 ? 19.875 1.41 15.141 1 96.81 194 LYS B O 1
ATOM 3432 N N . ASP B 1 195 ? 18.281 1.289 16.766 1 95.75 195 ASP B N 1
ATOM 3433 C CA . ASP B 1 195 ? 18.969 2.104 17.75 1 95.75 195 ASP B CA 1
ATOM 3434 C C . ASP B 1 195 ? 19.281 3.492 17.203 1 95.75 195 ASP B C 1
ATOM 3436 O O . ASP B 1 195 ? 20.359 4.039 17.453 1 95.75 195 ASP B O 1
ATOM 3440 N N . THR B 1 196 ? 18.484 3.982 16.25 1 96.56 196 THR B N 1
ATOM 3441 C CA . THR B 1 196 ? 18.594 5.34 15.727 1 96.56 196 THR B CA 1
ATOM 3442 C C . THR B 1 196 ? 17.266 6.074 15.844 1 96.56 196 THR B C 1
ATOM 3444 O O . THR B 1 196 ? 16.25 5.477 16.219 1 96.56 196 THR B O 1
ATOM 3447 N N . GLU B 1 197 ? 17.297 7.367 15.562 1 96.88 197 GLU B N 1
ATOM 3448 C CA . GLU B 1 197 ? 16.094 8.18 15.539 1 96.88 197 GLU B CA 1
ATOM 3449 C C . GLU B 1 197 ? 15.164 7.75 14.398 1 96.88 197 GLU B C 1
ATOM 3451 O O . GLU B 1 197 ? 13.992 8.133 14.367 1 96.88 197 GLU B O 1
ATOM 3456 N N . LEU B 1 198 ? 15.672 6.891 13.57 1 98.12 198 LEU B N 1
ATOM 3457 C CA . LEU B 1 198 ? 14.914 6.473 12.398 1 98.12 198 LEU B CA 1
ATOM 3458 C C . LEU B 1 198 ? 13.898 5.395 12.758 1 98.12 198 LEU B C 1
ATOM 3460 O O . LEU B 1 198 ? 13.078 5 11.93 1 98.12 198 LEU B O 1
ATOM 3464 N N . GLU B 1 199 ? 13.852 4.969 14 1 97.44 199 GLU B N 1
ATOM 3465 C CA . GLU B 1 199 ? 12.867 4.004 14.492 1 97.44 199 GLU B CA 1
ATOM 3466 C C . GLU B 1 199 ? 11.453 4.578 14.438 1 97.44 199 GLU B C 1
ATOM 3468 O O . GLU B 1 199 ? 10.477 3.838 14.516 1 97.44 199 GLU B O 1
ATOM 3473 N N . MET B 1 200 ? 11.352 5.91 14.211 1 97 200 MET B N 1
ATOM 3474 C CA . MET B 1 200 ? 10.055 6.566 14.094 1 97 200 MET B CA 1
ATOM 3475 C C . MET B 1 200 ? 9.297 6.059 12.875 1 97 200 MET B C 1
ATOM 3477 O O . MET B 1 200 ? 8.07 6.191 12.805 1 97 200 MET B O 1
ATOM 3481 N N . PHE B 1 201 ? 10 5.445 11.898 1 97.81 201 PHE B N 1
ATOM 3482 C CA . PHE B 1 201 ? 9.367 4.973 10.672 1 97.81 201 PHE B CA 1
ATOM 3483 C C . PHE B 1 201 ? 8.812 3.564 10.859 1 97.81 201 PHE B C 1
ATOM 3485 O O . PHE B 1 201 ? 8.102 3.049 9.992 1 97.81 201 PHE B O 1
ATOM 3492 N N . VAL B 1 202 ? 9.172 2.912 12.008 1 97.75 202 VAL B N 1
ATOM 3493 C CA . VAL B 1 202 ? 8.562 1.645 12.398 1 97.75 202 VAL B CA 1
ATOM 3494 C C . VAL B 1 202 ? 7.352 1.908 13.289 1 97.75 202 VAL B C 1
ATOM 3496 O O . VAL B 1 202 ? 7.496 2.334 14.438 1 97.75 202 VAL B O 1
ATOM 3499 N N . LEU B 1 203 ? 6.188 1.571 12.758 1 97.62 203 LEU B N 1
ATOM 3500 C CA . LEU B 1 203 ? 4.945 1.947 13.422 1 97.62 203 LEU B CA 1
ATOM 3501 C C . LEU B 1 203 ? 4.301 0.739 14.086 1 97.62 203 LEU B C 1
ATOM 3503 O O . LEU B 1 203 ? 4.543 -0.402 13.688 1 97.62 203 LEU B O 1
ATOM 3507 N N . ASP B 1 204 ? 3.553 1.015 15.195 1 97.44 204 ASP B N 1
ATOM 3508 C CA . ASP B 1 204 ? 2.555 0.05 15.641 1 97.44 204 ASP B CA 1
ATOM 3509 C C . ASP B 1 204 ? 1.432 -0.098 14.617 1 97.44 204 ASP B C 1
ATOM 3511 O O . ASP B 1 204 ? 0.536 0.746 14.547 1 97.44 204 ASP B O 1
ATOM 3515 N N . TYR B 1 205 ? 1.521 -1.146 13.914 1 97.38 205 TYR B N 1
ATOM 3516 C CA . TYR B 1 205 ? 0.658 -1.347 12.758 1 97.38 205 TYR B CA 1
ATOM 3517 C C . TYR B 1 205 ? -0.812 -1.286 13.156 1 97.38 205 TYR B C 1
ATOM 3519 O O . TYR B 1 205 ? -1.605 -0.588 12.516 1 97.38 205 TYR B O 1
ATOM 3527 N N . LYS B 1 206 ? -1.194 -1.962 14.211 1 97.06 206 LYS B N 1
ATOM 3528 C CA . LYS B 1 206 ? -2.584 -2.012 14.656 1 97.06 206 LYS B CA 1
ATOM 3529 C C . LYS B 1 206 ? -3.068 -0.634 15.102 1 97.06 206 LYS B C 1
ATOM 3531 O O . LYS B 1 206 ? -4.164 -0.206 14.727 1 97.06 206 LYS B O 1
ATOM 3536 N N . LYS 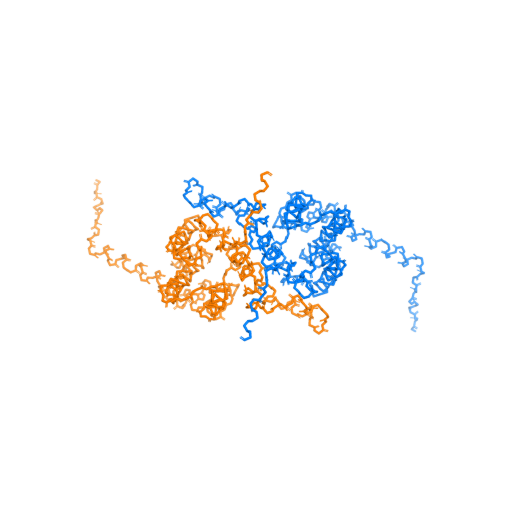B 1 207 ? -2.312 0.02 15.859 1 97.62 207 LYS B N 1
ATOM 3537 C CA . LYS B 1 207 ? -2.693 1.347 16.344 1 97.62 207 LYS B CA 1
ATOM 3538 C C . LYS B 1 207 ? -2.816 2.334 15.18 1 97.62 207 LYS B C 1
ATOM 3540 O O . LYS B 1 207 ? -3.736 3.152 15.148 1 97.62 207 LYS B O 1
ATOM 3545 N N . PHE B 1 208 ? -1.872 2.25 14.25 1 98.31 208 PHE B N 1
ATOM 3546 C CA . PHE B 1 208 ? -1.927 3.084 13.055 1 98.31 208 PHE B CA 1
ATOM 3547 C C . PHE B 1 208 ? -3.244 2.887 12.312 1 98.31 208 PHE B C 1
ATOM 3549 O O . PHE B 1 208 ? -3.93 3.859 11.984 1 98.31 208 PHE B O 1
ATOM 3556 N N . LEU B 1 209 ? -3.588 1.641 12.055 1 98.31 209 LEU B N 1
ATOM 3557 C CA . LEU B 1 209 ? -4.805 1.347 11.297 1 98.31 209 LEU B CA 1
ATOM 3558 C C . LEU B 1 209 ? -6.043 1.774 12.078 1 98.31 209 LEU B C 1
ATOM 3560 O O . LEU B 1 209 ? -6.988 2.318 11.508 1 98.31 209 LEU B O 1
ATOM 3564 N N . GLU B 1 210 ? -5.992 1.525 13.367 1 98.12 210 GLU B N 1
ATOM 3565 C CA . GLU B 1 210 ? -7.133 1.882 14.203 1 98.12 210 GLU B CA 1
ATOM 3566 C C . GLU B 1 210 ? -7.422 3.377 14.133 1 98.12 210 GLU B C 1
ATOM 3568 O O . GLU B 1 210 ? -8.555 3.785 13.875 1 98.12 210 GLU B O 1
ATOM 3573 N N . ILE B 1 211 ? -6.398 4.168 14.32 1 97.88 211 ILE B N 1
ATOM 3574 C CA . ILE B 1 211 ? -6.551 5.621 14.312 1 97.88 211 ILE B CA 1
ATOM 3575 C C . ILE B 1 211 ? -6.934 6.094 12.914 1 97.88 211 ILE B C 1
ATOM 3577 O O . ILE B 1 211 ? -7.754 7 12.758 1 97.88 211 ILE B O 1
ATOM 3581 N N . SER B 1 212 ? -6.367 5.484 11.883 1 98.56 212 SER B N 1
ATOM 3582 C CA . SER B 1 212 ? -6.645 5.875 10.508 1 98.56 212 SER B CA 1
ATOM 3583 C C . SER B 1 212 ? -8.094 5.602 10.133 1 98.56 212 SER B C 1
ATOM 3585 O O . SER B 1 212 ? -8.758 6.449 9.531 1 98.56 212 SER B O 1
ATOM 3587 N N . ILE B 1 213 ? -8.562 4.402 10.492 1 98.12 213 ILE B N 1
ATOM 3588 C CA . ILE B 1 213 ? -9.93 4.02 10.188 1 98.12 213 ILE B CA 1
ATOM 3589 C C . ILE B 1 213 ? -10.906 4.906 10.969 1 98.12 213 ILE B C 1
ATOM 3591 O O . ILE B 1 213 ? -11.914 5.355 10.422 1 98.12 213 ILE B O 1
ATOM 3595 N N . LEU B 1 214 ? -10.578 5.16 12.211 1 97.5 214 LEU B N 1
ATOM 3596 C CA . LEU B 1 214 ? -11.375 6.07 13.031 1 97.5 214 LEU B CA 1
ATOM 3597 C C . LEU B 1 214 ? -11.477 7.441 12.375 1 97.5 214 LEU B C 1
ATOM 3599 O O . LEU B 1 214 ? -12.57 7.98 12.219 1 97.5 214 LEU B O 1
ATOM 3603 N N . ASN B 1 215 ? -10.336 7.984 11.969 1 97.12 215 ASN B N 1
ATOM 3604 C CA . ASN B 1 215 ? -10.297 9.305 11.352 1 97.12 215 ASN B CA 1
ATOM 3605 C C . ASN B 1 215 ? -11.055 9.32 10.031 1 97.12 215 ASN B C 1
ATOM 3607 O O . ASN B 1 215 ? -11.758 10.289 9.719 1 97.12 215 ASN B O 1
ATOM 3611 N N . LEU B 1 216 ? -10.906 8.281 9.234 1 97.38 216 LEU B N 1
ATOM 3612 C CA . LEU B 1 216 ? -11.625 8.203 7.969 1 97.38 216 LEU B CA 1
ATOM 3613 C C . LEU B 1 216 ? -13.133 8.242 8.195 1 97.38 216 LEU B C 1
ATOM 3615 O O . LEU B 1 216 ? -13.852 8.984 7.523 1 97.38 216 LEU B O 1
ATOM 3619 N N . LEU B 1 217 ? -13.555 7.391 9.133 1 96.56 217 LEU B N 1
ATOM 3620 C CA . LEU B 1 217 ? -14.984 7.316 9.391 1 96.56 217 LEU B CA 1
ATOM 3621 C C . LEU B 1 217 ? -15.523 8.656 9.891 1 96.56 217 LEU B C 1
ATOM 3623 O O . LEU B 1 217 ? -16.578 9.117 9.445 1 96.56 217 LEU B O 1
ATOM 3627 N N . LYS B 1 218 ? -14.805 9.297 10.773 1 95.31 218 LYS B N 1
ATOM 3628 C CA . LYS B 1 218 ? -15.195 10.625 11.25 1 95.31 218 LYS B CA 1
ATOM 3629 C C . LYS B 1 218 ? -15.211 11.633 10.102 1 95.31 218 LYS B C 1
ATOM 3631 O O . LYS B 1 218 ? -16.094 12.492 10.039 1 95.31 218 LYS B O 1
ATOM 3636 N N . GLY B 1 219 ? -14.219 11.516 9.227 1 95.88 219 GLY B N 1
ATOM 3637 C CA . GLY B 1 219 ? -14.156 12.406 8.078 1 95.88 219 GLY B CA 1
ATOM 3638 C C . GLY B 1 219 ? -15.336 12.242 7.133 1 95.88 219 GLY B C 1
ATOM 3639 O O . GLY B 1 219 ? -15.875 13.227 6.625 1 95.88 219 GLY B O 1
ATOM 3640 N N . HIS B 1 220 ? -15.711 11.023 6.883 1 95 220 HIS B N 1
ATOM 3641 C CA . HIS B 1 220 ? -16.859 10.734 6.031 1 95 220 HIS B CA 1
ATOM 3642 C C . HIS B 1 220 ? -18.141 11.312 6.629 1 95 220 HIS B C 1
ATOM 3644 O O . HIS B 1 220 ? -19.094 11.609 5.902 1 95 220 HIS B O 1
ATOM 3650 N N . SER B 1 221 ? -18.188 11.438 7.918 1 92.88 221 SER B N 1
ATOM 3651 C CA . SER B 1 221 ? -19.375 11.922 8.602 1 92.88 221 SER B CA 1
ATOM 3652 C C . SER B 1 221 ? -19.469 13.438 8.562 1 92.88 221 SER B C 1
ATOM 3654 O O . SER B 1 221 ? -20.531 14.008 8.805 1 92.88 221 SER B O 1
ATOM 3656 N N . SER B 1 222 ? -18.344 14.062 8.289 1 87.31 222 SER B N 1
ATOM 3657 C CA . SER B 1 222 ? -18.312 15.516 8.297 1 87.31 222 SER B CA 1
ATOM 3658 C C . SER B 1 222 ? -19 16.094 7.059 1 87.31 222 SER B C 1
ATOM 3660 O O . SER B 1 222 ? -18.828 15.57 5.953 1 87.31 222 SER B O 1
ATOM 3662 N N . PRO B 1 223 ? -19.906 17.062 7.254 1 73.81 223 PRO B N 1
ATOM 3663 C CA . PRO B 1 223 ? -20.594 17.656 6.105 1 73.81 223 PRO B CA 1
ATOM 3664 C C . PRO B 1 223 ? -19.641 18.109 5.012 1 73.81 223 PRO B C 1
ATOM 3666 O O . PRO B 1 223 ? -18.531 18.594 5.312 1 73.81 223 PRO B O 1
ATOM 3669 N N . GLN B 1 224 ? -19.734 17.531 3.838 1 61.22 224 GLN B N 1
ATOM 3670 C CA . GLN B 1 224 ? -18.906 17.938 2.701 1 61.22 224 GLN B CA 1
ATOM 3671 C C . GLN B 1 224 ? -19.141 19.406 2.354 1 61.22 224 GLN B C 1
ATOM 3673 O O . GLN B 1 224 ? -20.266 19.891 2.426 1 61.22 224 GLN B O 1
ATOM 3678 N N . THR B 1 225 ? -18.219 20.234 2.574 1 47.09 225 THR B N 1
ATOM 3679 C CA . THR B 1 225 ? -18.375 21.625 2.166 1 47.09 225 THR B CA 1
ATOM 3680 C C . THR B 1 225 ? -18.844 21.719 0.719 1 47.09 225 THR B C 1
ATOM 3682 O O . THR B 1 225 ? -18.172 21.25 -0.195 1 47.09 225 THR B O 1
ATOM 3685 N N . GLN B 1 226 ? -20.078 21.516 0.405 1 37.97 226 GLN B N 1
ATOM 3686 C CA . GLN B 1 226 ? -20.641 21.891 -0.894 1 37.97 226 GLN B CA 1
ATOM 3687 C C . GLN B 1 226 ? -20.031 23.203 -1.395 1 37.97 226 GLN B C 1
ATOM 3689 O O . GLN B 1 226 ? -20.203 24.234 -0.763 1 37.97 226 GLN B O 1
ATOM 3694 N N . THR B 1 227 ? -18.828 23.344 -1.787 1 32.06 227 THR B N 1
ATOM 3695 C CA . THR B 1 227 ? -18.641 24.578 -2.555 1 32.06 227 THR B CA 1
ATOM 3696 C C . THR B 1 227 ? -19.75 24.734 -3.586 1 32.06 227 THR B C 1
ATOM 3698 O O . THR B 1 227 ? -19.859 23.938 -4.523 1 32.06 227 THR B O 1
ATOM 3701 N N . ILE B 1 228 ? -20.922 24.984 -3.139 1 26.83 228 ILE B N 1
ATOM 3702 C CA . ILE B 1 228 ? -21.703 25.828 -4.039 1 26.83 228 ILE B CA 1
ATOM 3703 C C . ILE B 1 228 ? -20.875 27.047 -4.445 1 26.83 228 ILE B C 1
ATOM 3705 O O . ILE B 1 228 ? -20.219 27.672 -3.607 1 26.83 228 ILE B O 1
#

Foldseek 3Di:
DDDPPPPPDPPVVVVVVVVVVVVLLVLLLVLQLVVLVVDALVPDDLVSSCVSSVHDSVVSCVNFVDSLLSVLVNLLVLLVVLLVVVQVCLVPPPADDLLVVLVCVLVSCVVRVSNLRCLLVCVPPSVVPGDPVSVVVSVVSVVVSCVVCQVSVCVNVVLDDSVNSVVLVVQLSCLSNVCVCLQPPDPVVCVVCPPHPSNVSNDNSSVSSSVVSSVSSVVSNDPDPPPD/DDPPPPPPDDPVVVVVVVVVVVVLLVLLLVLQLVVLVVDALVPDDLVSSCVSSVHDSVVSCVNFVDSLLSLLVNLLVLLVVLLVVVQVCLVPPPADDLLVVLVCVLVSCVVRVSNLRCLLVCVPPSVVPGDPVSVVVSVVSVVVSCVVCQVSVCVNVVLDDSVNSVVLVVQLSCLSNVCVCLQPPDPVVCVVCPPHPSNVSNDNSSVSSSVVSSVSSVVSNDPDPPPD